Protein 4XX6 (pdb70)

Sequence (639 aa):
PFETLRAAAAPRYFGAALGVPHLLNFTHDPLFDVTAVLQFNGATPENEMKWAYIEPERNQFNFTGGDIVAAFSAANDYVLRGHNLVWYQELAPWVETLTGEDLWNATVNHITTVMTHYKESFNIYAWDVVNEAFNDNGTYRENVWYTQLGPDYIPNAYAVARSVNTPSKLYINDYNTEGINNKSDALLAVVQSMKAHNLVDGVGFQCHFFVGELPPDLEQNFARFVAAGVEIAVTELDIRMNLPPSQADIEQQARDYATVVNACCKAQGAACVGITTWGITDLYSWIIPSTYPGEGYALLFDDNYVPHPAFNATIQALLAPTSPFETLRAAAAPRYFGAALGVPHLLNFTHDPLFDVTAVLQFNGATPENEMKWAYIEPERNQFNFTGGDIVAAFSSAANDYVLRGHNLVWYQELAPWVETLTGEDLWNATVNHITTVMTHYKESFNIYAWDVVNEAFNDNGTYRENVWYTQLGPDYIPNAYAVARSVNTPSKLYINDYNTEGINNKSDALLAVVQSMKAHNLVDGVGFQCHFFVGELPPDLEQNFARFVAAGVEIAVTELDIRMNLPPSQADIEQQARDYATVVNACCKAQGAACVGITTWGITDLYSWIPSTYPGEGYALLFDDNYVPHPAFNATIQALLA

Solvent-accessible surface area: 24320 Å² total; per-residue (Å²): 146,127,147,28,0,71,21,5,3,68,138,36,11,1,0,0,2,2,5,14,91,36,6,46,45,49,64,146,20,57,83,4,14,55,14,0,39,106,27,1,31,0,1,1,0,34,47,42,0,12,6,34,96,0,1,58,107,95,97,108,47,71,35,16,6,0,2,12,0,0,7,40,2,41,12,9,109,15,45,4,3,0,4,3,2,2,28,74,82,60,16,1,106,46,0,98,113,25,83,26,157,65,0,58,90,2,1,46,45,0,0,51,40,0,0,45,25,1,95,136,46,22,134,12,70,0,2,0,0,1,4,14,1,2,46,86,99,23,74,70,35,128,15,25,0,58,86,62,53,21,54,94,3,1,38,65,0,0,44,20,1,65,77,14,110,27,120,9,78,2,0,1,0,1,62,73,0,6,4,81,59,89,2,0,65,20,0,18,60,22,0,90,52,3,77,81,122,108,29,1,27,0,0,0,0,4,0,40,11,45,8,47,117,30,30,132,63,6,54,96,0,0,37,62,0,38,90,22,43,4,27,1,0,0,2,12,0,0,0,37,0,84,76,123,45,54,116,69,44,25,80,54,0,14,132,7,0,20,63,0,1,80,3,0,48,64,21,32,105,25,1,28,0,2,1,1,21,12,2,1,13,88,64,12,78,0,59,101,68,77,117,47,31,2,44,0,0,1,7,28,74,111,25,86,60,2,64,0,20,86,18,0,18,117,10,12,75,108,187,114,51,115,96,84,35,0,72,34,6,4,68,138,39,11,1,0,0,2,2,4,14,92,35,5,46,43,50,72,155,18,58,81,5,16,57,12,0,39,102,24,2,31,1,1,2,0,36,42,35,0,13,7,33,91,0,0,58,99,104,99,106,48,66,35,15,9,0,2,11,0,0,7,40,2,44,10,11,104,19,46,4,2,0,4,3,1,2,25,74,81,61,18,0,104,44,0,99,108,22,86,26,116,61,0,40,82,3,1,43,49,0,0,39,40,0,1,53,28,0,95,138,47,20,129,10,66,0,2,0,0,0,3,16,1,2,49,90,97,13,79,65,32,147,14,26,0,72,94,67,53,19,62,87,3,0,35,67,1,0,45,21,1,82,84,15,119,28,110,9,66,3,0,0,0,1,56,73,0,8,4,62,60,100,3,0,62,24,0,18,58,20,0,91,60,3,67,80,124,112,27,1,35,0,0,0,0,3,0,38,12,48,8,48,120,28,30,141,40,4,74,114,0,0,36,59,0,37,86,21,47,5,24,0,0,0,2,12,0,0,0,34,0,89,79,124,44,54,155,72,40,35,89,48,0,12,138,6,0,20,59,0,1,80,4,0,55,63,19,33,102,25,1,29,0,2,1,1,24,13,2,1,13,88,70,13,71,0,57,102,73,77,115,48,31,1,44,1,0,2,6,33,77,115,26,83,61,3,57,0,18,103,24,0,12,117,10,14,81,108

Secondary structure (DSSP, 8-state):
--SSHHHHHTTSEEEEEE-HHHHTTTTT-HHHHHHHHHH-SEEEESSTTSHHHH-SBTTB---HHHHHHHHHHHHTTPEEEEEEEE-SSS--GGGGG--HHHHHHHHHHHHHHHHHHHHHHS--SEEEEEE--B-TTSSBP--HHHHHH-TTHHHHHHHHHHHT--SPEEEEEESS-SSSSHHHHHHHHHHHHHHHTT---EEEE--EEETT---TTHHHHHHHHHHTT-EEEEEEEEEEEESSPPHHHHHHHHHHHHHHHHHHHTTGGGEEEEEES-SBGGG-SHHHHSTTEE--SSB-TTSPBPHHHHHHHHHHH-/---TT-SHHHHHTTSEEEEEE-HHHHTTTTT-HHHHHHHHHH-SEEEESSTTSHHHH-SBTTB---HHHHHHHHHHHHTT-EEEEEEEE-SSS--TTGGG--HHHHHHHHH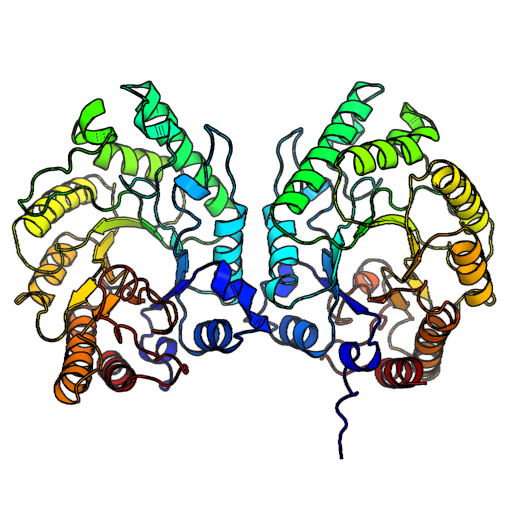HHHHHHHHHHHHHS-EEEEEEEE--B-TTSSBP--HHHHHH-TTHHHHHHHHHHHT--SPEEEEEESS-SSSSHHHHHHHHHHHHHHHTT---EEEE--EEETT---TTHHHHHHHHHHTT-EEEEEEEEEEEESSPPHHHHHHHHHHHHHHHHHHHTTGGGEEEEEES-SBGGG-SHHHHSTTEE--SSB-TTSPBPHHHHHHHHHHH-

InterPro domains:
  IPR001000 Glycoside hydrolase family 10 domain [PF00331] (40-343)
  IPR001000 Glycoside hydrolase family 10 domain [PR00134] (109-121)
  IPR001000 Glycoside hydrolase family 10 domain [PR00134] (153-164)
  IPR001000 Glycoside hydrolase family 10 domain [PR00134] (197-208)
  IPR001000 Glycoside hydrolase family 10 domain [PR00134] (225-237)
  IPR001000 Glycoside hydrolase family 10 domain [PS51760] (28-344)
  IPR001000 Glycoside hydrolase family 10 domain [SM00633] (78-345)
  IPR017853 Glycoside hydrolase superfamily [SSF51445] (35-345)
  IPR031158 Glycosyl hydrolases family 10, active site [PS00591] (258-268)
  IPR044846 Glycoside hydrolase family 10 [PTHR31490] (66-312)

CATH classification: 3.20.20.80

B-factor: mean 26.13, std 15.7, range [7.04, 106.48]

Organism: Gloeophyllum trabeum (strain ATCC 11539 / FP-39264 / Madison 617) (NCBI:txid670483)

Nearest PDB structures (foldseek):
  4xx6-assembly1_A  TM=1.003E+00  e=4.594E-71  Gloeophyllum trabeum ATCC 11539
  1fh9-assembly1_A  TM=9.619E-01  e=4.338E-41  Cellulomonas fimi
  2his-assembly1_A  TM=9.620E-01  e=1.891E-40  Cellulomonas fimi
  6jdz-assembly2_B  TM=9.481E-01  e=9.023E-39  Aspergillus fumigatus Z5
  1nq6-assembly1_A  TM=9.482E-01  e=3.453E-34  Streptomyces halstedii

Structure (mmCIF, N/CA/C/O backbone):
data_4XX6
#
_entry.id   4XX6
#
_cell.length_a   52.414
_cell.length_b   99.345
_cell.length_c   147.267
_cell.angle_alpha   90.00
_cell.angle_beta   90.00
_cell.angle_gamma   90.00
#
_symmetry.space_group_name_H-M   'P 21 21 21'
#
loop_
_entity.id
_entity.type
_entity.pdbx_description
1 polymer Beta-xylanase
2 branched alpha-D-mannopyranose-(1-2)-alpha-D-mannopyranose-(1-3)-[alpha-D-mannopyranose-(1-3)-[alpha-D-mannopyranose-(1-6)]alpha-D-mannopyranose-(1-6)]beta-D-mannopyranose-(1-4)-2-acetamido-2-deoxy-beta-D-glucopyranose-(1-4)-2-acetamido-2-deoxy-beta-D-glucopyranose
3 branched alpha-D-mannopyranose-(1-2)-alpha-D-mannopyranose-(1-3)-[alpha-D-mannopyranose-(1-2)-alpha-D-mannopyranose-(1-6)]alpha-D-mannopyranose-(1-6)-[alpha-D-mannopyranose-(1-3)]beta-D-mannopyranose-(1-4)-2-acetamido-2-deoxy-beta-D-glucopyranose-(1-4)-2-acetamido-2-deoxy-beta-D-glucopyranose
4 branched alpha-D-mannopyranose-(1-3)-beta-D-mannopyranose-(1-4)-2-acetamido-2-deoxy-beta-D-glucopyranose-(1-4)-2-acetamido-2-deoxy-beta-D-glucopyranose
5 branched alpha-D-mannopyranose-(1-4)-alpha-D-mannopyranose-(1-2)-alpha-D-mannopyranose-(1-6)-beta-D-mannopyranose-(1-4)-2-acetamido-2-deoxy-beta-D-glucopyranose-(1-4)-2-acetamido-2-deoxy-beta-D-glucopyranose
6 branched alpha-D-mannopyranose-(1-2)-alpha-D-mannopyranose-(1-3)-[alpha-D-mannopyranose-(1-2)-alpha-D-mannopyranose-(1-6)]alpha-D-mannopyranose-(1-6)-beta-D-mannopyranose-(1-4)-2-acetamido-2-deoxy-beta-D-glucopyranose-(1-4)-2-acetamido-2-deoxy-beta-D-glucopyranose
7 branched 2-acetamido-2-deoxy-beta-D-glucopyranose-(1-4)-2-acetamido-2-deoxy-beta-D-glucopyranose
8 non-polymer 'UNKNOWN ATOM OR ION'
9 non-polymer 2-acetamido-2-deoxy-beta-D-glucopyranose
10 non-polymer 'MAGNESIUM ION'
11 non-polymer DI(HYDROXYETHYL)ETHER
12 non-polymer 'HEXAETHYLENE GLYCOL'
13 non-polymer GLYCEROL
14 non-polymer 'CHLORIDE ION'
15 water water
#
loop_
_atom_site.group_PDB
_atom_site.id
_atom_site.type_symbol
_atom_site.label_atom_id
_atom_site.label_alt_id
_atom_site.label_comp_id
_atom_site.label_asym_id
_atom_site.label_entity_id
_atom_site.label_seq_id
_atom_site.pdbx_PDB_ins_code
_atom_site.Cartn_x
_atom_site.Cartn_y
_atom_site.Cartn_z
_atom_site.occupancy
_atom_site.B_iso_or_equiv
_atom_site.auth_seq_id
_atom_site.auth_comp_id
_atom_site.auth_asym_id
_atom_site.auth_atom_id
_atom_site.pdbx_PDB_model_num
ATOM 1 N N . PRO A 1 4 ? -47.544 2.676 -35.612 1.00 97.82 30 PRO A N 1
ATOM 2 C CA . PRO A 1 4 ? -48.384 2.804 -34.419 1.00 99.87 30 PRO A CA 1
ATOM 3 C C . PRO A 1 4 ? -48.886 1.482 -33.847 1.00 99.49 30 PRO A C 1
ATOM 4 O O . PRO A 1 4 ? -49.672 0.814 -34.524 1.00 94.79 30 PRO A O 1
ATOM 8 N N . PHE A 1 5 ? -48.464 1.090 -32.640 1.00 100.77 31 PHE A N 1
ATOM 9 C CA . PHE A 1 5 ? -47.437 1.754 -31.820 1.00 95.34 31 PHE A CA 1
ATOM 10 C C . PHE A 1 5 ? -46.245 0.811 -31.599 1.00 82.79 31 PHE A C 1
ATOM 11 O O . PHE A 1 5 ? -45.480 0.971 -30.648 1.00 76.87 31 PHE A O 1
ATOM 19 N N . GLU A 1 6 ? -46.108 -0.176 -32.481 1.00 71.95 32 GLU A N 1
ATOM 20 C CA . GLU A 1 6 ? -45.249 -1.344 -32.259 1.00 49.46 32 GLU A CA 1
ATOM 21 C C . GLU A 1 6 ? -43.735 -1.083 -32.381 1.00 37.06 32 GLU A C 1
ATOM 22 O O . GLU A 1 6 ? -42.925 -1.873 -31.902 1.00 37.34 32 GLU A O 1
ATOM 28 N N . THR A 1 7 ? -43.352 0.019 -33.016 1.00 28.46 33 THR A N 1
ATOM 29 C CA . THR A 1 7 ? -41.939 0.329 -33.205 1.00 22.06 33 THR A CA 1
ATOM 30 C C . THR A 1 7 ? -41.507 1.520 -32.349 1.00 23.78 33 THR A C 1
ATOM 31 O O . THR A 1 7 ? -42.339 2.313 -31.881 1.00 18.27 33 THR A O 1
ATOM 35 N N . LEU A 1 8 ? -40.201 1.652 -32.155 1.00 19.37 34 LEU A N 1
ATOM 36 C CA . LEU A 1 8 ? -39.656 2.782 -31.415 1.00 15.99 34 LEU A CA 1
ATOM 37 C C . LEU A 1 8 ? -39.997 4.081 -32.123 1.00 19.38 34 LEU A C 1
ATOM 38 O O . LEU A 1 8 ? -40.426 5.041 -31.493 1.00 18.47 34 LEU A O 1
ATOM 43 N N . ARG A 1 9 ? -39.807 4.107 -33.441 1.00 15.65 35 ARG A N 1
ATOM 44 C CA . ARG A 1 9 ? -40.064 5.328 -34.182 1.00 19.06 35 ARG A CA 1
ATOM 45 C C . ARG A 1 9 ? -41.546 5.718 -34.084 1.00 20.67 35 ARG A C 1
ATOM 46 O O . ARG A 1 9 ? -41.862 6.895 -33.946 1.00 17.26 35 ARG A O 1
ATOM 54 N N . ALA A 1 10 ? -42.453 4.743 -34.113 1.00 19.77 36 ALA A N 1
ATOM 55 C CA . ALA A 1 10 ? -43.880 5.073 -34.036 1.00 23.41 36 ALA A CA 1
ATOM 56 C C . ALA A 1 10 ? -44.237 5.576 -32.641 1.00 26.73 36 ALA A C 1
ATOM 57 O O . ALA A 1 10 ? -44.949 6.573 -32.485 1.00 22.01 36 ALA A O 1
ATOM 59 N N . ALA A 1 11 ? -43.730 4.884 -31.628 1.00 22.01 37 ALA A N 1
ATOM 60 C CA . ALA A 1 11 ? -44.030 5.220 -30.242 1.00 24.80 37 ALA A CA 1
ATOM 61 C C . ALA A 1 11 ? -43.480 6.590 -29.850 1.00 24.43 37 ALA A C 1
ATOM 62 O O . ALA A 1 11 ? -44.069 7.284 -29.019 1.00 23.13 37 ALA A O 1
ATOM 64 N N . ALA A 1 12 ? -42.355 6.978 -30.449 1.00 18.94 38 ALA A N 1
ATOM 65 C CA . ALA A 1 12 ? -41.687 8.223 -30.083 1.00 18.00 38 ALA A CA 1
ATOM 66 C C . ALA A 1 12 ? -42.377 9.484 -30.623 1.00 24.49 38 ALA A C 1
ATOM 67 O O . ALA A 1 12 ? -42.217 10.562 -30.048 1.00 19.41 38 ALA A O 1
ATOM 69 N N . ALA A 1 13 ? -43.125 9.354 -31.720 1.00 22.87 39 ALA A N 1
ATOM 70 C CA . ALA A 1 13 ? -43.711 10.520 -32.402 1.00 32.39 39 ALA A CA 1
ATOM 71 C C . ALA A 1 13 ? -44.408 11.463 -31.415 1.00 29.03 39 ALA A C 1
ATOM 72 O O . ALA A 1 13 ? -45.083 11.012 -30.487 1.00 27.38 39 ALA A O 1
ATOM 74 N N . PRO A 1 14 ? -44.216 12.781 -31.589 1.00 22.33 40 PRO A N 1
ATOM 75 C CA . PRO A 1 14 ? -43.486 13.456 -32.667 1.00 21.05 40 PRO A CA 1
ATOM 76 C C . PRO A 1 14 ? -41.964 13.583 -32.458 1.00 22.69 40 PRO A C 1
ATOM 77 O O . PRO A 1 14 ? -41.309 14.174 -33.308 1.00 23.27 40 PRO A O 1
ATOM 81 N N . ARG A 1 15 ? -41.419 13.076 -31.357 1.00 21.67 41 ARG A N 1
ATOM 82 C CA . ARG A 1 15 ? -39.964 13.030 -31.195 1.00 18.77 41 ARG A CA 1
ATOM 83 C C . ARG A 1 15 ? -39.384 11.987 -32.132 1.00 19.85 41 ARG A C 1
ATOM 84 O O . ARG A 1 15 ? -40.091 11.075 -32.541 1.00 16.31 41 ARG A O 1
ATOM 92 N N . TYR A 1 16 ? -38.099 12.093 -32.456 1.00 14.90 42 TYR A N 1
ATOM 93 C CA . TYR A 1 16 ? -37.475 11.044 -33.254 1.00 14.03 42 TYR A CA 1
ATOM 94 C C . TYR A 1 16 ? -36.837 10.019 -32.316 1.00 15.35 42 TYR A C 1
ATOM 95 O O . TYR A 1 16 ? -36.573 10.298 -31.147 1.00 13.68 42 TYR A O 1
ATOM 104 N N . PHE A 1 17 ? -36.607 8.823 -32.833 1.00 14.80 43 PHE A N 1
ATOM 105 C CA . PHE A 1 17 ? -35.824 7.842 -32.106 1.00 13.08 43 PHE A CA 1
ATOM 106 C C . PHE A 1 17 ? -34.756 7.335 -33.056 1.00 12.07 43 PHE A C 1
ATOM 107 O O . PHE A 1 17 ? -35.064 6.688 -34.053 1.00 13.30 43 PHE A O 1
ATOM 115 N N . GLY A 1 18 ? -33.500 7.663 -32.761 1.00 11.92 44 GLY A N 1
ATOM 116 C CA . GLY A 1 18 ? -32.437 7.462 -33.728 1.00 10.55 44 GLY A CA 1
ATOM 117 C C . GLY A 1 18 ? -31.376 6.463 -33.306 1.00 11.29 44 GLY A C 1
ATOM 118 O O . GLY A 1 18 ? -31.412 5.924 -32.192 1.00 10.47 44 GLY A O 1
ATOM 119 N N . ALA A 1 19 ? -30.421 6.230 -34.205 1.00 9.74 45 ALA A N 1
ATOM 120 C CA . ALA A 1 19 ? -29.308 5.329 -33.929 1.00 10.89 45 ALA A CA 1
ATOM 121 C C . ALA A 1 19 ? -28.027 5.822 -34.570 1.00 9.10 45 ALA A C 1
ATOM 122 O O . ALA A 1 19 ? -28.052 6.380 -35.659 1.00 9.22 45 ALA A O 1
ATOM 124 N N . ALA A 1 20 ? -26.905 5.570 -33.914 1.00 9.03 46 ALA A N 1
ATOM 125 C CA . ALA A 1 20 ? -25.612 5.738 -34.558 1.00 10.32 46 ALA A CA 1
ATOM 126 C C . ALA A 1 20 ? -25.491 4.681 -35.642 1.00 11.44 46 ALA A C 1
ATOM 127 O O . ALA A 1 20 ? -25.635 3.495 -35.361 1.00 12.47 46 ALA A O 1
ATOM 129 N N . LEU A 1 21 ? -25.215 5.104 -36.865 1.00 9.73 47 LEU A N 1
ATOM 130 C CA . LEU A 1 21 ? -25.074 4.174 -37.982 1.00 8.88 47 LEU A CA 1
ATOM 131 C C . LEU A 1 21 ? -23.663 4.262 -38.526 1.00 12.17 47 LEU A C 1
ATOM 132 O O . LEU A 1 21 ? -23.177 5.347 -38.872 1.00 15.22 47 LEU A O 1
ATOM 137 N N . GLY A 1 22 ? -22.993 3.122 -38.577 1.00 9.95 48 GLY A N 1
ATOM 138 C CA . GLY A 1 22 ? -21.651 3.071 -39.130 1.00 11.97 48 GLY A CA 1
ATOM 139 C C . GLY A 1 22 ? -21.682 2.606 -40.565 1.00 11.70 48 GLY A C 1
ATOM 140 O O . GLY A 1 22 ? -22.406 1.651 -40.914 1.00 11.50 48 GLY A O 1
ATOM 141 N N . VAL A 1 23 ? -20.888 3.269 -41.403 1.00 9.87 49 VAL A N 1
ATOM 142 C CA . VAL A 1 23 ? -20.768 2.872 -42.809 1.00 13.28 49 VAL A CA 1
ATOM 143 C C . VAL A 1 23 ? -20.465 1.381 -43.019 1.00 10.80 49 VAL A C 1
ATOM 144 O O . VAL A 1 23 ? -21.119 0.742 -43.849 1.00 11.02 49 VAL A O 1
ATOM 148 N N . PRO A 1 24 ? -19.510 0.803 -42.261 1.00 12.85 50 PRO A N 1
ATOM 149 C CA . PRO A 1 24 ? -19.248 -0.616 -42.526 1.00 11.82 50 PRO A CA 1
ATOM 150 C C . PRO A 1 24 ? -20.466 -1.520 -42.263 1.00 11.75 50 PRO A C 1
ATOM 151 O O . PRO A 1 24 ? -20.590 -2.524 -42.947 1.00 12.91 50 PRO A O 1
ATOM 155 N N . HIS A 1 25 ? -21.338 -1.177 -41.314 1.00 13.02 51 HIS A N 1
ATOM 156 C CA . HIS A 1 25 ? -22.531 -1.999 -41.046 1.00 11.57 51 HIS A CA 1
ATOM 157 C C . HIS A 1 25 ? -23.614 -1.788 -42.102 1.00 11.15 51 HIS A C 1
ATOM 158 O O . HIS A 1 25 ? -24.260 -2.742 -42.526 1.00 12.87 51 HIS A O 1
ATOM 165 N N . LEU A 1 26 ? -23.818 -0.539 -42.509 1.00 10.68 52 LEU A N 1
ATOM 166 C CA . LEU A 1 26 ? -24.764 -0.219 -43.570 1.00 10.67 52 LEU A CA 1
ATOM 167 C C . LEU A 1 26 ? -24.423 -0.964 -44.856 1.00 11.27 52 LEU A C 1
ATOM 168 O O . LEU A 1 26 ? -25.308 -1.485 -45.538 1.00 11.57 52 LEU A O 1
ATOM 173 N N . LEU A 1 27 ? -23.137 -1.023 -45.182 1.00 11.55 53 LEU A N 1
ATOM 174 C CA . LEU A 1 27 ? -22.707 -1.695 -46.405 1.00 12.26 53 LEU A CA 1
ATOM 175 C C . LEU A 1 27 ? -22.583 -3.204 -46.259 1.00 12.94 53 LEU A C 1
ATOM 176 O O . LEU A 1 27 ? -22.173 -3.891 -47.203 1.00 13.65 53 LEU A O 1
ATOM 181 N N . ASN A 1 28 ? -22.938 -3.720 -45.087 1.00 12.77 54 ASN A N 1
ATOM 182 C CA . ASN A 1 28 ? -22.880 -5.158 -44.815 1.00 13.80 54 ASN A CA 1
ATOM 183 C C . ASN A 1 28 ? -24.244 -5.806 -45.014 1.00 19.79 54 ASN A C 1
ATOM 184 O O . ASN A 1 28 ? -24.514 -6.864 -44.441 1.00 14.54 54 ASN A O 1
ATOM 189 N N . PHE A 1 29 ? -25.106 -5.150 -45.793 1.00 13.37 55 PHE A N 1
ATOM 190 C CA . PHE A 1 29 ? -26.496 -5.585 -45.973 1.00 13.57 55 PHE A CA 1
ATOM 191 C C . PHE A 1 29 ? -26.605 -7.022 -46.487 1.00 25.97 55 PHE A C 1
ATOM 192 O O . PHE A 1 29 ? -27.538 -7.743 -46.151 1.00 16.20 55 PHE A O 1
ATOM 200 N N . THR A 1 30 ? -25.648 -7.441 -47.301 1.00 15.11 56 THR A N 1
ATOM 201 C CA . THR A 1 30 ? -25.656 -8.799 -47.815 1.00 16.18 56 THR A CA 1
ATOM 202 C C . THR A 1 30 ? -25.467 -9.818 -46.692 1.00 18.41 56 THR A C 1
ATOM 203 O O . THR A 1 30 ? -26.227 -10.787 -46.585 1.00 21.19 56 THR A O 1
ATOM 207 N N . HIS A 1 31 ? -24.465 -9.605 -45.850 1.00 16.42 57 HIS A N 1
ATOM 208 C CA . HIS A 1 31 ? -24.119 -10.608 -44.841 1.00 21.84 57 HIS A CA 1
ATOM 209 C C . HIS A 1 31 ? -24.876 -10.447 -43.532 1.00 19.20 57 HIS A C 1
ATOM 210 O O . HIS A 1 31 ? -24.969 -11.383 -42.740 1.00 19.64 57 HIS A O 1
ATOM 217 N N . ASP A 1 32 ? -25.442 -9.270 -43.330 1.00 15.57 58 ASP A N 1
ATOM 218 C CA . ASP A 1 32 ? -26.165 -8.971 -42.101 1.00 15.15 58 ASP A CA 1
ATOM 219 C C . ASP A 1 32 ? -27.302 -8.025 -42.418 1.00 17.44 58 ASP A C 1
ATOM 220 O O . ASP A 1 32 ? -27.263 -6.861 -42.033 1.00 16.25 58 ASP A O 1
ATOM 225 N N . PRO A 1 33 ? -28.316 -8.521 -43.133 1.00 15.60 59 PRO A N 1
ATOM 226 C CA . PRO A 1 33 ? -29.404 -7.648 -43.567 1.00 17.14 59 PRO A CA 1
ATOM 227 C C . PRO A 1 33 ? -30.203 -7.071 -42.404 1.00 16.75 59 PRO A C 1
ATOM 228 O O . PRO A 1 33 ? -30.788 -6.008 -42.567 1.00 13.98 59 PRO A O 1
ATOM 232 N N . LEU A 1 34 ? -30.225 -7.751 -41.260 1.00 18.44 60 LEU A N 1
ATOM 233 C CA . LEU A 1 34 ? -31.042 -7.296 -40.139 1.00 19.47 60 LEU A CA 1
ATOM 234 C C . LEU A 1 34 ? -30.560 -5.950 -39.590 1.00 17.56 60 LEU A C 1
ATOM 235 O O . LEU A 1 34 ? -31.320 -5.262 -38.927 1.00 14.20 60 LEU A O 1
ATOM 240 N N . PHE A 1 35 ? -29.315 -5.564 -39.859 1.00 14.83 61 PHE A N 1
ATOM 241 C CA . PHE A 1 35 ? -28.866 -4.260 -39.381 1.00 18.52 61 PHE A CA 1
ATOM 242 C C . PHE A 1 35 ? -29.634 -3.152 -40.112 1.00 18.89 61 PHE A C 1
ATOM 243 O O . PHE A 1 35 ? -30.272 -2.312 -39.475 1.00 17.15 61 PHE A O 1
ATOM 251 N N . ASP A 1 36 ? -29.594 -3.163 -41.443 1.00 12.92 62 ASP A N 1
ATOM 252 C CA . ASP A 1 36 ? -30.294 -2.142 -42.208 1.00 11.56 62 ASP A CA 1
ATOM 253 C C . ASP A 1 36 ? -31.810 -2.286 -42.072 1.00 21.14 62 ASP A C 1
ATOM 254 O O . ASP A 1 36 ? -32.542 -1.295 -42.064 1.00 11.86 62 ASP A O 1
ATOM 259 N N . VAL A 1 37 ? -32.282 -3.522 -41.984 1.00 14.00 63 VAL A N 1
ATOM 260 C CA . VAL A 1 37 ? -33.722 -3.745 -41.856 1.00 16.51 63 VAL A CA 1
ATOM 261 C C . VAL A 1 37 ? -34.235 -3.188 -40.525 1.00 21.65 63 VAL A C 1
ATOM 262 O O . VAL A 1 37 ? -35.273 -2.510 -40.473 1.00 16.16 63 VAL A O 1
ATOM 266 N N . THR A 1 38 ? -33.501 -3.464 -39.450 1.00 14.05 64 THR A N 1
ATOM 267 C CA . THR A 1 38 ? -33.917 -2.995 -38.138 1.00 12.96 64 THR A CA 1
ATOM 268 C C . THR A 1 38 ? -33.859 -1.465 -38.125 1.00 20.61 64 THR A C 1
ATOM 269 O O . THR A 1 38 ? -34.728 -0.818 -37.560 1.00 14.20 64 THR A O 1
ATOM 273 N N . ALA A 1 39 ? -32.856 -0.895 -38.786 1.00 14.25 65 ALA A N 1
ATOM 274 C CA . ALA A 1 39 ? -32.743 0.556 -38.872 1.00 15.37 65 ALA A CA 1
ATOM 275 C C . ALA A 1 39 ? -33.996 1.170 -39.508 1.00 22.81 65 ALA A C 1
ATOM 276 O O . ALA A 1 39 ? -34.553 2.125 -38.982 1.00 21.59 65 ALA A O 1
ATOM 278 N N . VAL A 1 40 ? -34.446 0.613 -40.631 1.00 13.29 66 VAL A N 1
ATOM 279 C CA . VAL A 1 40 ? -35.599 1.167 -41.335 1.00 17.69 66 VAL A CA 1
ATOM 280 C C . VAL A 1 40 ? -36.909 0.967 -40.557 1.00 19.84 66 VAL A C 1
ATOM 281 O O . VAL A 1 40 ? -37.712 1.894 -40.408 1.00 20.31 66 VAL A O 1
ATOM 285 N N . LEU A 1 41 ? -37.108 -0.225 -40.021 1.00 18.78 67 LEU A N 1
ATOM 286 C CA . LEU A 1 41 ? -38.361 -0.529 -39.345 1.00 18.10 67 LEU A CA 1
ATOM 287 C C . LEU A 1 41 ? -38.513 0.194 -37.996 1.00 23.22 67 LEU A C 1
ATOM 288 O O . LEU A 1 41 ? -39.611 0.629 -37.646 1.00 15.73 67 LEU A O 1
ATOM 293 N N . GLN A 1 42 ? -37.420 0.333 -37.246 1.00 13.73 68 GLN A N 1
ATOM 294 C CA . GLN A 1 42 ? -37.517 0.758 -35.848 1.00 19.26 68 GLN A CA 1
ATOM 295 C C . GLN A 1 42 ? -37.114 2.214 -35.573 1.00 20.85 68 GLN A C 1
ATOM 296 O O . GLN A 1 42 ? -37.574 2.803 -34.602 1.00 17.66 68 GLN A O 1
ATOM 302 N N . PHE A 1 43 ? -36.234 2.773 -36.397 1.00 13.22 69 PHE A N 1
ATOM 303 C CA . PHE A 1 43 ? -35.631 4.082 -36.114 1.00 12.06 69 PHE A CA 1
ATOM 304 C C . PHE A 1 43 ? -36.005 5.136 -37.172 1.00 12.12 69 PHE A C 1
ATOM 305 O O . PHE A 1 43 ? -36.278 4.784 -38.325 1.00 14.00 69 PHE A O 1
ATOM 313 N N . ASN A 1 44 ? -36.054 6.416 -36.798 1.00 15.96 70 ASN A N 1
ATOM 314 C CA . ASN A 1 44 ? -36.230 7.472 -37.808 1.00 12.26 70 ASN A CA 1
ATOM 315 C C . ASN A 1 44 ? -35.312 8.660 -37.593 1.00 15.07 70 ASN A C 1
ATOM 316 O O . ASN A 1 44 ? -35.598 9.781 -38.022 1.00 15.34 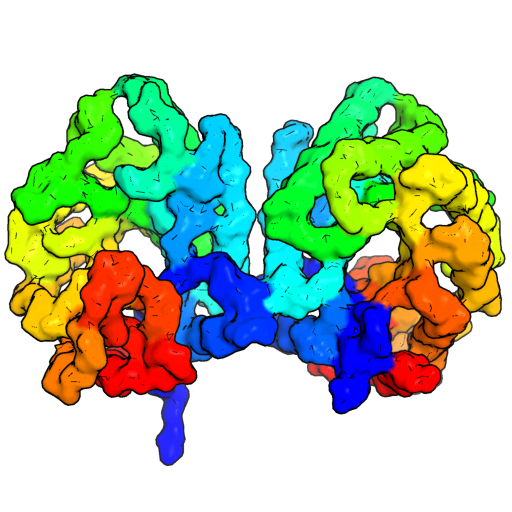70 ASN A O 1
ATOM 321 N N . GLY A 1 45 ? -34.192 8.393 -36.933 1.00 11.83 71 GLY A N 1
ATOM 322 C CA . GLY A 1 45 ? -33.101 9.335 -36.818 1.00 10.70 71 GLY A CA 1
ATOM 323 C C . GLY A 1 45 ? -31.778 8.602 -36.968 1.00 10.04 71 GLY A C 1
ATOM 324 O O . GLY A 1 45 ? -31.670 7.392 -36.736 1.00 11.36 71 GLY A O 1
ATOM 325 N N . ALA A 1 46 ? -30.754 9.329 -37.371 1.00 9.71 72 ALA A N 1
ATOM 326 C CA . ALA A 1 46 ? -29.452 8.712 -37.534 1.00 12.10 72 ALA A CA 1
ATOM 327 C C . ALA A 1 46 ? -28.362 9.708 -37.211 1.00 10.02 72 ALA A C 1
ATOM 328 O O . ALA A 1 46 ? -28.529 10.926 -37.400 1.00 10.11 72 ALA A O 1
ATOM 330 N N . THR A 1 47 ? -27.262 9.170 -36.692 1.00 8.92 73 THR A N 1
ATOM 331 C CA . THR A 1 47 ? -26.024 9.901 -36.478 1.00 8.66 73 THR A CA 1
ATOM 332 C C . THR A 1 47 ? -24.904 9.058 -37.089 1.00 8.53 73 THR A C 1
ATOM 333 O O . THR A 1 47 ? -24.869 7.857 -36.852 1.00 9.10 73 THR A O 1
ATOM 337 N N . PRO A 1 48 ? -24.011 9.662 -37.895 1.00 12.49 74 PRO A N 1
ATOM 338 C CA . PRO A 1 48 ? -22.891 8.848 -38.389 1.00 10.79 74 PRO A CA 1
ATOM 339 C C . PRO A 1 48 ? -21.988 8.482 -37.237 1.00 12.57 74 PRO A C 1
ATOM 340 O O . PRO A 1 48 ? -21.616 9.355 -36.459 1.00 12.74 74 PRO A O 1
ATOM 344 N N . GLU A 1 49 ? -21.666 7.204 -37.105 1.00 11.93 75 GLU A N 1
ATOM 345 C CA . GLU A 1 49 ? -20.899 6.748 -35.954 1.00 15.26 75 GLU A CA 1
ATOM 346 C C . GLU A 1 49 ? -19.493 7.366 -35.925 1.00 13.51 75 GLU A C 1
ATOM 347 O O . GLU A 1 49 ? -19.008 7.794 -34.869 1.00 11.77 75 GLU A O 1
ATOM 353 N N . ASN A 1 50 ? -18.847 7.430 -37.087 1.00 9.32 76 ASN A N 1
ATOM 354 C CA . ASN A 1 50 ? -17.449 7.867 -37.161 1.00 14.13 76 ASN A CA 1
ATOM 355 C C . ASN A 1 50 ? -17.116 8.780 -38.317 1.00 20.72 76 ASN A C 1
ATOM 356 O O . ASN A 1 50 ? -16.234 9.622 -38.206 1.00 14.13 76 ASN A O 1
ATOM 361 N N . GLU A 1 51 ? -17.780 8.604 -39.450 1.00 11.71 77 GLU A N 1
ATOM 362 C CA . GLU A 1 51 ? -17.124 9.065 -40.672 1.00 15.77 77 GLU A CA 1
ATOM 363 C C . GLU A 1 51 ? -17.279 10.545 -40.996 1.00 11.81 77 GLU A C 1
ATOM 364 O O . GLU A 1 51 ? -16.693 11.017 -41.970 1.00 12.42 77 GLU A O 1
ATOM 370 N N . MET A 1 52 ? -17.989 11.305 -40.169 1.00 12.48 78 MET A N 1
ATOM 371 C CA . MET A 1 52 ? -17.910 12.762 -40.302 1.00 11.58 78 MET A CA 1
ATOM 372 C C . MET A 1 52 ? -16.871 13.373 -39.364 1.00 15.03 78 MET A C 1
ATOM 373 O O . MET A 1 52 ? -16.669 14.581 -39.376 1.00 17.56 78 MET A O 1
ATOM 378 N N . LYS A 1 53 ? -16.235 12.557 -38.528 1.00 10.52 79 LYS A N 1
ATOM 379 C CA . LYS A 1 53 ? -15.221 13.088 -37.613 1.00 11.40 79 LYS A CA 1
ATOM 380 C C . LYS A 1 53 ? -13.973 13.504 -38.382 1.00 14.84 79 LYS A C 1
ATOM 381 O O . LYS A 1 53 ? -13.702 13.008 -39.488 1.00 13.00 79 LYS A O 1
ATOM 387 N N . TRP A 1 54 ? -13.213 14.415 -37.784 1.00 12.15 80 TRP A N 1
ATOM 388 C CA . TRP A 1 54 ? -12.153 15.134 -38.486 1.00 13.02 80 TRP A CA 1
ATOM 389 C C . TRP A 1 54 ? -11.115 14.222 -39.122 1.00 13.60 80 TRP A C 1
ATOM 390 O O . TRP A 1 54 ? -10.685 14.459 -40.246 1.00 14.19 80 TRP A O 1
ATOM 401 N N . ALA A 1 55 ? -10.700 13.183 -38.410 1.00 15.33 81 ALA A N 1
ATOM 402 C CA . ALA A 1 55 ? -9.688 12.262 -38.941 1.00 14.32 81 ALA A CA 1
ATOM 403 C C . ALA A 1 55 ? -10.130 11.595 -40.256 1.00 20.35 81 ALA A C 1
ATOM 404 O O . ALA A 1 55 ? -9.299 11.220 -41.080 1.00 19.59 81 ALA A O 1
ATOM 406 N N . TYR A 1 56 ? -11.437 11.444 -40.446 1.00 14.30 82 TYR A N 1
ATOM 407 C CA . TYR A 1 56 ? -11.960 10.775 -41.640 1.00 15.24 82 TYR A CA 1
ATOM 408 C C . TYR A 1 56 ? -12.285 11.770 -42.738 1.00 17.34 82 TYR A C 1
ATOM 409 O O . TYR A 1 56 ? -12.044 11.510 -43.919 1.00 19.89 82 TYR A O 1
ATOM 418 N N . ILE A 1 57 ? -12.835 12.910 -42.341 1.00 13.13 83 ILE A N 1
ATOM 419 C CA . ILE A 1 57 ? -13.421 13.821 -43.308 1.00 13.28 83 ILE A CA 1
ATOM 420 C C . ILE A 1 57 ? -12.404 14.850 -43.822 1.00 14.30 83 ILE A C 1
ATOM 421 O O . ILE A 1 57 ? -12.552 15.347 -44.936 1.00 16.75 83 ILE A O 1
ATOM 426 N N . GLU A 1 58 ? -11.355 15.146 -43.053 1.00 14.76 84 GLU A N 1
ATOM 427 C CA . GLU A 1 58 ? -10.269 15.980 -43.591 1.00 16.22 84 GLU A CA 1
ATOM 428 C C . GLU A 1 58 ? -8.901 15.377 -43.245 1.00 18.39 84 GLU A C 1
ATOM 429 O O . GLU A 1 58 ? -8.181 15.920 -42.404 1.00 17.07 84 GLU A O 1
ATOM 435 N N . PRO A 1 59 ? -8.548 14.245 -43.887 1.00 20.50 85 PRO A N 1
ATOM 436 C CA . PRO A 1 59 ? -7.377 13.439 -43.486 1.00 22.19 85 PRO A CA 1
ATOM 437 C C . PRO A 1 59 ? -6.036 14.122 -43.766 1.00 24.30 85 PRO A C 1
ATOM 438 O O . PRO A 1 59 ? -5.052 13.862 -43.066 1.00 24.52 85 PRO A O 1
ATOM 442 N N . GLU A 1 60 ? -5.993 14.986 -44.771 1.00 19.75 86 GLU A N 1
ATOM 443 C CA . GLU A 1 60 ? -4.873 15.918 -44.896 1.00 21.88 86 GLU A CA 1
ATOM 444 C C . GLU A 1 60 ? -5.417 17.329 -45.047 1.00 26.81 86 GLU A C 1
ATOM 445 O O . GLU A 1 60 ? -6.580 17.508 -45.419 1.00 20.43 86 GLU A O 1
ATOM 451 N N . ARG A 1 61 ? -4.584 18.333 -44.778 1.00 23.81 87 ARG A N 1
ATOM 452 C CA . ARG A 1 61 ? -5.079 19.708 -44.722 1.00 30.96 87 ARG A CA 1
ATOM 453 C C . ARG A 1 61 ? -5.707 20.168 -46.048 1.00 28.00 87 ARG A C 1
ATOM 454 O O . ARG A 1 61 ? -5.108 20.024 -47.108 1.00 23.51 87 ARG A O 1
ATOM 462 N N . ASN A 1 62 ? -6.935 20.683 -45.950 1.00 29.97 88 ASN A N 1
ATOM 463 C CA . ASN A 1 62 ? -7.745 21.158 -47.080 1.00 21.70 88 ASN A CA 1
ATOM 464 C C . ASN A 1 62 ? -8.071 20.071 -48.123 1.00 30.23 88 ASN A C 1
ATOM 465 O O . ASN A 1 62 ? -8.498 20.368 -49.244 1.00 24.93 88 ASN A O 1
ATOM 470 N N . GLN A 1 63 ? -7.885 18.814 -47.739 1.00 20.83 89 GLN A N 1
ATOM 471 C CA . GLN A 1 63 ? -8.257 17.686 -48.580 1.00 20.56 89 GLN A CA 1
ATOM 472 C C . GLN A 1 63 ? -9.418 16.978 -47.900 1.00 22.27 89 GLN A C 1
ATOM 473 O O . GLN A 1 63 ? -9.229 16.306 -46.894 1.00 27.64 89 GLN A O 1
ATOM 479 N N . PHE A 1 64 ? -10.623 17.148 -48.426 1.00 18.44 90 PHE A N 1
ATOM 480 C CA . PHE A 1 64 ? -11.786 16.616 -47.737 1.00 17.07 90 PHE A CA 1
ATOM 481 C C . PHE A 1 64 ? -12.227 15.306 -48.379 1.00 20.86 90 PHE A C 1
ATOM 482 O O . PHE A 1 64 ? -12.092 15.125 -49.578 1.00 24.05 90 PHE A O 1
ATOM 490 N N . ASN A 1 65 ? -12.713 14.386 -47.552 1.00 15.69 91 ASN A N 1
ATOM 491 C CA . ASN A 1 65 ? -13.224 13.117 -48.015 1.00 16.86 91 ASN A CA 1
ATOM 492 C C . ASN A 1 65 ? -14.644 12.914 -47.468 1.00 14.20 91 ASN A C 1
ATOM 493 O O . ASN A 1 65 ? -14.834 12.490 -46.327 1.00 13.47 91 ASN A O 1
ATOM 498 N N . PHE A 1 66 ? -15.639 13.228 -48.286 1.00 14.19 92 PHE A N 1
ATOM 499 C CA . PHE A 1 66 ? -17.033 13.193 -47.834 1.00 13.35 92 PHE A CA 1
ATOM 500 C C . PHE A 1 66 ? -17.711 11.842 -48.043 1.00 13.62 92 PHE A C 1
ATOM 501 O O . PHE A 1 66 ? -18.882 11.672 -47.700 1.00 13.19 92 PHE A O 1
ATOM 509 N N . THR A 1 67 ? -16.974 10.876 -48.583 1.00 13.30 93 THR A N 1
ATOM 510 C CA . THR A 1 67 ? -17.581 9.610 -48.998 1.00 13.12 93 THR A CA 1
ATOM 511 C C . THR A 1 67 ? -18.354 8.930 -47.877 1.00 12.91 93 THR A C 1
ATOM 512 O O . THR A 1 67 ? -19.526 8.542 -48.051 1.00 13.18 93 THR A O 1
ATOM 516 N N . GLY A 1 68 ? -17.707 8.809 -46.720 1.00 13.34 94 GLY A N 1
ATOM 517 C CA . GLY A 1 68 ? -18.297 8.125 -45.592 1.00 12.19 94 GLY A CA 1
ATOM 518 C C . GLY A 1 68 ? -19.501 8.885 -45.074 1.00 14.12 94 GLY A C 1
ATOM 519 O O . GLY A 1 68 ? -20.560 8.296 -44.849 1.00 11.26 94 GLY A O 1
ATOM 520 N N . GLY A 1 69 ? -19.358 10.199 -44.888 1.00 10.76 95 GLY A N 1
ATOM 521 C CA . GLY A 1 69 ? -20.481 10.979 -44.390 1.00 10.54 95 GLY A CA 1
ATOM 522 C C . GLY A 1 69 ? -21.655 10.974 -45.361 1.00 11.62 95 GLY A C 1
ATOM 523 O O . GLY A 1 69 ? -22.831 10.923 -44.953 1.00 13.25 95 GLY A O 1
ATOM 524 N N . ASP A 1 70 ? -21.338 11.017 -46.651 1.00 15.13 96 ASP A N 1
ATOM 525 C CA . ASP A 1 70 ? -22.368 11.006 -47.685 1.00 13.56 96 ASP A CA 1
ATOM 526 C C . ASP A 1 70 ? -23.175 9.705 -47.686 1.00 15.61 96 ASP A C 1
ATOM 527 O O . ASP A 1 70 ? -24.374 9.723 -47.951 1.00 13.91 96 ASP A O 1
ATOM 532 N N . ILE A 1 71 ? -22.519 8.582 -47.401 1.00 10.95 97 ILE A N 1
ATOM 533 C CA . ILE A 1 71 ? -23.229 7.317 -47.321 1.00 12.88 97 ILE A CA 1
ATOM 534 C C . ILE A 1 71 ? -24.271 7.318 -46.194 1.00 21.49 97 ILE A C 1
ATOM 535 O O . ILE A 1 71 ? -25.422 6.926 -46.406 1.00 10.29 97 ILE A O 1
ATOM 540 N N . VAL A 1 72 ? -23.894 7.780 -45.007 1.00 9.87 98 VAL A N 1
ATOM 541 C CA . VAL A 1 72 ? -24.851 7.792 -43.899 1.00 9.50 98 VAL A CA 1
ATOM 542 C C . VAL A 1 72 ? -25.971 8.793 -44.177 1.00 9.68 98 VAL A C 1
ATOM 543 O O . VAL A 1 72 ? -27.164 8.521 -43.909 1.00 9.92 98 VAL A O 1
ATOM 547 N N . ALA A 1 73 ? -25.592 9.948 -44.718 1.00 9.96 99 ALA A N 1
ATOM 548 C CA . ALA A 1 73 ? -26.565 10.988 -45.019 1.00 12.88 99 ALA A CA 1
ATOM 549 C C . ALA A 1 73 ? -27.563 10.519 -46.086 1.00 13.08 99 ALA A C 1
ATOM 550 O O . ALA A 1 73 ? -28.733 10.880 -46.046 1.00 12.32 99 ALA A O 1
ATOM 552 N N . ALA A 1 74 ? -27.096 9.734 -47.052 1.00 10.90 100 ALA A N 1
ATOM 553 C CA . ALA A 1 74 ? -27.975 9.271 -48.124 1.00 16.44 100 ALA A CA 1
ATOM 554 C C . ALA A 1 74 ? -28.959 8.228 -47.621 1.00 16.29 100 ALA A C 1
ATOM 555 O O . ALA A 1 74 ? -30.125 8.224 -48.019 1.00 13.78 100 ALA A O 1
ATOM 557 N N . PHE A 1 75 ? -28.482 7.328 -46.770 1.00 10.72 101 PHE A N 1
ATOM 558 C CA . PHE A 1 75 ? -29.361 6.348 -46.137 1.00 11.07 101 PHE A CA 1
ATOM 559 C C . PHE A 1 75 ? -30.452 7.072 -45.354 1.00 11.40 101 PHE A C 1
ATOM 560 O O . PHE A 1 75 ? -31.641 6.754 -45.439 1.00 11.06 101 PHE A O 1
ATOM 568 N N . SER A 1 76 ? -30.026 8.070 -44.601 1.00 10.42 102 SER A N 1
ATOM 569 C CA . SER A 1 76 ? -30.942 8.892 -43.833 1.00 11.25 102 SER A CA 1
ATOM 570 C C . SER A 1 76 ? -31.937 9.603 -44.759 1.00 11.79 102 SER A C 1
ATOM 571 O O . SER A 1 76 ? -33.153 9.596 -44.509 1.00 14.45 102 SER A O 1
ATOM 574 N N . ALA A 1 77 ? -31.435 10.184 -45.848 1.00 13.15 103 ALA A N 1
ATOM 575 C CA . ALA A 1 77 ? -32.306 10.899 -46.790 1.00 13.99 103 ALA A CA 1
ATOM 576 C C . ALA A 1 77 ? -33.334 9.979 -47.441 1.00 14.51 103 ALA A C 1
ATOM 577 O O . ALA A 1 77 ? -34.517 10.345 -47.581 1.00 13.60 103 ALA A O 1
ATOM 579 N N . ALA A 1 78 ? -32.898 8.785 -47.832 1.00 12.61 104 ALA A N 1
ATOM 580 C CA . ALA A 1 78 ? -33.799 7.826 -48.460 1.00 13.63 104 ALA A CA 1
ATOM 581 C C . ALA A 1 78 ? -34.972 7.491 -47.537 1.00 15.37 104 ALA A C 1
ATOM 582 O O . ALA A 1 78 ? -36.095 7.323 -47.992 1.00 14.03 104 ALA A O 1
ATOM 584 N N . ASN A 1 79 ? -34.696 7.380 -46.242 1.00 16.68 105 ASN A N 1
ATOM 585 C CA . ASN A 1 79 ? -35.727 6.993 -45.284 1.00 19.55 105 ASN A CA 1
ATOM 586 C C . ASN A 1 79 ? -36.393 8.181 -44.580 1.00 14.46 105 ASN A C 1
ATOM 587 O O . ASN A 1 79 ? -37.131 7.988 -43.621 1.00 17.11 105 ASN A O 1
ATOM 592 N N . ASP A 1 80 ? -36.143 9.390 -45.086 1.00 13.45 106 ASP A N 1
ATOM 593 C CA . ASP A 1 80 ? -36.499 10.668 -44.438 1.00 24.78 106 ASP A CA 1
ATOM 594 C C . ASP A 1 80 ? -36.334 10.634 -42.918 1.00 23.12 106 ASP A C 1
ATOM 595 O O . ASP A 1 80 ? -37.259 10.933 -42.153 1.00 18.74 106 ASP A O 1
ATOM 600 N N . TYR A 1 81 ? -35.135 10.262 -42.504 1.00 12.42 107 TYR A N 1
ATOM 601 C CA . TYR A 1 81 ? -34.704 10.369 -41.118 1.00 12.94 107 TYR A CA 1
ATOM 602 C C . TYR A 1 81 ? -34.428 11.800 -40.691 1.00 17.76 107 TYR A C 1
ATOM 603 O O . TYR A 1 81 ? -34.169 12.671 -41.526 1.00 18.55 107 TYR A O 1
ATOM 612 N N . VAL A 1 82 ? -34.430 12.018 -39.381 1.00 13.42 108 VAL A N 1
ATOM 613 C CA . VAL A 1 82 ? -33.797 13.190 -38.804 1.00 11.96 108 VAL A CA 1
ATOM 614 C C . VAL A 1 82 ? -32.293 12.928 -38.701 1.00 11.12 108 VAL A C 1
ATOM 615 O O . VAL A 1 82 ? -31.863 12.008 -38.007 1.00 14.51 108 VAL A O 1
ATOM 619 N N . LEU A 1 83 ? -31.497 13.727 -39.398 1.00 11.08 109 LEU A N 1
ATOM 620 C CA . LEU A 1 83 ? -30.052 13.511 -39.442 1.00 20.33 109 LEU A CA 1
ATOM 621 C C . LEU A 1 83 ? -29.282 14.484 -38.545 1.00 12.41 109 LEU A C 1
ATOM 622 O O . LEU A 1 83 ? -29.480 15.697 -38.611 1.00 11.11 109 LEU A O 1
ATOM 627 N N . ARG A 1 84 ? -28.414 13.948 -37.695 1.00 10.19 110 ARG A N 1
ATOM 628 C CA . ARG A 1 84 ? -27.559 14.792 -36.861 1.00 9.95 110 ARG A CA 1
ATOM 629 C C . ARG A 1 84 ? -26.127 14.697 -37.362 1.00 15.19 110 ARG A C 1
ATOM 630 O O . ARG A 1 84 ? -25.585 13.606 -37.486 1.00 13.87 110 ARG A O 1
ATOM 638 N N . GLY A 1 85 ? -25.519 15.837 -37.653 1.00 11.66 111 GLY A N 1
ATOM 639 C CA . GLY A 1 85 ? -24.118 15.862 -38.026 1.00 14.63 111 GLY A CA 1
ATOM 640 C C . GLY A 1 85 ? -23.245 15.763 -36.794 1.00 20.28 111 GLY A C 1
ATOM 641 O O . GLY A 1 85 ? -23.484 16.445 -35.794 1.00 19.25 111 GLY A O 1
ATOM 642 N N . HIS A 1 86 ? -22.207 14.939 -36.864 1.00 14.61 112 HIS A N 1
ATOM 643 C CA . HIS A 1 86 ? -21.416 14.635 -35.671 1.00 16.95 112 HIS A CA 1
ATOM 644 C C . HIS A 1 86 ? -19.994 14.184 -36.045 1.00 14.99 112 HIS A C 1
ATOM 645 O O . HIS A 1 86 ? -19.841 13.184 -36.747 1.00 18.81 112 HIS A O 1
ATOM 652 N N . ASN A 1 87 ? -18.949 14.907 -35.626 1.00 14.24 113 ASN A N 1
ATOM 653 C CA . ASN A 1 87 ? -18.995 16.194 -34.939 1.00 14.31 113 ASN A CA 1
ATOM 654 C C . ASN A 1 87 ? -17.866 17.048 -35.522 1.00 22.03 113 ASN A C 1
ATOM 655 O O . ASN A 1 87 ? -17.050 16.533 -36.276 1.00 18.87 113 ASN A O 1
ATOM 660 N N . LEU A 1 88 ? -17.792 18.332 -35.193 1.00 11.26 114 LEU A N 1
ATOM 661 C CA . LEU A 1 88 ? -16.833 19.182 -35.918 1.00 17.88 114 LEU A CA 1
ATOM 662 C C . LEU A 1 88 ? -15.550 19.513 -35.160 1.00 21.67 114 LEU A C 1
ATOM 663 O O . LEU A 1 88 ? -14.475 19.583 -35.758 1.00 27.70 114 LEU A O 1
ATOM 668 N N . VAL A 1 89 ? -15.659 19.759 -33.859 1.00 12.46 115 VAL A N 1
ATOM 669 C CA . VAL A 1 89 ? -14.488 20.093 -33.049 1.00 13.04 115 VAL A CA 1
ATOM 670 C C . VAL A 1 89 ? -14.437 19.187 -31.820 1.00 20.70 115 VAL A C 1
ATOM 671 O O . VAL A 1 89 ? -15.309 19.254 -30.955 1.00 14.58 115 VAL A O 1
ATOM 675 N N . TRP A 1 90 ? -13.412 18.345 -31.747 1.00 14.97 116 TRP A N 1
ATOM 676 C CA . TRP A 1 90 ? -13.329 17.317 -30.713 1.00 12.68 116 TRP A CA 1
ATOM 677 C C . TRP A 1 90 ? -11.873 16.917 -30.569 1.00 16.30 116 TRP A C 1
ATOM 678 O O . TRP A 1 90 ? -11.176 16.796 -31.572 1.00 14.49 116 TRP A O 1
ATOM 689 N N . TYR A 1 91 ? -11.401 16.719 -29.343 1.00 13.73 117 TYR A N 1
ATOM 690 C CA . TYR A 1 91 ? -9.981 16.402 -29.159 1.00 16.67 117 TYR A CA 1
ATOM 691 C C . TYR A 1 91 ? -9.614 14.992 -29.633 1.00 20.04 117 TYR A C 1
ATOM 692 O O . TYR A 1 91 ? -8.444 14.708 -29.844 1.00 19.44 117 TYR A O 1
ATOM 701 N N . GLN A 1 92 ? -10.602 14.116 -29.820 1.00 13.71 118 GLN A N 1
ATOM 702 C CA . GLN A 1 92 ? -10.333 12.745 -30.282 1.00 20.55 118 GLN A CA 1
ATOM 703 C C . GLN A 1 92 ? -10.675 12.535 -31.759 1.00 21.72 118 GLN A C 1
ATOM 704 O O . GLN A 1 92 ? -11.415 13.326 -32.339 1.00 21.90 118 GLN A O 1
ATOM 710 N N . GLU A 1 93 ? -10.170 11.441 -32.338 1.00 22.91 119 GLU A N 1
ATOM 711 C CA . GLU A 1 93 ? -10.359 11.137 -33.765 1.00 22.11 119 GLU A CA 1
ATOM 712 C C . GLU A 1 93 ? -10.122 12.400 -34.589 1.00 19.72 119 GLU A C 1
ATOM 713 O O . GLU A 1 93 ? -10.914 12.785 -35.452 1.00 19.92 119 GLU A O 1
ATOM 719 N N . LEU A 1 94 ? -9.018 13.048 -34.269 1.00 22.28 120 LEU A N 1
ATOM 720 C CA . LEU A 1 94 ? -8.585 14.263 -34.922 1.00 23.53 120 LEU A CA 1
ATOM 721 C C . LEU A 1 94 ? -7.430 13.907 -35.854 1.00 24.25 120 LEU A C 1
ATOM 722 O O . LEU A 1 94 ? -6.557 13.130 -35.476 1.00 31.73 120 LEU A O 1
ATOM 727 N N . ALA A 1 95 ? -7.424 14.440 -37.073 1.00 22.51 121 ALA A N 1
ATOM 728 C CA . ALA A 1 95 ? -6.327 14.148 -37.994 1.00 20.71 121 ALA A CA 1
ATOM 729 C C . ALA A 1 95 ? -5.008 14.660 -37.412 1.00 23.29 121 ALA A C 1
ATOM 730 O O . ALA A 1 95 ? -4.925 15.812 -36.985 1.00 20.87 121 ALA A O 1
ATOM 732 N N . PRO A 1 96 ? -3.969 13.804 -37.403 1.00 22.99 122 PRO A N 1
ATOM 733 C CA . PRO A 1 96 ? -2.644 14.119 -36.845 1.00 26.02 122 PRO A CA 1
ATOM 734 C C . PRO A 1 96 ? -2.091 15.502 -37.218 1.00 31.64 122 PRO A C 1
ATOM 735 O O . PRO A 1 96 ? -1.477 16.143 -36.362 1.00 28.44 122 PRO A O 1
ATOM 739 N N . TRP A 1 97 ? -2.308 15.960 -38.452 1.00 29.55 123 TRP A N 1
ATOM 740 C CA . TRP A 1 97 ? -1.747 17.242 -38.889 1.00 24.70 123 TRP A CA 1
ATOM 741 C C . TRP A 1 97 ? -2.297 18.452 -38.123 1.00 25.62 123 TRP A C 1
ATOM 742 O O . TRP A 1 97 ? -1.643 19.491 -38.063 1.00 28.20 123 TRP A O 1
ATOM 753 N N . VAL A 1 98 ? -3.487 18.331 -37.541 1.00 20.72 124 VAL A N 1
ATOM 754 C CA . VAL A 1 98 ? -4.062 19.438 -36.784 1.00 24.19 124 VAL A CA 1
ATOM 755 C C . VAL A 1 98 ? -3.292 19.718 -35.490 1.00 27.94 124 VAL A C 1
ATOM 756 O O . VAL A 1 98 ? -3.096 20.872 -35.105 1.00 25.74 124 VAL A O 1
ATOM 760 N N . GLU A 1 99 ? -2.839 18.653 -34.839 1.00 25.31 125 GLU A N 1
ATOM 761 C CA . GLU A 1 99 ? -2.382 18.734 -33.454 1.00 32.92 125 GLU A CA 1
ATOM 762 C C . GLU A 1 99 ? -1.093 19.515 -33.261 1.00 40.92 125 GLU A C 1
ATOM 763 O O . GLU A 1 99 ? -0.758 19.897 -32.138 1.00 42.80 125 GLU A O 1
ATOM 769 N N . THR A 1 100 ? -0.383 19.776 -34.352 1.00 40.65 126 THR A N 1
ATOM 770 C CA . THR A 1 100 ? 0.863 20.522 -34.261 1.00 40.38 126 THR A CA 1
ATOM 771 C C . THR A 1 100 ? 0.711 21.972 -34.719 1.00 37.73 126 THR A C 1
ATOM 772 O O . THR A 1 100 ? 1.671 22.730 -34.688 1.00 35.75 126 THR A O 1
ATOM 776 N N . LEU A 1 101 ? -0.493 22.362 -35.133 1.00 33.64 127 LEU A N 1
ATOM 777 C CA . LEU A 1 101 ? -0.725 23.739 -35.568 1.00 31.90 127 LEU A CA 1
ATOM 778 C C . LEU A 1 101 ? -0.825 24.657 -34.356 1.00 28.53 127 LEU A C 1
ATOM 779 O O . LEU A 1 101 ? -1.346 24.266 -33.317 1.00 27.37 127 LEU A O 1
ATOM 784 N N . THR A 1 102 ? -0.320 25.877 -34.487 1.00 26.97 128 THR A N 1
ATOM 785 C CA . THR A 1 102 ? -0.330 26.821 -33.375 1.00 27.39 128 THR A CA 1
ATOM 786 C C . THR A 1 102 ? -1.019 28.131 -33.752 1.00 35.82 128 THR A C 1
ATOM 787 O O . THR A 1 102 ? -1.044 28.509 -34.927 1.00 35.74 128 THR A O 1
ATOM 791 N N . GLY A 1 103 ? -1.571 28.818 -32.753 1.00 31.14 129 GLY A N 1
ATOM 792 C CA . GLY A 1 103 ? -2.111 30.158 -32.935 1.00 35.02 129 GLY A CA 1
ATOM 793 C C . GLY A 1 103 ? -3.108 30.345 -34.070 1.00 36.23 129 GLY A C 1
ATOM 794 O O . GLY A 1 103 ? -4.002 29.518 -34.271 1.00 28.08 129 GLY A O 1
ATOM 795 N N . GLU A 1 104 ? -2.948 31.437 -34.816 1.00 32.12 130 GLU A N 1
ATOM 796 C CA . GLU A 1 104 ? -3.878 31.800 -35.889 1.00 30.22 130 GLU A CA 1
ATOM 797 C C . GLU A 1 104 ? -3.956 30.737 -36.976 1.00 30.14 130 GLU A C 1
ATOM 798 O O . GLU A 1 104 ? -4.983 30.601 -37.644 1.00 32.67 130 GLU A O 1
ATOM 804 N N . ASP A 1 105 ? -2.863 30.002 -37.156 1.00 28.56 131 ASP A N 1
ATOM 805 C CA . ASP A 1 105 ? -2.787 2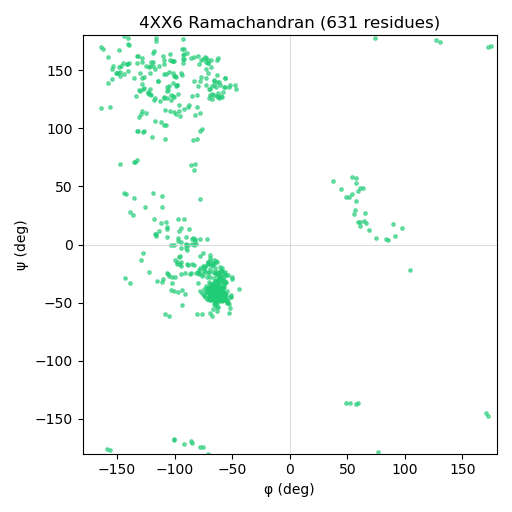8.960 -38.172 1.00 30.42 131 ASP A CA 1
ATOM 806 C C . ASP A 1 105 ? -3.770 27.829 -37.824 1.00 29.89 131 ASP A C 1
ATOM 807 O O . ASP A 1 105 ? -4.509 27.341 -38.685 1.00 24.69 131 ASP A O 1
ATOM 812 N N . LEU A 1 106 ? -3.770 27.438 -36.553 1.00 24.86 132 LEU A N 1
ATOM 813 C CA . LEU A 1 106 ? -4.713 26.459 -36.039 1.00 23.21 132 LEU A CA 1
ATOM 814 C C . LEU A 1 106 ? -6.146 26.950 -36.200 1.00 27.12 132 LEU A C 1
ATOM 815 O O . LEU A 1 106 ? -7.028 26.200 -36.619 1.00 22.78 132 LEU A O 1
ATOM 820 N N . TRP A 1 107 ? -6.381 28.210 -35.856 1.00 24.31 133 TRP A N 1
ATOM 821 C CA . TRP A 1 107 ? -7.723 28.756 -35.970 1.00 22.57 133 TRP A CA 1
ATOM 822 C C . TRP A 1 107 ? -8.171 28.794 -37.435 1.00 26.08 133 TRP A C 1
ATOM 823 O O . TRP A 1 107 ? -9.313 28.446 -37.737 1.00 23.41 133 TRP A O 1
ATOM 834 N N . ASN A 1 108 ? -7.278 29.193 -38.339 1.00 23.77 134 ASN A N 1
ATOM 835 C CA . ASN A 1 108 ? -7.613 29.200 -39.767 1.00 23.99 134 ASN A CA 1
ATOM 836 C C . ASN A 1 108 ? -8.004 27.815 -40.280 1.00 29.89 134 ASN A C 1
ATOM 837 O O . ASN A 1 108 ? -8.963 27.674 -41.038 1.00 22.89 134 ASN A O 1
ATOM 842 N N . ALA A 1 109 ? -7.254 26.795 -39.880 1.00 22.38 135 ALA A N 1
ATOM 843 C CA . ALA A 1 109 ? -7.573 25.430 -40.286 1.00 21.30 135 ALA A CA 1
ATOM 844 C C . ALA A 1 109 ? -8.939 25.021 -39.756 1.00 19.86 135 ALA A C 1
ATOM 845 O O . ALA A 1 109 ? -9.676 24.286 -40.417 1.00 20.52 135 ALA A O 1
ATOM 847 N N . THR A 1 110 ? -9.269 25.505 -38.559 1.00 19.61 136 THR A N 1
ATOM 848 C CA . THR A 1 110 ? -10.503 25.125 -37.882 1.00 18.40 136 THR A CA 1
ATOM 849 C C . THR A 1 110 ? -11.697 25.810 -38.541 1.00 18.37 136 THR A C 1
ATOM 850 O O . THR A 1 110 ? -12.730 25.182 -38.770 1.00 17.46 136 THR A O 1
ATOM 854 N N . VAL A 1 111 ? -11.548 27.094 -38.854 1.00 19.50 137 VAL A N 1
ATOM 855 C CA . VAL A 1 111 ? -12.571 27.820 -39.592 1.00 19.79 137 VAL A CA 1
ATOM 856 C C . VAL A 1 111 ? -12.853 27.132 -40.932 1.00 25.37 137 VAL A C 1
ATOM 857 O O . VAL A 1 111 ? -14.010 26.929 -41.309 1.00 19.53 137 VAL A O 1
ATOM 861 N N . ASN A 1 112 ? -11.789 26.755 -41.632 1.00 20.04 138 ASN A N 1
ATOM 862 C CA . ASN A 1 112 ? -11.922 26.110 -42.927 1.00 19.99 138 ASN A CA 1
ATOM 863 C C . ASN A 1 112 ? -12.597 24.732 -42.809 1.00 21.58 138 ASN A C 1
ATOM 864 O O . ASN A 1 112 ? -13.390 24.349 -43.665 1.00 20.25 138 ASN A O 1
ATOM 869 N N . HIS A 1 113 ? -12.289 24.006 -41.739 1.00 17.81 139 HIS A N 1
ATOM 870 C CA . HIS A 1 113 ? -12.909 22.706 -41.486 1.00 16.57 139 HIS A CA 1
ATOM 871 C C . HIS A 1 113 ? -14.415 22.847 -41.288 1.00 22.10 139 HIS A C 1
ATOM 872 O O . HIS A 1 113 ? -15.202 22.179 -41.956 1.00 16.85 139 HIS A O 1
ATOM 879 N N . ILE A 1 114 ? -14.798 23.718 -40.361 1.00 16.00 140 ILE A N 1
ATOM 880 C CA . ILE A 1 114 ? -16.190 23.939 -40.024 1.00 15.56 140 ILE A CA 1
ATOM 881 C C . ILE A 1 114 ? -16.968 24.418 -41.245 1.00 16.04 140 ILE A C 1
ATOM 882 O O . ILE A 1 114 ? -18.025 23.879 -41.574 1.00 15.63 140 ILE A O 1
ATOM 887 N N . THR A 1 115 ? -16.417 25.406 -41.942 1.00 17.18 141 THR A N 1
ATOM 888 C CA . THR A 1 115 ? -17.099 26.021 -43.065 1.00 17.91 141 THR A CA 1
ATOM 889 C C . THR A 1 115 ? -17.260 25.058 -44.236 1.00 17.79 141 THR A C 1
ATOM 890 O O . THR A 1 115 ? -18.338 24.964 -44.808 1.00 17.54 141 THR A O 1
ATOM 894 N N . THR A 1 116 ? -16.193 24.359 -44.596 1.00 17.57 142 THR A N 1
ATOM 895 C CA . THR A 1 116 ? -16.244 23.474 -45.757 1.00 17.93 142 THR A CA 1
ATOM 896 C C . THR A 1 116 ? -17.192 22.301 -45.521 1.00 16.26 142 THR A C 1
ATOM 897 O O . THR A 1 116 ? -18.000 21.967 -46.382 1.00 16.24 142 THR A O 1
ATOM 901 N N . VAL A 1 117 ? -17.099 21.689 -44.348 1.00 15.36 143 VAL A N 1
ATOM 902 C CA . VAL A 1 117 ? -17.947 20.548 -44.027 1.00 14.31 143 VAL A CA 1
ATOM 903 C C . VAL A 1 117 ? -19.425 20.948 -43.982 1.00 22.68 143 VAL A C 1
ATOM 904 O O . VAL A 1 117 ? -20.271 20.306 -44.607 1.00 13.93 143 VAL A O 1
ATOM 908 N N . MET A 1 118 ? -19.738 22.024 -43.270 1.00 15.41 144 MET A N 1
ATOM 909 C CA . MET A 1 118 ? -21.124 22.454 -43.163 1.00 18.42 144 MET A CA 1
ATOM 910 C C . MET A 1 118 ? -21.689 22.912 -44.513 1.00 15.43 144 MET A C 1
ATOM 911 O O . MET A 1 118 ? -22.834 22.589 -44.834 1.00 16.88 144 MET A O 1
ATOM 916 N N . THR A 1 119 ? -20.895 23.627 -45.306 1.00 16.36 145 THR A N 1
ATOM 917 C CA . THR A 1 119 ? -21.359 24.057 -46.617 1.00 17.30 145 THR A CA 1
ATOM 918 C C . THR A 1 119 ? -21.683 22.842 -47.489 1.00 20.80 145 THR A C 1
ATOM 919 O O . THR A 1 119 ? -22.712 22.815 -48.169 1.00 19.66 145 THR A O 1
ATOM 923 N N . HIS A 1 120 ? -20.818 21.833 -47.454 1.00 19.21 146 HIS A N 1
ATOM 924 C CA . HIS A 1 120 ? -21.044 20.614 -48.241 1.00 17.67 146 HIS A CA 1
ATOM 925 C C . HIS A 1 120 ? -22.420 20.017 -47.942 1.00 15.13 146 HIS A C 1
ATOM 926 O O . HIS A 1 120 ? -23.191 19.734 -48.858 1.00 15.43 146 HIS A O 1
ATOM 933 N N . TYR A 1 121 ? -22.726 19.853 -46.654 1.00 14.36 147 TYR A N 1
ATOM 934 C CA . TYR A 1 121 ? -23.968 19.175 -46.254 1.00 18.60 147 TYR A CA 1
ATOM 935 C C . TYR A 1 121 ? -25.177 20.097 -46.361 1.00 17.99 147 TYR A C 1
ATOM 936 O O . TYR A 1 121 ? -26.307 19.633 -46.515 1.00 25.78 147 TYR A O 1
ATOM 945 N N . LYS A 1 122 ? -24.934 21.399 -46.337 1.00 17.34 148 LYS A N 1
ATOM 946 C CA . LYS A 1 122 ? -26.005 22.363 -46.580 1.00 21.54 148 LYS A CA 1
ATOM 947 C C . LYS A 1 122 ? -26.504 22.231 -48.017 1.00 26.05 148 LYS A C 1
ATOM 948 O O . LYS A 1 122 ? -27.695 22.334 -48.273 1.00 23.51 148 LYS A O 1
ATOM 954 N N . GLU A 1 123 ? -25.584 21.980 -48.943 1.00 17.12 149 GLU A N 1
ATOM 955 C CA . GLU A 1 123 ? -25.916 21.911 -50.358 1.00 17.97 149 GLU A CA 1
ATOM 956 C C . GLU A 1 123 ? -26.417 20.542 -50.795 1.00 26.31 149 GLU A C 1
ATOM 957 O O . GLU A 1 123 ? -26.996 20.409 -51.861 1.00 30.18 149 GLU A O 1
ATOM 963 N N . SER A 1 124 ? -26.182 19.520 -49.983 1.00 18.29 150 SER A N 1
ATOM 964 C CA . SER A 1 124 ? -26.399 18.147 -50.437 1.00 19.82 150 SER A CA 1
ATOM 965 C C . SER A 1 124 ? -27.503 17.414 -49.696 1.00 14.95 150 SER A C 1
ATOM 966 O O . SER A 1 124 ? -28.175 16.550 -50.266 1.00 15.56 150 SER A O 1
ATOM 969 N N . PHE A 1 125 ? -27.682 17.743 -48.425 1.00 16.53 151 PHE A N 1
ATOM 970 C CA . PHE A 1 125 ? -28.573 16.962 -47.571 1.00 17.26 151 PHE A CA 1
ATOM 971 C C . PHE A 1 125 ? -29.309 17.859 -46.596 1.00 18.65 151 PHE A C 1
ATOM 972 O O . PHE A 1 125 ? -29.117 19.070 -46.603 1.00 17.59 151 PHE A O 1
ATOM 980 N N . ASN A 1 126 ? -30.164 17.264 -45.766 1.00 17.41 152 ASN A N 1
ATOM 981 C CA . ASN A 1 126 ? -30.836 18.013 -44.709 1.00 17.26 152 ASN A CA 1
ATOM 982 C C . ASN A 1 126 ? -30.265 17.594 -43.368 1.00 14.26 152 ASN A C 1
ATOM 983 O O . ASN A 1 126 ? -30.584 16.518 -42.865 1.00 19.65 152 ASN A O 1
ATOM 988 N N . ILE A 1 127 ? -29.406 18.431 -42.797 1.00 13.07 153 ILE A N 1
ATOM 989 C CA . ILE A 1 127 ? -28.856 18.130 -41.489 1.00 12.38 153 ILE A CA 1
ATOM 990 C C . ILE A 1 127 ? -29.716 18.875 -40.467 1.00 12.85 153 ILE A C 1
ATOM 991 O O . ILE A 1 127 ? -29.751 20.103 -40.458 1.00 13.59 153 ILE A O 1
ATOM 996 N N . TYR A 1 128 ? -30.427 18.130 -39.623 1.00 12.56 154 TYR A N 1
ATOM 997 C CA . TYR A 1 128 ? -31.287 18.758 -38.626 1.00 13.13 154 TYR A CA 1
ATOM 998 C C . TYR A 1 128 ? -30.481 19.513 -37.580 1.00 16.61 154 TYR A C 1
ATOM 999 O O . TYR A 1 128 ? -30.827 20.639 -37.197 1.00 14.18 154 TYR A O 1
ATOM 1008 N N . ALA A 1 129 ? -29.410 18.886 -37.109 1.00 12.28 155 ALA A N 1
ATOM 1009 C CA . ALA A 1 129 ? -28.575 19.477 -36.064 1.00 12.72 155 ALA A CA 1
ATOM 1010 C C . ALA A 1 129 ? -27.112 19.077 -36.230 1.00 17.02 155 ALA A C 1
ATOM 1011 O O . ALA A 1 129 ? -26.815 17.950 -36.637 1.00 17.67 155 ALA A O 1
ATOM 1013 N N . TRP A 1 130 ? -26.217 20.005 -35.900 1.00 11.90 156 TRP A N 1
ATOM 1014 C CA . TRP A 1 130 ? -24.773 19.763 -35.854 1.00 18.22 156 TRP A CA 1
ATOM 1015 C C . TRP A 1 130 ? -24.256 19.762 -34.415 1.00 16.89 156 TRP A C 1
ATOM 1016 O O . TRP A 1 130 ? -24.489 20.713 -33.677 1.00 13.01 156 TRP A O 1
ATOM 1027 N N . ASP A 1 131 ? -23.556 18.704 -34.018 1.00 16.87 157 ASP A N 1
ATOM 1028 C CA . ASP A 1 131 ? -22.714 18.778 -32.823 1.00 17.63 157 ASP A CA 1
ATOM 1029 C C . ASP A 1 131 ? -21.450 19.515 -33.225 1.00 16.12 157 ASP A C 1
ATOM 1030 O O . ASP A 1 131 ? -20.551 18.913 -33.817 1.00 17.81 157 ASP A O 1
ATOM 1035 N N . VAL A 1 132 ? -21.375 20.813 -32.952 1.00 11.89 158 VAL A N 1
ATOM 1036 C CA . VAL A 1 132 ? -20.215 21.579 -33.396 1.00 12.37 158 VAL A CA 1
ATOM 1037 C C . VAL A 1 132 ? -19.008 21.287 -32.513 1.00 19.65 158 VAL A C 1
ATOM 1038 O O . VAL A 1 132 ? -17.974 20.820 -32.996 1.00 26.73 158 VAL A O 1
ATOM 1042 N N . VAL A 1 133 ? -19.157 21.563 -31.218 1.00 13.44 159 VAL A N 1
ATOM 1043 C CA . VAL A 1 133 ? -18.128 21.263 -30.228 1.00 12.70 159 VAL A CA 1
ATOM 1044 C C . VAL A 1 133 ? -18.564 20.072 -29.387 1.00 18.06 159 VAL A C 1
ATOM 1045 O O . VAL A 1 133 ? -19.695 20.029 -28.910 1.00 16.06 159 VAL A O 1
ATOM 1049 N N . ASN A 1 134 ? -17.666 19.107 -29.217 1.00 13.60 160 ASN A N 1
ATOM 1050 C CA . ASN A 1 134 ? -17.932 17.910 -28.418 1.00 11.64 160 ASN A CA 1
ATOM 1051 C C . ASN A 1 134 ? -16.911 17.801 -27.281 1.00 14.76 160 ASN A C 1
ATOM 1052 O O . ASN A 1 134 ? -15.712 18.021 -27.498 1.00 14.69 160 ASN A O 1
ATOM 1057 N N . GLU A 1 135 ? -17.392 17.509 -26.071 1.00 14.04 161 GLU A N 1
ATOM 1058 C CA . GLU A 1 135 ? -16.542 17.215 -24.908 1.00 13.13 161 GLU A CA 1
ATOM 1059 C C . GLU A 1 135 ? -15.497 18.299 -24.607 1.00 17.63 161 GLU A C 1
ATOM 1060 O O . GLU A 1 135 ? -14.295 18.030 -24.536 1.00 17.76 161 GLU A O 1
ATOM 1066 N N . ALA A 1 136 ? -15.967 19.521 -24.388 1.00 14.61 162 ALA A N 1
ATOM 1067 C CA . ALA A 1 136 ? -15.071 20.652 -24.161 1.00 20.61 162 ALA A CA 1
ATOM 1068 C C . ALA A 1 136 ? -14.724 20.872 -22.684 1.00 17.97 162 ALA A C 1
ATOM 1069 O O . ALA A 1 136 ? -13.940 21.755 -22.362 1.00 20.80 162 ALA A O 1
ATOM 1071 N N . PHE A 1 137 ? -15.301 20.079 -21.787 1.00 15.29 163 PHE A N 1
ATOM 1072 C CA . PHE A 1 137 ? -15.075 20.273 -20.358 1.00 16.11 163 PHE A CA 1
ATOM 1073 C C . PHE A 1 137 ? -14.464 19.051 -19.679 1.00 18.80 163 PHE A C 1
ATOM 1074 O O . PHE A 1 137 ? -14.576 17.930 -20.183 1.00 15.65 163 PHE A O 1
ATOM 1082 N N . ASN A 1 138 ? -13.805 19.296 -18.547 1.00 22.90 164 ASN A N 1
ATOM 1083 C CA . ASN A 1 138 ? -13.331 18.253 -17.644 1.00 18.72 164 ASN A CA 1
ATOM 1084 C C . ASN A 1 138 ? -14.394 17.969 -16.595 1.00 23.55 164 ASN A C 1
ATOM 1085 O O . ASN A 1 138 ? -15.259 18.808 -16.345 1.00 18.02 164 ASN A O 1
ATOM 1090 N N . ASP A 1 139 ? -14.315 16.800 -15.967 1.00 23.64 165 ASP A N 1
ATOM 1091 C CA . ASP A 1 139 ? -15.260 16.421 -14.916 1.00 30.07 165 ASP A CA 1
ATOM 1092 C C . ASP A 1 139 ? -15.351 17.422 -13.735 1.00 27.02 165 ASP A C 1
ATOM 1093 O O . ASP A 1 139 ? -16.423 17.571 -13.137 1.00 28.15 165 ASP A O 1
ATOM 1098 N N . ASN A 1 140 ? -14.262 18.112 -13.385 1.00 20.23 166 ASN A N 1
ATOM 1099 C CA . ASN A 1 140 ? -14.327 19.070 -12.279 1.00 21.31 166 ASN A CA 1
ATOM 1100 C C . ASN A 1 140 ? -14.847 20.443 -12.687 1.00 24.89 166 ASN A C 1
ATOM 1101 O O . ASN A 1 140 ? -14.830 21.378 -11.876 1.00 25.51 166 ASN A O 1
ATOM 1106 N N . GLY A 1 141 ? -15.284 20.575 -13.935 1.00 26.80 167 GLY A N 1
ATOM 1107 C CA . GLY A 1 141 ? -15.894 21.812 -14.386 1.00 33.55 167 GLY A CA 1
ATOM 1108 C C . GLY A 1 141 ? -14.952 22.834 -15.005 1.00 32.49 167 GLY A C 1
ATOM 1109 O O . GLY A 1 141 ? -15.361 23.959 -15.288 1.00 32.19 167 GLY A O 1
ATOM 1110 N N . THR A 1 142 ? -13.694 22.459 -15.211 1.00 25.98 168 THR A N 1
ATOM 1111 C CA . THR A 1 142 ? -12.759 23.321 -15.929 1.00 20.69 168 THR A CA 1
ATOM 1112 C C . THR A 1 142 ? -12.825 23.028 -17.426 1.00 19.61 168 THR A C 1
ATOM 1113 O O . THR A 1 142 ? -13.363 21.997 -17.836 1.00 19.69 168 THR A O 1
ATOM 1117 N N . TYR A 1 143 ? -12.277 23.921 -18.244 1.00 19.80 169 TYR A N 1
ATOM 1118 C CA . TYR A 1 143 ? -12.190 23.665 -19.677 1.00 20.08 169 TYR A CA 1
ATOM 1119 C C . TYR A 1 143 ? -11.166 22.573 -19.967 1.00 19.46 169 TYR A C 1
ATOM 1120 O O . TYR A 1 143 ? -10.066 22.596 -19.418 1.00 19.67 169 TYR A O 1
ATOM 1129 N N . ARG A 1 144 ? -11.524 21.617 -20.822 1.00 17.87 170 ARG A N 1
ATOM 1130 C CA . ARG A 1 144 ? -10.564 20.610 -21.268 1.00 17.76 170 ARG A CA 1
ATOM 1131 C C . ARG A 1 144 ? -9.425 21.289 -22.048 1.00 19.93 170 ARG A C 1
ATOM 1132 O O . ARG A 1 144 ? -9.671 22.045 -22.991 1.00 18.13 170 ARG A O 1
ATOM 1140 N N . GLU A 1 145 ? -8.182 21.014 -21.661 1.00 20.94 171 GLU A N 1
ATOM 1141 C CA . GLU A 1 145 ? -7.033 21.611 -22.340 1.00 22.32 171 GLU A CA 1
ATOM 1142 C C . GLU A 1 145 ? -6.620 20.862 -23.614 1.00 28.06 171 GLU A C 1
ATOM 1143 O O . GLU A 1 145 ? -5.512 20.333 -23.710 1.00 28.72 171 GLU A O 1
ATOM 1149 N N . ASN A 1 146 ? -7.514 20.845 -24.597 1.00 18.58 172 ASN A N 1
ATOM 1150 C CA . ASN A 1 146 ? -7.200 20.326 -25.922 1.00 21.49 172 ASN A CA 1
ATOM 1151 C C . ASN A 1 146 ? -6.399 21.357 -26.706 1.00 19.09 172 ASN A C 1
ATOM 1152 O O . ASN A 1 146 ? -6.039 22.395 -26.162 1.00 21.80 172 ASN A O 1
ATOM 1157 N N . VAL A 1 147 ? -6.134 21.095 -27.983 1.00 18.97 173 VAL A N 1
ATOM 1158 C CA . VAL A 1 147 ? -5.245 21.980 -28.742 1.00 22.37 173 VAL A CA 1
ATOM 1159 C C . VAL A 1 147 ? -5.823 23.399 -28.900 1.00 21.84 173 VAL A C 1
ATOM 1160 O O . VAL A 1 147 ? -5.086 24.387 -28.795 1.00 21.25 173 VAL A O 1
ATOM 1164 N N . TRP A 1 148 ? -7.135 23.509 -29.102 1.00 19.12 174 TRP A N 1
ATOM 1165 C CA . TRP A 1 148 ? -7.746 24.823 -29.290 1.00 22.10 174 TRP A CA 1
ATOM 1166 C C . TRP A 1 148 ? -7.697 25.656 -28.008 1.00 20.04 174 TRP A C 1
ATOM 1167 O O . TRP A 1 148 ? -7.376 26.845 -28.050 1.00 21.01 174 TRP A O 1
ATOM 1178 N N . TYR A 1 149 ? -7.989 25.036 -26.870 1.00 19.65 175 TYR A N 1
ATOM 1179 C CA . TYR A 1 149 ? -7.864 25.737 -25.595 1.00 20.40 175 TYR A CA 1
ATOM 1180 C C . TYR A 1 149 ? -6.430 26.205 -25.368 1.00 25.11 175 TYR A C 1
ATOM 1181 O O . TYR A 1 149 ? -6.185 27.357 -24.996 1.00 23.88 175 TYR A O 1
ATOM 1190 N N . THR A 1 150 ? -5.485 25.299 -25.576 1.00 20.81 176 THR A N 1
ATOM 1191 C CA . THR A 1 150 ? -4.072 25.605 -25.375 1.00 20.10 176 THR A CA 1
ATOM 1192 C C . THR A 1 150 ? -3.592 26.751 -26.265 1.00 26.95 176 THR A C 1
ATOM 1193 O O . THR A 1 150 ? -2.817 27.600 -25.839 1.00 25.95 176 THR A O 1
ATOM 1197 N N . GLN A 1 151 ? -4.069 26.791 -27.502 1.00 24.45 177 GLN A N 1
ATOM 1198 C CA . GLN A 1 151 ? -3.578 27.781 -28.454 1.00 21.12 177 GLN A CA 1
ATOM 1199 C C . GLN A 1 151 ? -4.425 29.050 -28.513 1.00 26.69 177 GLN A C 1
ATOM 1200 O O . GLN A 1 151 ? -3.932 30.108 -28.878 1.00 26.10 177 GLN A O 1
ATOM 1206 N N . LEU A 1 152 ? -5.702 28.955 -28.156 1.00 20.63 178 LEU A N 1
ATOM 1207 C CA . LEU A 1 152 ? -6.607 30.074 -28.375 1.00 24.96 178 LEU A CA 1
ATOM 1208 C C . LEU A 1 152 ? -7.371 30.491 -27.120 1.00 23.83 178 LEU A C 1
ATOM 1209 O O . LEU A 1 152 ? -8.081 31.487 -27.135 1.00 27.77 178 LEU A O 1
ATOM 1214 N N . GLY A 1 153 ? -7.250 29.719 -26.044 1.00 24.55 179 GLY A N 1
ATOM 1215 C CA . GLY A 1 153 ? -8.015 29.996 -24.838 1.00 20.39 179 GLY A CA 1
ATOM 1216 C C . GLY A 1 153 ? -9.483 29.612 -25.002 1.00 30.45 179 GLY A C 1
ATOM 1217 O O . GLY A 1 153 ? -9.905 29.171 -26.078 1.00 27.65 179 GLY A O 1
ATOM 1218 N N . PRO A 1 154 ? -10.275 29.789 -23.933 1.00 30.47 180 PRO A N 1
ATOM 1219 C CA . PRO A 1 154 ? -11.669 29.328 -23.845 1.00 28.81 180 PRO A CA 1
ATOM 1220 C C . PRO A 1 154 ? -12.586 29.946 -24.906 1.00 25.21 180 PRO A C 1
ATOM 1221 O O . PRO A 1 154 ? -13.661 29.410 -25.179 1.00 23.44 180 PRO A O 1
ATOM 1225 N N . ASP A 1 155 ? -12.173 31.063 -25.493 1.00 20.44 181 ASP A N 1
ATOM 1226 C CA . ASP A 1 155 ? -13.008 31.730 -26.488 1.00 23.62 181 ASP A CA 1
ATOM 1227 C C . ASP A 1 155 ? -13.250 30.893 -27.743 1.00 18.68 181 ASP A C 1
ATOM 1228 O O . ASP A 1 155 ? -14.127 31.231 -28.543 1.00 19.99 181 ASP A O 1
ATOM 1233 N N . TYR A 1 156 ? -12.480 29.820 -27.928 1.00 18.32 182 TYR A N 1
ATOM 1234 C CA . TYR A 1 156 ? -12.621 29.019 -29.136 1.00 20.83 182 TYR A CA 1
ATOM 1235 C C . TYR A 1 156 ? -14.017 28.431 -29.225 1.00 17.08 182 TYR A C 1
ATOM 1236 O O . TYR A 1 156 ? -14.529 28.219 -30.317 1.00 20.86 182 TYR A O 1
ATOM 1245 N N . ILE A 1 157 ? -14.643 28.199 -28.082 1.00 16.84 183 ILE A N 1
ATOM 1246 C CA . ILE A 1 157 ? -15.943 27.532 -28.078 1.00 16.18 183 ILE A CA 1
ATOM 1247 C C . ILE A 1 157 ? -17.021 28.450 -28.681 1.00 18.98 183 ILE A C 1
ATOM 1248 O O . ILE A 1 157 ? -17.618 28.096 -29.701 1.00 16.06 183 ILE A O 1
ATOM 1253 N N . PRO A 1 158 ? -17.245 29.649 -28.100 1.00 20.15 184 PRO A N 1
ATOM 1254 C CA . PRO A 1 158 ? -18.236 30.496 -28.779 1.00 24.37 184 PRO A CA 1
ATOM 1255 C C . PRO A 1 158 ? -17.811 30.919 -30.200 1.00 26.30 184 PRO A C 1
ATOM 1256 O O . PRO A 1 158 ? -18.678 31.082 -31.062 1.00 21.28 184 PRO A O 1
ATOM 1260 N N . ASN A 1 159 ? -16.512 31.080 -30.448 1.00 17.90 185 ASN A N 1
ATOM 1261 C CA . ASN A 1 159 ? -16.058 31.460 -31.777 1.00 18.28 185 ASN A CA 1
ATOM 1262 C C . ASN A 1 159 ? -16.393 30.377 -32.800 1.00 22.24 185 ASN A C 1
ATOM 1263 O O . ASN A 1 159 ? -16.765 30.688 -33.935 1.00 18.81 185 ASN A O 1
ATOM 1268 N N . ALA A 1 160 ? -16.272 29.115 -32.395 1.00 16.95 186 ALA A N 1
ATOM 1269 C CA . ALA A 1 160 ? -16.628 28.000 -33.281 1.00 20.05 186 ALA A CA 1
ATOM 1270 C C . ALA A 1 160 ? -18.107 28.046 -33.656 1.00 16.12 186 ALA A C 1
ATOM 1271 O O . ALA A 1 160 ? -18.471 27.807 -34.816 1.00 16.06 186 ALA A O 1
ATOM 1273 N N . TYR A 1 161 ? -18.961 28.353 -32.683 1.00 16.06 187 TYR A N 1
ATOM 1274 C CA . TYR A 1 161 ? -20.388 28.508 -32.967 1.00 15.96 187 TYR A CA 1
ATOM 1275 C C . TYR A 1 161 ? -20.637 29.742 -33.829 1.00 18.38 187 TYR A C 1
ATOM 1276 O O . TYR A 1 161 ? -21.487 29.702 -34.719 1.00 17.59 187 TYR A O 1
ATOM 1285 N N . ALA A 1 162 ? -19.878 30.818 -33.607 1.00 17.36 188 ALA A N 1
ATOM 1286 C CA . ALA A 1 162 ? -19.969 31.992 -34.488 1.00 21.30 188 ALA A CA 1
ATOM 1287 C C . ALA A 1 162 ? -19.661 31.600 -35.945 1.00 21.23 188 ALA A C 1
ATOM 1288 O O . ALA A 1 162 ? -20.385 31.966 -36.860 1.00 18.50 188 ALA A O 1
ATOM 1290 N N . VAL A 1 163 ? -18.602 30.825 -36.153 1.00 19.12 189 VAL A N 1
ATOM 1291 C CA . VAL A 1 163 ? -18.261 30.384 -37.503 1.00 17.99 189 VAL A CA 1
ATOM 1292 C C . VAL A 1 163 ? -19.382 29.532 -38.083 1.00 22.59 189 VAL A C 1
ATOM 1293 O O . VAL A 1 163 ? -19.792 29.720 -39.227 1.00 18.23 189 VAL A O 1
ATOM 1297 N N . ALA A 1 164 ? -19.880 28.596 -37.283 1.00 16.68 190 ALA A N 1
ATOM 1298 C CA . ALA A 1 164 ? -20.963 27.728 -37.729 1.00 16.17 190 ALA A CA 1
ATOM 1299 C C . ALA A 1 164 ? -22.198 28.544 -38.130 1.00 16.59 190 ALA A C 1
ATOM 1300 O O . ALA A 1 164 ? -22.803 28.289 -39.176 1.00 19.13 190 ALA A O 1
ATOM 1302 N N . ARG A 1 165 ? -22.559 29.533 -37.316 1.00 16.95 191 ARG A N 1
ATOM 1303 C CA . ARG A 1 165 ? -23.682 30.411 -37.649 1.00 17.47 191 ARG A CA 1
ATOM 1304 C C . ARG A 1 165 ? -23.479 31.111 -38.996 1.00 18.21 191 ARG A C 1
ATOM 1305 O O . ARG A 1 165 ? -24.430 31.279 -39.759 1.00 18.49 191 ARG A O 1
ATOM 1313 N N . SER A 1 166 ? -22.241 31.507 -39.293 1.00 22.92 192 SER A N 1
ATOM 1314 C CA . SER A 1 166 ? -21.985 32.305 -40.500 1.00 23.41 192 SER A CA 1
ATOM 1315 C C . SER A 1 166 ? -22.137 31.495 -41.801 1.00 29.66 192 SER A C 1
ATOM 1316 O O . SER A 1 166 ? -22.238 32.070 -42.888 1.00 24.31 192 SER A O 1
ATOM 1319 N N . VAL A 1 167 ? -22.171 30.167 -41.696 1.00 19.93 193 VAL A N 1
ATOM 1320 C CA . VAL A 1 167 ? -22.430 29.333 -42.871 1.00 18.39 193 VAL A CA 1
ATOM 1321 C C . VAL A 1 167 ? -23.893 29.506 -43.316 1.00 27.35 193 VAL A C 1
ATOM 1322 O O . VAL A 1 167 ? -24.233 29.250 -44.467 1.00 26.28 193 VAL A O 1
ATOM 1326 N N . ASN A 1 168 ? -24.751 29.969 -42.406 1.00 21.47 194 ASN A N 1
ATOM 1327 C CA . ASN A 1 168 ? -26.178 30.163 -42.697 1.00 18.76 194 ASN A CA 1
ATOM 1328 C C . ASN A 1 168 ? -26.884 28.899 -43.162 1.00 23.25 194 ASN A C 1
ATOM 1329 O O . ASN A 1 168 ? -27.525 28.891 -44.205 1.00 26.79 194 ASN A O 1
ATOM 1334 N N . THR A 1 169 ? -26.756 27.828 -42.395 1.00 17.33 195 THR A N 1
ATOM 1335 C CA . THR A 1 169 ? -27.513 26.614 -42.655 1.00 22.53 195 THR A CA 1
ATOM 1336 C C . THR A 1 169 ? -28.802 26.677 -41.848 1.00 21.33 195 THR A C 1
ATOM 1337 O O . THR A 1 169 ? -28.939 27.527 -40.988 1.00 21.30 195 THR A O 1
ATOM 1341 N N . PRO A 1 170 ? -29.757 25.779 -42.117 1.00 20.51 196 PRO A N 1
ATOM 1342 C CA . PRO A 1 170 ? -30.933 25.817 -41.247 1.00 19.24 196 PRO A CA 1
ATOM 1343 C C . PRO A 1 170 ? -30.796 24.820 -40.099 1.00 22.09 196 PRO A C 1
ATOM 1344 O O . PRO A 1 170 ? -31.769 24.523 -39.398 1.00 17.45 196 PRO A O 1
ATOM 1348 N N . SER A 1 171 ? -29.577 24.326 -39.906 1.00 15.05 197 SER A N 1
ATOM 1349 C CA . SER A 1 171 ? -29.273 23.373 -38.844 1.00 14.33 197 SER A CA 1
ATOM 1350 C C . SER A 1 171 ? -29.254 23.997 -37.443 1.00 19.23 197 SER A C 1
ATOM 1351 O O . SER A 1 171 ? -28.710 25.090 -37.236 1.00 14.74 197 SER A O 1
ATOM 1354 N N . LYS A 1 172 ? -29.849 23.296 -36.484 1.00 13.93 198 LYS A N 1
ATOM 1355 C CA . LYS A 1 172 ? -29.659 23.621 -35.070 1.00 13.86 198 LYS A CA 1
ATOM 1356 C C . LYS A 1 172 ? -28.199 23.373 -34.694 1.00 16.88 198 LYS A C 1
ATOM 1357 O O . LYS A 1 172 ? -27.606 22.383 -35.134 1.00 17.35 198 LYS A O 1
ATOM 1363 N N . LEU A 1 173 ? -27.625 24.244 -33.867 1.00 13.81 199 LEU A N 1
ATOM 1364 C CA . LEU A 1 173 ? -26.250 24.050 -33.419 1.00 17.97 199 LEU A CA 1
ATOM 1365 C C . LEU A 1 173 ? -26.266 23.532 -31.993 1.00 13.57 199 LEU A C 1
ATOM 1366 O O . LEU A 1 173 ? -26.866 24.140 -31.100 1.00 13.58 199 LEU A O 1
ATOM 1371 N N . TYR A 1 174 ? -25.622 22.388 -31.795 1.00 12.83 200 TYR A N 1
ATOM 1372 C CA . TYR A 1 174 ? -25.610 21.732 -30.501 1.00 12.58 200 TYR A CA 1
ATOM 1373 C C . TYR A 1 174 ? -24.205 21.733 -29.926 1.00 12.59 200 TYR A C 1
ATOM 1374 O O . TYR A 1 174 ? -23.215 21.769 -30.663 1.00 12.61 200 TYR A O 1
ATOM 1383 N N . ILE A 1 175 ? -24.137 21.687 -28.607 1.00 12.64 201 ILE A N 1
ATOM 1384 C CA . ILE A 1 175 ? -22.912 21.318 -27.918 1.00 12.60 201 ILE A CA 1
ATOM 1385 C C . ILE A 1 175 ? -23.197 19.991 -27.207 1.00 12.21 201 ILE A C 1
ATOM 1386 O O . ILE A 1 175 ? -24.313 19.784 -26.698 1.00 15.60 201 ILE A O 1
ATOM 1391 N N . ASN A 1 176 ? -22.222 19.082 -27.209 1.00 11.97 202 ASN A N 1
ATOM 1392 C CA . ASN A 1 176 ? -22.435 17.690 -26.770 1.00 11.61 202 ASN A CA 1
ATOM 1393 C C . ASN A 1 176 ? -21.406 17.330 -25.697 1.00 19.18 202 ASN A C 1
ATOM 1394 O O . ASN A 1 176 ? -20.256 17.793 -25.749 1.00 11.98 202 ASN A O 1
ATOM 1399 N N . ASP A 1 177 ? -21.806 16.534 -24.707 1.00 11.70 203 ASP A N 1
ATOM 1400 C CA . ASP A 1 177 ? -20.843 16.072 -23.707 1.00 12.32 203 ASP A CA 1
ATOM 1401 C C . ASP A 1 177 ? -21.377 14.867 -22.949 1.00 11.76 203 ASP A C 1
ATOM 1402 O O . ASP A 1 177 ? -22.553 14.536 -23.070 1.00 11.58 203 ASP A O 1
ATOM 1407 N N . TYR A 1 178 ? -20.500 14.214 -22.185 1.00 12.80 204 TYR A N 1
ATOM 1408 C CA . TYR A 1 178 ? -20.882 13.099 -21.297 1.00 14.94 204 TYR A CA 1
ATOM 1409 C C . TYR A 1 178 ? -20.560 13.489 -19.853 1.00 12.95 204 TYR A C 1
ATOM 1410 O O . TYR A 1 178 ? -19.786 14.414 -19.634 1.00 12.83 204 TYR A O 1
ATOM 1419 N N . ASN A 1 179 ? -21.113 12.752 -18.884 1.00 13.55 205 ASN A N 1
ATOM 1420 C CA . ASN A 1 179 ? -20.966 13.048 -17.448 1.00 15.63 205 ASN A CA 1
ATOM 1421 C C . ASN A 1 179 ? -21.533 14.422 -17.082 1.00 13.62 205 ASN A C 1
ATOM 1422 O O . ASN A 1 179 ? -21.205 14.996 -16.046 1.00 14.18 205 ASN A O 1
ATOM 1427 N N . THR A 1 180 ? -22.393 14.930 -17.952 1.00 13.48 206 THR A N 1
ATOM 1428 C CA . THR A 1 180 ? -23.108 16.177 -17.733 1.00 13.58 206 THR A CA 1
ATOM 1429 C C . THR A 1 180 ? -24.605 15.924 -17.589 1.00 19.33 206 THR A C 1
ATOM 1430 O O . THR A 1 180 ? -25.402 16.860 -17.615 1.00 13.74 206 THR A O 1
ATOM 1434 N N . GLU A 1 181 ? -24.992 14.663 -17.450 1.00 13.38 207 GLU A N 1
ATOM 1435 C CA . GLU A 1 181 ? -26.413 14.335 -17.443 1.00 15.26 207 GLU A CA 1
ATOM 1436 C C . GLU A 1 181 ? -27.060 14.618 -16.084 1.00 16.68 207 GLU A C 1
ATOM 1437 O O . GLU A 1 181 ? -28.221 14.987 -16.023 1.00 19.91 207 GLU A O 1
ATOM 1443 N N . GLY A 1 182 ? -26.308 14.452 -15.000 1.00 15.50 208 GLY A N 1
ATOM 1444 C CA . GLY A 1 182 ? -26.793 14.819 -13.688 1.00 15.16 208 GLY A CA 1
ATOM 1445 C C . GLY A 1 182 ? -26.427 16.247 -13.322 1.00 21.35 208 GLY A C 1
ATOM 1446 O O . GLY A 1 182 ? -25.939 17.022 -14.145 1.00 19.65 208 GLY A O 1
ATOM 1447 N N . ILE A 1 183 ? -26.686 16.606 -12.076 1.00 19.28 209 ILE A N 1
ATOM 1448 C CA . ILE A 1 183 ? -26.287 17.910 -11.565 1.00 16.79 209 ILE A CA 1
ATOM 1449 C C . ILE A 1 183 ? -24.953 17.732 -10.868 1.00 26.48 209 ILE A C 1
ATOM 1450 O O . ILE A 1 183 ? -24.868 17.090 -9.825 1.00 18.40 209 ILE A O 1
ATOM 1455 N N . ASN A 1 184 ? -23.909 18.286 -11.462 1.00 16.91 210 ASN A N 1
ATOM 1456 C CA . ASN A 1 184 ? -22.567 18.182 -10.909 1.00 23.60 210 ASN A CA 1
ATOM 1457 C C . ASN A 1 184 ? -21.712 19.339 -11.421 1.00 20.13 210 ASN A C 1
ATOM 1458 O O . ASN A 1 184 ? -22.203 20.200 -12.146 1.00 17.07 210 ASN A O 1
ATOM 1463 N N . ASN A 1 185 ? -20.434 19.353 -11.059 1.00 18.32 211 ASN A N 1
ATOM 1464 C CA . ASN A 1 185 ? -19.524 20.396 -11.529 1.00 17.72 211 ASN A CA 1
ATOM 1465 C C . ASN A 1 185 ? -19.475 20.538 -13.053 1.00 16.98 211 ASN A C 1
ATOM 1466 O O . ASN A 1 185 ? -19.412 21.649 -13.589 1.00 17.05 211 ASN A O 1
ATOM 1471 N N . LYS A 1 186 ? -19.500 19.407 -13.747 1.00 16.35 212 LYS A N 1
ATOM 1472 C CA . LYS A 1 186 ? -19.385 19.430 -15.193 1.00 15.71 212 LYS A CA 1
ATOM 1473 C C . LYS A 1 186 ? -20.639 20.031 -15.837 1.00 21.42 212 LYS A C 1
ATOM 1474 O O . LYS A 1 186 ? -20.523 20.914 -16.681 1.00 15.36 212 LYS A O 1
ATOM 1480 N N . SER A 1 187 ? -21.829 19.581 -15.427 1.00 15.38 213 SER A N 1
ATOM 1481 C CA . SER A 1 187 ? -23.060 20.153 -15.971 1.00 15.23 213 SER A CA 1
ATOM 1482 C C . SER A 1 187 ? -23.251 21.617 -15.550 1.00 15.81 213 SER A C 1
ATOM 1483 O O . SER A 1 187 ? -23.797 22.402 -16.312 1.00 15.84 213 SER A O 1
ATOM 1486 N N . ASP A 1 188 ? -22.796 21.990 -14.352 1.00 16.47 214 ASP A N 1
ATOM 1487 C CA . ASP A 1 188 ? -22.824 23.394 -13.947 1.00 17.09 214 ASP A CA 1
ATOM 1488 C C . ASP A 1 188 ? -22.011 24.250 -14.924 1.00 21.10 214 ASP A C 1
ATOM 1489 O O . ASP A 1 188 ? -22.474 25.292 -15.385 1.00 17.16 214 ASP A O 1
ATOM 1494 N N . ALA A 1 189 ? -20.791 23.807 -15.222 1.00 20.78 215 ALA A N 1
ATOM 1495 C CA . ALA A 1 189 ? -19.907 24.539 -16.128 1.00 18.68 215 ALA A CA 1
ATOM 1496 C C . ALA A 1 189 ? -20.516 24.633 -17.528 1.00 21.84 215 ALA A C 1
ATOM 1497 O O . ALA A 1 189 ? -20.532 25.707 -18.139 1.00 16.48 215 ALA A O 1
ATOM 1499 N N . LEU A 1 190 ? -21.017 23.505 -18.027 1.00 15.64 216 LEU A N 1
ATOM 1500 C CA . LEU A 1 190 ? -21.686 23.480 -19.321 1.00 15.15 216 LEU A CA 1
ATOM 1501 C C . LEU A 1 190 ? -22.872 24.431 -19.349 1.00 15.41 216 LEU A C 1
ATOM 1502 O O . LEU A 1 190 ? -23.050 25.174 -20.314 1.00 15.41 216 LEU A O 1
ATOM 1507 N N . LEU A 1 191 ? -23.680 24.412 -18.290 1.00 15.70 217 LEU A N 1
ATOM 1508 C CA . LEU A 1 191 ? -24.866 25.272 -18.226 1.00 16.03 217 LEU A CA 1
ATOM 1509 C C . LEU A 1 191 ? -24.494 26.758 -18.291 1.00 16.87 217 LEU A C 1
ATOM 1510 O O . LEU A 1 191 ? -25.147 27.546 -18.988 1.00 16.72 217 LEU A O 1
ATOM 1515 N N . ALA A 1 192 ? -23.443 27.143 -17.580 1.00 18.82 218 ALA A N 1
ATOM 1516 C CA . ALA A 1 192 ? -23.055 28.548 -17.574 1.00 24.41 218 ALA A CA 1
ATOM 1517 C C . ALA A 1 192 ? -22.640 28.971 -18.977 1.00 17.44 218 ALA A C 1
ATOM 1518 O O . ALA A 1 192 ? -23.036 30.036 -19.446 1.00 20.35 218 ALA A O 1
ATOM 1520 N N . VAL A 1 193 ? -21.887 28.120 -19.667 1.00 16.91 219 VAL A N 1
ATOM 1521 C CA . VAL A 1 193 ? -21.448 28.459 -21.015 1.00 23.90 219 VAL A CA 1
ATOM 1522 C C . VAL A 1 193 ? -22.633 28.463 -21.990 1.00 23.15 219 VAL A C 1
ATOM 1523 O O . VAL A 1 193 ? -22.784 29.373 -22.799 1.00 17.11 219 VAL A O 1
ATOM 1527 N N . VAL A 1 194 ? -23.488 27.456 -21.896 1.00 17.05 220 VAL A N 1
ATOM 1528 C CA . VAL A 1 194 ? -24.694 27.416 -22.720 1.00 16.02 220 VAL A CA 1
ATOM 1529 C C . VAL A 1 194 ? -25.613 28.646 -22.487 1.00 18.06 220 VAL A C 1
ATOM 1530 O O . VAL A 1 194 ? -26.176 29.199 -23.433 1.00 17.69 220 VAL A O 1
ATOM 1534 N N . GLN A 1 195 ? -25.754 29.090 -21.244 1.00 16.84 221 GLN A N 1
ATOM 1535 C CA . GLN A 1 195 ? -26.616 30.242 -20.968 1.00 17.48 221 GLN A CA 1
ATOM 1536 C C . GLN A 1 195 ? -26.080 31.472 -21.689 1.00 20.13 221 GLN A C 1
ATOM 1537 O O . GLN A 1 195 ? -26.830 32.254 -22.287 1.00 19.29 221 GLN A O 1
ATOM 1543 N N . SER A 1 196 ? -24.768 31.624 -21.641 1.00 18.02 222 SER A N 1
ATOM 1544 C CA . SER A 1 196 ? -24.110 32.719 -22.326 1.00 21.21 222 SER A CA 1
ATOM 1545 C C . SER A 1 196 ? -24.260 32.605 -23.847 1.00 18.19 222 SER A C 1
ATOM 1546 O O . SER A 1 196 ? -24.653 33.567 -24.514 1.00 18.64 222 SER A O 1
ATOM 1549 N N . MET A 1 197 ? -23.956 31.433 -24.395 1.00 18.25 223 MET A N 1
ATOM 1550 C CA . MET A 1 197 ? -23.997 31.267 -25.840 1.00 19.79 223 MET A CA 1
ATOM 1551 C C . MET A 1 197 ? -25.425 31.422 -26.350 1.00 20.93 223 MET A C 1
ATOM 1552 O O . MET A 1 197 ? -25.642 31.978 -27.431 1.00 18.42 223 MET A O 1
ATOM 1557 N N . LYS A 1 198 ? -26.397 30.969 -25.562 1.00 18.96 224 LYS A N 1
ATOM 1558 C CA . LYS A 1 198 ? -27.787 31.074 -25.972 1.00 19.09 224 LYS A CA 1
ATOM 1559 C C . LYS A 1 198 ? -28.204 32.544 -25.995 1.00 20.57 224 LYS A C 1
ATOM 1560 O O . LYS A 1 198 ? -28.891 33.001 -26.911 1.00 21.24 224 LYS A O 1
ATOM 1566 N N . ALA A 1 199 ? -27.761 33.286 -24.993 1.00 21.26 225 ALA A N 1
ATOM 1567 C CA . ALA A 1 199 ? -28.035 34.716 -24.944 1.00 22.82 225 ALA A CA 1
ATOM 1568 C C . ALA A 1 199 ? -27.488 35.374 -26.214 1.00 27.01 225 ALA A C 1
ATOM 1569 O O . ALA A 1 199 ? -28.138 36.225 -26.823 1.00 26.82 225 ALA A O 1
ATOM 1571 N N . HIS A 1 200 ? -26.304 34.942 -26.627 1.00 23.26 226 HIS A N 1
ATOM 1572 C CA . HIS A 1 200 ? -25.632 35.551 -27.769 1.00 24.29 226 HIS A CA 1
ATOM 1573 C C . HIS A 1 200 ? -26.037 34.916 -29.104 1.00 23.92 226 HIS A C 1
ATOM 1574 O O . HIS A 1 200 ? -25.372 35.141 -30.118 1.00 24.69 226 HIS A O 1
ATOM 1581 N N . ASN A 1 201 ? -27.107 34.116 -29.102 1.00 22.94 227 ASN A N 1
ATOM 1582 C CA . ASN A 1 201 ? -27.636 33.539 -30.344 1.00 22.83 227 ASN A CA 1
ATOM 1583 C C . ASN A 1 201 ? -26.666 32.550 -31.022 1.00 30.72 227 ASN A C 1
ATOM 1584 O O . ASN A 1 201 ? -26.702 32.357 -32.244 1.00 26.13 227 ASN A O 1
ATOM 1589 N N . LEU A 1 202 ? -25.805 31.915 -30.231 1.00 21.18 228 LEU A N 1
ATOM 1590 C CA . LEU A 1 202 ? -24.768 31.050 -30.794 1.00 25.29 228 LEU A CA 1
ATOM 1591 C C . LEU A 1 202 ? -25.106 29.543 -30.742 1.00 23.85 228 LEU A C 1
ATOM 1592 O O . LEU A 1 202 ? -24.644 28.767 -31.583 1.00 21.52 228 LEU A O 1
ATOM 1597 N N . VAL A 1 203 ? -25.913 29.121 -29.776 1.00 19.37 229 VAL A N 1
ATOM 1598 C CA . VAL A 1 203 ? -26.230 27.702 -29.657 1.00 17.05 229 VAL A CA 1
ATOM 1599 C C . VAL A 1 203 ? -27.739 27.481 -29.538 1.00 20.73 229 VAL A C 1
ATOM 1600 O O . VAL A 1 203 ? -28.458 28.318 -28.996 1.00 20.58 229 VAL A O 1
ATOM 1604 N N . ASP A 1 204 ? -28.217 26.356 -30.063 1.00 16.22 230 ASP A N 1
ATOM 1605 C CA . ASP A 1 204 ? -29.652 26.043 -30.054 1.00 16.22 230 ASP A CA 1
ATOM 1606 C C . ASP A 1 204 ? -29.997 24.878 -29.132 1.00 25.15 230 ASP A C 1
ATOM 1607 O O . ASP A 1 204 ? -31.098 24.804 -28.577 1.00 15.23 230 ASP A O 1
ATOM 1612 N N . GLY A 1 205 ? -29.063 23.943 -29.009 1.00 15.38 231 GLY A N 1
ATOM 1613 C CA . GLY A 1 205 ? -29.350 22.675 -28.356 1.00 13.35 231 GLY A CA 1
ATOM 1614 C C . GLY A 1 205 ? -28.199 22.178 -27.507 1.00 13.00 231 GLY A C 1
ATOM 1615 O O . GLY A 1 205 ? -27.040 22.561 -27.713 1.00 12.81 231 GLY A O 1
ATOM 1616 N N . VAL A 1 206 ? -28.528 21.352 -26.527 1.00 12.07 232 VAL A N 1
ATOM 1617 C CA . VAL A 1 206 ? -27.520 20.645 -25.749 1.00 11.49 232 VAL A CA 1
ATOM 1618 C C . VAL A 1 206 ? -27.737 19.152 -25.900 1.00 10.84 232 VAL A C 1
ATOM 1619 O O . VAL A 1 206 ? -28.857 18.653 -25.697 1.00 10.87 232 VAL A O 1
ATOM 1623 N N . GLY A 1 207 ? -26.671 18.437 -26.256 1.00 10.50 233 GLY A N 1
ATOM 1624 C CA . GLY A 1 207 ? -26.706 16.989 -26.344 1.00 9.99 233 GLY A CA 1
ATOM 1625 C C . GLY A 1 207 ? -26.157 16.319 -25.087 1.00 19.85 233 GLY A C 1
ATOM 1626 O O . GLY A 1 207 ? -25.067 16.653 -24.618 1.00 13.12 233 GLY A O 1
ATOM 1627 N N . PHE A 1 208 ? -26.911 15.369 -24.538 1.00 9.42 234 PHE A N 1
ATOM 1628 C CA . PHE A 1 208 ? -26.449 14.573 -23.401 1.00 9.28 234 PHE A CA 1
ATOM 1629 C C . PHE A 1 208 ? -26.149 13.163 -23.873 1.00 8.94 234 PHE A C 1
ATOM 1630 O O . PHE A 1 208 ? -27.058 12.478 -24.309 1.00 12.41 234 PHE A O 1
ATOM 1638 N N . GLN A 1 209 ? -24.890 12.728 -23.811 1.00 8.89 235 GLN A N 1
ATOM 1639 C CA . GLN A 1 209 ? -24.532 11.444 -24.407 1.00 10.90 235 GLN A CA 1
ATOM 1640 C C . GLN A 1 209 ? -25.250 10.264 -23.735 1.00 8.65 235 GLN A C 1
ATOM 1641 O O . GLN A 1 209 ? -25.797 9.427 -24.425 1.00 11.61 235 GLN A O 1
ATOM 1647 N N . CYS A 1 210 ? -25.246 10.220 -22.402 1.00 9.26 236 CYS A N 1
ATOM 1648 C CA . CYS A 1 210 ? -25.926 9.160 -21.647 1.00 10.29 236 CYS A CA 1
ATOM 1649 C C . CYS A 1 210 ? -25.342 7.770 -21.891 1.00 13.00 236 CYS A C 1
ATOM 1650 O O . CYS A 1 210 ? -26.082 6.822 -22.143 1.00 10.21 236 CYS A O 1
ATOM 1653 N N . HIS A 1 211 ? -24.015 7.655 -21.806 1.00 9.44 237 HIS A N 1
ATOM 1654 C CA . HIS A 1 211 ? -23.344 6.361 -21.681 1.00 12.50 237 HIS A CA 1
ATOM 1655 C C . HIS A 1 211 ? -23.405 5.896 -20.216 1.00 16.78 237 HIS A C 1
ATOM 1656 O O . HIS A 1 211 ? -22.528 6.227 -19.412 1.00 15.46 237 HIS A O 1
ATOM 1663 N N . PHE A 1 212 ? -24.451 5.154 -19.861 1.00 11.53 238 PHE A N 1
ATOM 1664 C CA . PHE A 1 212 ? -24.724 4.829 -18.463 1.00 10.74 238 PHE A CA 1
ATOM 1665 C C . PHE A 1 212 ? -24.340 3.388 -18.105 1.00 11.96 238 PHE A C 1
ATOM 1666 O O . PHE A 1 212 ? -24.237 2.523 -18.979 1.00 11.15 238 PHE A O 1
ATOM 1674 N N . PHE A 1 213 ? -24.144 3.133 -16.817 1.00 12.59 239 PHE A N 1
ATOM 1675 C CA . PHE A 1 213 ? -23.986 1.770 -16.310 1.00 12.92 239 PHE A CA 1
ATOM 1676 C C . PHE A 1 213 ? -25.277 1.406 -15.580 1.00 15.44 239 PHE A C 1
ATOM 1677 O O . PHE A 1 213 ? -25.813 2.215 -14.809 1.00 16.30 239 PHE A O 1
ATOM 1685 N N . VAL A 1 214 ? -25.778 0.200 -15.819 1.00 17.23 240 VAL A N 1
ATOM 1686 C CA . VAL A 1 214 ? -27.081 -0.214 -15.276 1.00 16.79 240 VAL A CA 1
ATOM 1687 C C . VAL A 1 214 ? -27.200 -0.019 -13.757 1.00 20.98 240 VAL A C 1
ATOM 1688 O O . VAL A 1 214 ? -26.277 -0.316 -12.996 1.00 16.69 240 VAL A O 1
ATOM 1692 N N . GLY A 1 215 ? -28.340 0.518 -13.333 1.00 18.45 241 GLY A N 1
ATOM 1693 C CA . GLY A 1 215 ? -28.604 0.756 -11.928 1.00 24.00 241 GLY A CA 1
ATOM 1694 C C . GLY A 1 215 ? -27.761 1.855 -11.306 1.00 28.94 241 GLY A C 1
ATOM 1695 O O . GLY A 1 215 ? -27.735 1.990 -10.080 1.00 33.51 241 GLY A O 1
ATOM 1696 N N . GLU A 1 216 ? -27.074 2.641 -12.136 1.00 23.96 242 GLU A N 1
ATOM 1697 C CA . GLU A 1 216 ? -26.194 3.695 -11.626 1.00 22.53 242 GLU A CA 1
ATOM 1698 C C . GLU A 1 216 ? -26.347 5.005 -12.371 1.00 18.46 242 GLU A C 1
ATOM 1699 O O . GLU A 1 216 ? -25.375 5.701 -12.655 1.00 15.94 242 GLU A O 1
ATOM 1705 N N . LEU A 1 217 ? -27.582 5.347 -12.692 1.00 15.42 243 LEU A N 1
ATOM 1706 C CA . LEU A 1 217 ? -27.827 6.582 -13.418 1.00 14.95 243 LEU A CA 1
ATOM 1707 C C . LEU A 1 217 ? -27.633 7.772 -12.464 1.00 15.31 243 LEU A C 1
ATOM 1708 O O . LEU A 1 217 ? -27.615 7.587 -11.262 1.00 18.13 243 LEU A O 1
ATOM 1713 N N . PRO A 1 218 ? -27.438 8.983 -13.007 1.00 19.14 244 PRO A N 1
ATOM 1714 C CA . PRO A 1 218 ? -27.324 10.184 -12.178 1.00 18.58 244 PRO A CA 1
ATOM 1715 C C . PRO A 1 218 ? -28.604 10.386 -11.384 1.00 16.63 244 PRO A C 1
ATOM 1716 O O . PRO A 1 218 ? -29.683 10.196 -11.954 1.00 22.70 244 PRO A O 1
ATOM 1720 N N . PRO A 1 219 ? -28.491 10.745 -10.100 1.00 18.13 245 PRO A N 1
ATOM 1721 C CA . PRO A 1 219 ? -29.649 10.908 -9.214 1.00 19.63 245 PRO A CA 1
ATOM 1722 C C . PRO A 1 219 ? -30.628 12.005 -9.628 1.00 32.68 245 PRO A C 1
ATOM 1723 O O . PRO A 1 219 ? -31.824 11.877 -9.363 1.00 34.32 245 PRO A O 1
ATOM 1727 N N . ASP A 1 220 ? -30.144 13.076 -10.241 1.00 23.56 246 ASP A N 1
ATOM 1728 C CA . ASP A 1 220 ? -31.044 14.188 -10.572 1.00 26.64 246 ASP A CA 1
ATOM 1729 C C . ASP A 1 220 ? -31.100 14.419 -12.079 1.00 18.37 246 ASP A C 1
ATOM 1730 O O . ASP A 1 220 ? -31.047 15.562 -12.536 1.00 19.88 246 ASP A O 1
ATOM 1735 N N . LEU A 1 221 ? -31.216 13.330 -12.838 1.00 16.26 247 LEU A N 1
ATOM 1736 C CA . LEU A 1 221 ? -31.261 13.392 -14.298 1.00 14.89 247 LEU A CA 1
ATOM 1737 C C . LEU A 1 221 ? -32.329 14.370 -14.829 1.00 32.24 247 LEU A C 1
ATOM 1738 O O . LEU A 1 221 ? -31.998 15.312 -15.547 1.00 14.54 247 LEU A O 1
ATOM 1743 N N . GLU A 1 222 ? -33.598 14.149 -14.477 1.00 16.13 248 GLU A N 1
ATOM 1744 C CA . GLU A 1 222 ? -34.686 15.003 -14.975 1.00 18.34 248 GLU A CA 1
ATOM 1745 C C . GLU A 1 222 ? -34.535 16.469 -14.558 1.00 18.86 248 GLU A C 1
ATOM 1746 O O . GLU A 1 222 ? -34.795 17.388 -15.346 1.00 17.27 248 GLU A O 1
ATOM 1752 N N . GLN A 1 223 ? -34.139 16.683 -13.313 1.00 18.11 249 GLN A N 1
ATOM 1753 C CA . GLN A 1 223 ? -33.973 18.031 -12.788 1.00 18.93 249 GLN A CA 1
ATOM 1754 C C . GLN A 1 223 ? -32.863 18.776 -13.543 1.00 17.78 249 GLN A C 1
ATOM 1755 O O . GLN A 1 223 ? -32.965 19.972 -13.795 1.00 18.07 249 GLN A O 1
ATOM 1761 N N . ASN A 1 224 ? -31.808 18.066 -13.910 1.00 16.63 250 ASN A N 1
ATOM 1762 C CA . ASN A 1 224 ? -30.760 18.682 -14.716 1.00 15.69 250 ASN A CA 1
ATOM 1763 C C . ASN A 1 224 ? -31.219 19.023 -16.149 1.00 17.28 250 ASN A C 1
ATOM 1764 O O . ASN A 1 224 ? -30.964 20.128 -16.628 1.00 14.89 250 ASN A O 1
ATOM 1769 N N . PHE A 1 225 ? -31.887 18.087 -16.825 1.00 14.34 251 PHE A N 1
ATOM 1770 C CA . PHE A 1 225 ? -32.496 18.390 -18.124 1.00 17.90 251 PHE A CA 1
ATOM 1771 C C . PHE A 1 225 ? -33.352 19.665 -18.009 1.00 17.79 251 PHE A C 1
ATOM 1772 O O . PHE A 1 225 ? -33.296 20.545 -18.861 1.00 16.03 251 PHE A O 1
ATOM 1780 N N . ALA A 1 226 ? -34.126 19.759 -16.935 1.00 17.48 252 ALA A N 1
ATOM 1781 C CA . ALA A 1 226 ? -35.087 20.854 -16.784 1.00 23.70 252 ALA A CA 1
ATOM 1782 C C . ALA A 1 226 ? -34.416 22.222 -16.716 1.00 24.85 252 ALA A C 1
ATOM 1783 O O . ALA A 1 226 ? -34.959 23.202 -17.221 1.00 19.67 252 ALA A O 1
ATOM 1785 N N . ARG A 1 227 ? -33.237 22.309 -16.110 1.00 17.39 253 ARG A N 1
ATOM 1786 C CA . ARG A 1 227 ? -32.616 23.622 -15.991 1.00 25.19 253 ARG A CA 1
ATOM 1787 C C . ARG A 1 227 ? -31.921 24.063 -17.294 1.00 22.86 253 ARG A C 1
ATOM 1788 O O . ARG A 1 227 ? -31.767 25.258 -17.541 1.00 17.47 253 ARG A O 1
ATOM 1796 N N . PHE A 1 228 ? -31.535 23.118 -18.147 1.00 15.68 254 PHE A N 1
ATOM 1797 C CA . PHE A 1 228 ? -31.074 23.483 -19.484 1.00 15.03 254 PHE A CA 1
ATOM 1798 C C . PHE A 1 228 ? -32.243 23.980 -20.337 1.00 15.46 254 PHE A C 1
ATOM 1799 O O . PHE A 1 228 ? -32.122 24.947 -21.077 1.00 16.37 254 PHE A O 1
ATOM 1807 N N . VAL A 1 229 ? -33.385 23.320 -20.214 1.00 16.49 255 VAL A N 1
ATOM 1808 C CA . VAL A 1 229 ? -34.582 23.734 -20.927 1.00 16.39 255 VAL A CA 1
ATOM 1809 C C . VAL A 1 229 ? -35.029 25.119 -20.425 1.00 20.64 255 VAL A C 1
ATOM 1810 O O . VAL A 1 229 ? -35.462 25.964 -21.210 1.00 22.38 255 VAL A O 1
ATOM 1814 N N . ALA A 1 230 ? -34.898 25.364 -19.124 1.00 21.50 256 ALA A N 1
ATOM 1815 C CA . ALA A 1 230 ? -35.215 26.679 -18.563 1.00 19.76 256 ALA A CA 1
ATOM 1816 C C . ALA A 1 230 ? -34.262 27.764 -19.096 1.00 19.67 256 ALA A C 1
ATOM 1817 O O . ALA A 1 230 ? -34.604 28.942 -19.118 1.00 26.65 256 ALA A O 1
ATOM 1819 N N . ALA A 1 231 ? -33.074 27.360 -19.526 1.00 24.46 257 ALA A N 1
ATOM 1820 C CA . ALA A 1 231 ? -32.124 28.285 -20.145 1.00 28.91 257 ALA A CA 1
ATOM 1821 C C . ALA A 1 231 ? -32.497 28.592 -21.596 1.00 26.54 257 ALA A C 1
ATOM 1822 O O . ALA A 1 231 ? -31.901 29.465 -22.225 1.00 24.09 257 ALA A O 1
ATOM 1824 N N . GLY A 1 232 ? -33.461 27.860 -22.139 1.00 23.98 258 GLY A N 1
ATOM 1825 C CA . GLY A 1 232 ? -34.005 28.205 -23.441 1.00 26.08 258 GLY A CA 1
ATOM 1826 C C . GLY A 1 232 ? -33.422 27.429 -24.605 1.00 25.14 258 GLY A C 1
ATOM 1827 O O . GLY A 1 232 ? -33.595 27.816 -25.755 1.00 25.80 258 GLY A O 1
ATOM 1828 N N . VAL A 1 233 ? -32.716 26.340 -24.322 1.00 17.18 259 VAL A N 1
ATOM 1829 C CA . VAL A 1 233 ? -32.248 25.481 -25.408 1.00 16.33 259 VAL A CA 1
ATOM 1830 C C . VAL A 1 233 ? -33.139 24.249 -25.508 1.00 18.99 259 VAL A C 1
ATOM 1831 O O . VAL A 1 233 ? -33.836 23.908 -24.555 1.00 15.64 259 VAL A O 1
ATOM 1835 N N . GLU A 1 234 ? -33.149 23.611 -26.679 1.00 15.51 260 GLU A N 1
ATOM 1836 C CA . GLU A 1 234 ? -33.716 22.286 -26.797 1.00 16.03 260 GLU A CA 1
ATOM 1837 C C . GLU A 1 234 ? -32.641 21.301 -26.368 1.00 17.70 260 GLU A C 1
ATOM 1838 O O . GLU A 1 234 ? -31.455 21.634 -26.308 1.00 13.02 260 GLU A O 1
ATOM 1844 N N . ILE A 1 235 ? -33.059 20.091 -26.044 1.00 13.14 261 ILE A N 1
ATOM 1845 C CA . ILE A 1 235 ? -32.098 19.068 -25.671 1.00 12.08 261 ILE A CA 1
ATOM 1846 C C . ILE A 1 235 ? -32.400 17.780 -26.417 1.00 12.13 261 ILE A C 1
ATOM 1847 O O . ILE A 1 235 ? -33.507 17.578 -26.939 1.00 12.44 261 ILE A O 1
ATOM 1852 N N . ALA A 1 236 ? -31.402 16.905 -26.445 1.00 11.10 262 ALA A N 1
ATOM 1853 C CA . ALA A 1 236 ? -31.547 15.586 -27.008 1.00 10.89 262 ALA A CA 1
ATOM 1854 C C . ALA A 1 236 ? -30.629 14.619 -26.269 1.00 10.19 262 ALA A C 1
ATOM 1855 O O . ALA A 1 236 ? -29.574 15.004 -25.785 1.00 11.37 262 ALA A O 1
ATOM 1857 N N . VAL A 1 237 ? -31.064 13.370 -26.160 1.00 11.63 263 VAL A N 1
ATOM 1858 C CA . VAL A 1 237 ? -30.207 12.303 -25.677 1.00 11.59 263 VAL A CA 1
ATOM 1859 C C . VAL A 1 237 ? -29.497 11.774 -26.907 1.00 11.72 263 VAL A C 1
ATOM 1860 O O . VAL A 1 237 ? -30.150 11.353 -27.864 1.00 10.28 263 VAL A O 1
ATOM 1864 N N . THR A 1 238 ? -28.168 11.839 -26.920 1.00 9.16 264 THR A N 1
ATOM 1865 C CA . THR A 1 238 ? -27.462 11.644 -28.183 1.00 11.28 264 THR A CA 1
ATOM 1866 C C . THR A 1 238 ? -26.717 10.315 -28.386 1.00 11.44 264 THR A C 1
ATOM 1867 O O . THR A 1 238 ? -26.467 9.925 -29.528 1.00 9.57 264 THR A O 1
ATOM 1871 N N . GLU A 1 239 ? -26.321 9.634 -27.320 1.00 10.63 265 GLU A N 1
ATOM 1872 C CA . GLU A 1 239 ? -25.494 8.419 -27.499 1.00 8.91 265 GLU A CA 1
ATOM 1873 C C . GLU A 1 239 ? -25.850 7.354 -26.468 1.00 8.81 265 GLU A C 1
ATOM 1874 O O . GLU A 1 239 ? -24.975 6.727 -25.854 1.00 8.79 265 GLU A O 1
ATOM 1880 N N . LEU A 1 240 ? -27.146 7.161 -26.276 1.00 8.93 266 LEU A N 1
ATOM 1881 C CA . LEU A 1 240 ? -27.619 6.326 -25.181 1.00 11.89 266 LEU A CA 1
ATOM 1882 C C . LEU A 1 240 ? -27.149 4.884 -25.303 1.00 9.22 266 LEU A C 1
ATOM 1883 O O . LEU A 1 240 ? -27.317 4.257 -26.343 1.00 10.21 266 LEU A O 1
ATOM 1888 N N . ASP A 1 241 ? -26.535 4.373 -24.242 1.00 9.25 267 ASP A N 1
ATOM 1889 C CA . ASP A 1 241 ? -26.454 2.923 -24.010 1.00 9.64 267 ASP A CA 1
ATOM 1890 C C . ASP A 1 241 ? -26.311 2.697 -22.513 1.00 9.89 267 ASP A C 1
ATOM 1891 O O . ASP A 1 241 ? -25.863 3.578 -21.761 1.00 9.76 267 ASP A O 1
ATOM 1896 N N . ILE A 1 242 ? -26.763 1.534 -22.060 1.00 10.44 268 ILE A N 1
ATOM 1897 C CA . ILE A 1 242 ? -26.803 1.267 -20.636 1.00 12.29 268 ILE A CA 1
ATOM 1898 C C . ILE A 1 242 ? -26.218 -0.109 -20.381 1.00 13.07 268 ILE A C 1
ATOM 1899 O O . ILE A 1 242 ? -26.893 -1.140 -20.524 1.00 12.05 268 ILE A O 1
ATOM 1904 N N . ARG A 1 243 ? -24.941 -0.110 -20.016 1.00 11.56 269 ARG A N 1
ATOM 1905 C CA . ARG A 1 243 ? -24.163 -1.327 -20.048 1.00 12.09 269 ARG A CA 1
ATOM 1906 C C . ARG A 1 243 ? -24.167 -2.060 -18.713 1.00 17.15 269 ARG A C 1
ATOM 1907 O O . ARG A 1 243 ? -24.503 -1.488 -17.671 1.00 13.44 269 ARG A O 1
ATOM 1915 N N . MET A 1 244 ? -23.788 -3.333 -18.758 1.00 14.49 270 MET A N 1
ATOM 1916 C CA . MET A 1 244 ? -23.753 -4.184 -17.562 1.00 15.60 270 MET A CA 1
ATOM 1917 C C . MET A 1 244 ? -22.632 -5.192 -17.708 1.00 15.51 270 MET A C 1
ATOM 1918 O O . MET A 1 244 ? -22.084 -5.344 -18.800 1.00 15.56 270 MET A O 1
ATOM 1923 N N . ASN A 1 245 ? -22.281 -5.876 -16.619 1.00 16.70 271 ASN A N 1
ATOM 1924 C CA . ASN A 1 245 ? -21.277 -6.934 -16.680 1.00 17.56 271 ASN A CA 1
ATOM 1925 C C . ASN A 1 245 ? -21.826 -8.172 -17.373 1.00 20.31 271 ASN A C 1
ATOM 1926 O O . ASN A 1 245 ? -23.005 -8.505 -17.209 1.00 18.79 271 ASN A O 1
ATOM 1931 N N . LEU A 1 246 ? -20.971 -8.846 -18.143 1.00 19.34 272 LEU A N 1
ATOM 1932 C CA . LEU A 1 246 ? -21.355 -10.069 -18.861 1.00 25.02 272 LEU A CA 1
ATOM 1933 C C . LEU A 1 246 ? -20.846 -11.302 -18.125 1.00 28.88 272 LEU A C 1
ATOM 1934 O O . LEU A 1 246 ? -19.780 -11.254 -17.516 1.00 23.89 272 LEU A O 1
ATOM 1939 N N . PRO A 1 247 ? -21.592 -12.418 -18.190 1.00 35.59 273 PRO A N 1
ATOM 1940 C CA . PRO A 1 247 ? -22.900 -12.573 -18.840 1.00 37.83 273 PRO A CA 1
ATOM 1941 C C . PRO A 1 247 ? -24.012 -11.883 -18.056 1.00 35.61 273 PRO A C 1
ATOM 1942 O O . PRO A 1 247 ? -23.904 -11.751 -16.839 1.00 36.49 273 PRO A O 1
ATOM 1946 N N . PRO A 1 248 ? -25.060 -11.421 -18.751 1.00 36.14 274 PRO A N 1
ATOM 1947 C CA . PRO A 1 248 ? -26.074 -10.603 -18.080 1.00 32.57 274 PRO A CA 1
ATOM 1948 C C . PRO A 1 248 ? -26.912 -11.385 -17.074 1.00 34.32 274 PRO A C 1
ATOM 1949 O O . PRO A 1 248 ? -27.455 -12.439 -17.402 1.00 34.99 274 PRO A O 1
ATOM 1953 N N . SER A 1 249 ? -27.010 -10.866 -15.854 1.00 32.39 275 SER A N 1
ATOM 1954 C CA . SER A 1 249 ? -27.912 -11.435 -14.860 1.00 31.50 275 SER A CA 1
ATOM 1955 C C . SER A 1 249 ? -29.347 -11.020 -15.147 1.00 36.57 275 SER A C 1
ATOM 1956 O O . SER A 1 249 ? -29.595 -10.017 -15.826 1.00 36.41 275 SER A O 1
ATOM 1959 N N . GLN A 1 250 ? -30.291 -11.789 -14.621 1.00 33.62 276 GLN A N 1
ATOM 1960 C CA . GLN A 1 250 ? -31.700 -11.470 -14.775 1.00 34.34 276 GLN A CA 1
ATOM 1961 C C . GLN A 1 250 ? -32.010 -10.125 -14.121 1.00 29.87 276 GLN A C 1
ATOM 1962 O O . GLN A 1 250 ? -32.746 -9.306 -14.677 1.00 35.14 276 GLN A O 1
ATOM 1968 N N . ALA A 1 251 ? -31.424 -9.897 -12.950 1.00 28.14 277 ALA A N 1
ATOM 1969 C CA . ALA A 1 251 ? -31.630 -8.656 -12.218 1.00 27.72 277 ALA A CA 1
ATOM 1970 C C . ALA A 1 251 ? -31.143 -7.445 -13.016 1.00 26.52 277 ALA A C 1
ATOM 1971 O O . ALA A 1 251 ? -31.802 -6.412 -13.038 1.00 27.24 277 ALA A O 1
ATOM 1973 N N . ASP A 1 252 ? -30.003 -7.570 -13.686 1.00 23.83 278 ASP A N 1
ATOM 1974 C CA . ASP A 1 252 ? -29.488 -6.444 -14.467 1.00 21.52 278 ASP A CA 1
ATOM 1975 C C . ASP A 1 252 ? -30.296 -6.210 -15.737 1.00 23.84 278 ASP A C 1
ATOM 1976 O O . ASP A 1 252 ? -30.491 -5.069 -16.149 1.00 19.05 278 ASP A O 1
ATOM 1981 N N . ILE A 1 253 ? -30.774 -7.281 -16.357 1.00 20.55 279 ILE A N 1
ATOM 1982 C CA . ILE A 1 253 ? -31.607 -7.128 -17.538 1.00 24.34 279 ILE A CA 1
ATOM 1983 C C . ILE A 1 253 ? -32.892 -6.379 -17.179 1.00 19.73 279 ILE A C 1
ATOM 1984 O O . ILE A 1 253 ? -33.313 -5.471 -17.905 1.00 20.16 279 ILE A O 1
ATOM 1989 N N . GLU A 1 254 ? -33.503 -6.757 -16.057 1.00 21.64 280 GLU A N 1
ATOM 1990 C CA . GLU A 1 254 ? -34.711 -6.092 -15.584 1.00 24.44 280 GLU A CA 1
ATOM 1991 C C . GLU A 1 254 ? -34.454 -4.624 -15.208 1.00 24.79 280 GLU A C 1
ATOM 1992 O O . GLU A 1 254 ? -35.221 -3.740 -15.586 1.00 20.45 280 GLU A O 1
ATOM 1998 N N . GLN A 1 255 ? -33.377 -4.364 -14.479 1.00 22.37 281 GLN A N 1
ATOM 1999 C CA . GLN A 1 255 ? -33.027 -2.993 -14.110 1.00 20.19 281 GLN A CA 1
ATOM 2000 C C . GLN A 1 255 ? -32.711 -2.141 -15.345 1.00 29.22 281 GLN A C 1
ATOM 2001 O O . GLN A 1 255 ? -33.038 -0.958 -15.384 1.00 17.28 281 GLN A O 1
ATOM 2007 N N . GLN A 1 256 ? -32.091 -2.741 -16.358 1.00 16.98 282 GLN A N 1
ATOM 2008 C CA . GLN A 1 256 ? -31.797 -2.013 -17.589 1.00 20.37 282 GLN A CA 1
ATOM 2009 C C . GLN A 1 256 ? -33.085 -1.484 -18.219 1.00 19.29 282 GLN A C 1
ATOM 2010 O O . GLN A 1 256 ? -33.124 -0.360 -18.731 1.00 13.79 282 GLN A O 1
ATOM 2016 N N . ALA A 1 257 ? -34.120 -2.317 -18.197 1.00 16.02 283 ALA A N 1
ATOM 2017 C CA . ALA A 1 257 ? -35.433 -1.911 -18.666 1.00 18.50 283 ALA A CA 1
ATOM 2018 C C . ALA A 1 257 ? -35.887 -0.665 -17.905 1.00 16.45 283 ALA A C 1
ATOM 2019 O O . ALA A 1 257 ? -36.325 0.306 -18.504 1.00 18.29 283 ALA A O 1
ATOM 2021 N N . ARG A 1 258 ? -35.752 -0.686 -16.582 1.00 17.58 284 ARG A N 1
ATOM 2022 C CA . ARG A 1 258 ? -36.183 0.450 -15.777 1.00 18.10 284 ARG A CA 1
ATOM 2023 C C . ARG A 1 258 ? -35.350 1.691 -16.104 1.00 21.23 284 ARG A C 1
ATOM 2024 O O . ARG A 1 258 ? -35.879 2.803 -16.162 1.00 16.45 284 ARG A O 1
ATOM 2032 N N . ASP A 1 259 ? -34.054 1.496 -16.338 1.00 15.56 285 ASP A N 1
ATOM 2033 C CA . ASP A 1 259 ? -33.157 2.608 -16.660 1.00 15.05 285 ASP A CA 1
ATOM 2034 C C . ASP A 1 259 ? -33.462 3.276 -18.003 1.00 14.37 285 ASP A C 1
ATOM 2035 O O . ASP A 1 259 ? -33.448 4.505 -18.101 1.00 13.83 285 ASP A O 1
ATOM 2040 N N . TYR A 1 260 ? -33.708 2.490 -19.047 1.00 12.62 286 TYR A N 1
ATOM 2041 C CA . TYR A 1 260 ? -34.185 3.081 -20.299 1.00 13.61 286 TYR A CA 1
ATOM 2042 C C . TYR A 1 260 ? -35.469 3.890 -20.086 1.00 12.62 286 TYR A C 1
ATOM 2043 O O . TYR A 1 260 ? -35.594 5.004 -20.591 1.00 14.09 286 TYR A O 1
ATOM 2052 N N . ALA A 1 261 ? -36.409 3.351 -19.327 1.00 13.97 287 ALA A N 1
ATOM 2053 C CA . ALA A 1 261 ? -37.651 4.083 -19.065 1.00 15.04 287 ALA A CA 1
ATOM 2054 C C . ALA A 1 261 ? -37.376 5.390 -18.308 1.00 17.02 287 ALA A C 1
ATOM 2055 O O . ALA A 1 261 ? -38.046 6.404 -18.527 1.00 19.93 287 ALA A O 1
ATOM 2057 N N . THR A 1 262 ? -36.387 5.362 -17.425 1.00 17.68 288 THR A N 1
ATOM 2058 C CA . THR A 1 262 ? -36.042 6.537 -16.637 1.00 22.44 288 THR A CA 1
ATOM 2059 C C . THR A 1 262 ? -35.537 7.670 -17.541 1.00 18.36 288 THR A C 1
ATOM 2060 O O . THR A 1 262 ? -35.904 8.839 -17.375 1.00 14.74 288 THR A O 1
ATOM 2064 N N . VAL A 1 263 ? -34.699 7.307 -18.501 1.00 12.92 289 VAL A N 1
ATOM 2065 C CA . VAL A 1 263 ? -34.181 8.265 -19.465 1.00 12.03 289 VAL A CA 1
ATOM 2066 C C . VAL A 1 263 ? -35.291 8.809 -20.359 1.00 15.36 289 VAL A C 1
ATOM 2067 O O . VAL A 1 263 ? -35.374 10.017 -20.580 1.00 15.34 289 VAL A O 1
ATOM 2071 N N . VAL A 1 264 ? -36.154 7.925 -20.859 1.00 15.65 290 VAL A N 1
ATOM 2072 C CA . VAL A 1 264 ? -37.299 8.357 -21.672 1.00 15.02 290 VAL A CA 1
ATOM 2073 C C . VAL A 1 264 ? -38.190 9.335 -20.900 1.00 14.21 290 VAL A C 1
ATOM 2074 O O . VAL A 1 264 ? -38.616 10.364 -21.441 1.00 19.13 290 VAL A O 1
ATOM 2078 N N . ASN A 1 265 ? -38.470 9.015 -19.639 1.00 15.15 291 ASN A N 1
ATOM 2079 C CA . ASN A 1 265 ? -39.350 9.851 -18.822 1.00 22.60 291 ASN A CA 1
ATOM 2080 C C . ASN A 1 265 ? -38.736 11.232 -18.534 1.00 18.53 291 ASN A C 1
ATOM 2081 O O . ASN A 1 265 ? -39.442 12.232 -18.519 1.00 17.96 291 ASN A O 1
ATOM 2086 N N . ALA A 1 266 ? -37.422 11.280 -18.327 1.00 15.66 292 ALA A N 1
ATOM 2087 C CA . ALA A 1 266 ? -36.705 12.537 -18.126 1.00 22.08 292 ALA A CA 1
ATOM 2088 C C . ALA A 1 266 ? -36.787 13.427 -19.376 1.00 15.34 292 ALA A C 1
ATOM 2089 O O . ALA A 1 266 ? -36.885 14.653 -19.269 1.00 26.28 292 ALA A O 1
ATOM 2091 N N . CYS A 1 267 ? -36.745 12.799 -20.549 1.00 14.32 293 CYS A N 1
ATOM 2092 C CA A CYS A 1 267 ? -36.926 13.517 -21.817 0.62 18.69 293 CYS A CA 1
ATOM 2093 C CA B CYS A 1 267 ? -36.957 13.471 -21.829 0.38 20.21 293 CYS A CA 1
ATOM 2094 C C . CYS A 1 267 ? -38.377 13.987 -21.996 1.00 17.68 293 CYS A C 1
ATOM 2095 O O . CYS A 1 267 ? -38.624 15.174 -22.260 1.00 19.71 293 CYS A O 1
ATOM 2100 N N . LYS A 1 268 ? -39.329 13.075 -21.852 1.00 16.05 294 LYS A N 1
ATOM 2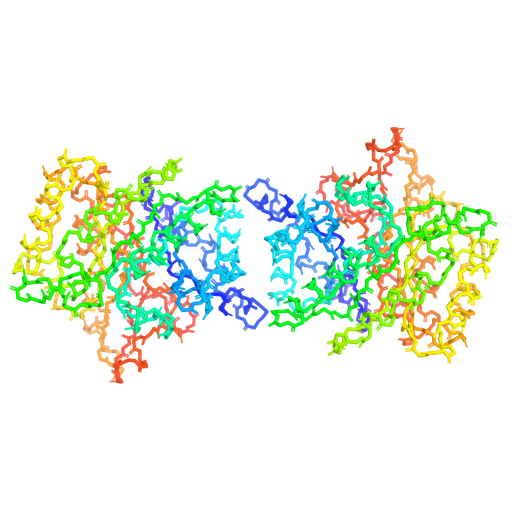101 C CA . LYS A 1 268 ? -40.738 13.436 -21.999 1.00 17.65 294 LYS A CA 1
ATOM 2102 C C . LYS A 1 268 ? -41.164 14.532 -21.044 1.00 24.71 294 LYS A C 1
ATOM 2103 O O . LYS A 1 268 ? -42.031 15.338 -21.386 1.00 26.81 294 LYS A O 1
ATOM 2109 N N . ALA A 1 269 ? -40.565 14.571 -19.854 1.00 19.06 295 ALA A N 1
ATOM 2110 C CA . ALA A 1 269 ? -40.904 15.592 -18.863 1.00 26.58 295 ALA A CA 1
ATOM 2111 C C . ALA A 1 269 ? -40.639 17.005 -19.390 1.00 23.49 295 ALA A C 1
ATOM 2112 O O . ALA A 1 269 ? -41.242 17.945 -18.917 1.00 25.65 295 ALA A O 1
ATOM 2114 N N . GLN A 1 270 ? -39.758 17.144 -20.377 1.00 19.65 296 GLN A N 1
ATOM 2115 C CA . GLN A 1 270 ? -39.421 18.465 -20.932 1.00 21.59 296 GLN A CA 1
ATOM 2116 C C . GLN A 1 270 ? -40.341 18.904 -22.076 1.00 25.06 296 GLN A C 1
ATOM 2117 O O . GLN A 1 270 ? -40.171 19.997 -22.630 1.00 28.98 296 GLN A O 1
ATOM 2123 N N . GLY A 1 271 ? -41.308 18.063 -22.431 1.00 22.57 297 GLY A N 1
ATOM 2124 C CA . GLY A 1 271 ? -42.252 18.405 -23.485 1.00 22.30 297 GLY A CA 1
ATOM 2125 C C . GLY A 1 271 ? -41.570 18.676 -24.819 1.00 23.76 297 GLY A C 1
ATOM 2126 O O . GLY A 1 271 ? -40.649 17.952 -25.221 1.00 20.79 297 GLY A O 1
ATOM 2127 N N . ALA A 1 272 ? -41.993 19.735 -25.502 1.00 23.00 298 ALA A N 1
ATOM 2128 C CA . ALA A 1 272 ? -41.496 19.998 -26.855 1.00 28.98 298 ALA A CA 1
ATOM 2129 C C . ALA A 1 272 ? -40.004 20.328 -26.887 1.00 31.53 298 ALA A C 1
ATOM 2130 O O . ALA A 1 272 ? -39.372 20.261 -27.945 1.00 26.24 298 ALA A O 1
ATOM 2132 N N . ALA A 1 273 ? -39.436 20.669 -25.737 1.00 21.28 299 ALA A N 1
ATOM 2133 C CA . ALA A 1 273 ? -38.028 21.060 -25.694 1.00 20.52 299 ALA A CA 1
ATOM 2134 C C . ALA A 1 273 ? -37.072 19.868 -25.824 1.00 18.52 299 ALA A C 1
ATOM 2135 O O . ALA A 1 273 ? -35.905 20.045 -26.171 1.00 21.07 299 ALA A O 1
ATOM 2137 N N . CYS A 1 274 ? -37.544 18.658 -25.550 1.00 17.66 300 CYS A N 1
ATOM 2138 C CA . CYS A 1 274 ? -36.703 17.477 -25.787 1.00 15.98 300 CYS A CA 1
ATOM 2139 C C . CYS A 1 274 ? -37.120 16.830 -27.097 1.00 16.22 300 CYS A C 1
ATOM 2140 O O . CYS A 1 274 ? -38.236 16.317 -27.208 1.00 19.69 300 CYS A O 1
ATOM 2143 N N . VAL A 1 275 ? -36.240 16.854 -28.094 1.00 15.37 301 VAL A N 1
ATOM 2144 C CA . VAL A 1 275 ? -36.673 16.546 -29.455 1.00 15.78 301 VAL A CA 1
ATOM 2145 C C . VAL A 1 275 ? -36.493 15.106 -29.880 1.00 14.70 301 VAL A C 1
ATOM 2146 O O . VAL A 1 275 ? -37.060 14.685 -30.894 1.00 15.24 301 VAL A O 1
ATOM 2150 N N . GLY A 1 276 ? -35.702 14.343 -29.132 1.00 13.41 302 GLY A N 1
ATOM 2151 C CA . GLY A 1 276 ? -35.437 12.978 -29.543 1.00 14.76 302 GLY A CA 1
ATOM 2152 C C . GLY A 1 276 ? -34.389 12.240 -28.727 1.00 13.85 302 GLY A C 1
ATOM 2153 O O . GLY A 1 276 ? -33.683 12.822 -27.910 1.00 12.38 302 GLY A O 1
ATOM 2154 N N . ILE A 1 277 ? -34.308 10.938 -28.971 1.00 10.77 303 ILE A N 1
ATOM 2155 C CA . ILE A 1 277 ? -33.383 10.056 -28.292 1.00 9.86 303 ILE A CA 1
ATOM 2156 C C . ILE A 1 277 ? -32.670 9.220 -29.340 1.00 13.31 303 ILE A C 1
ATOM 2157 O O . ILE A 1 277 ? -33.307 8.691 -30.248 1.00 14.24 303 ILE A O 1
ATOM 2162 N N . THR A 1 278 ? -31.346 9.128 -29.222 1.00 10.59 304 THR A N 1
ATOM 2163 C CA . THR A 1 278 ? -30.518 8.321 -30.113 1.00 11.89 304 THR A CA 1
ATOM 2164 C C . THR A 1 278 ? -29.752 7.312 -29.281 1.00 13.18 304 THR A C 1
ATOM 2165 O O . THR A 1 278 ? -29.127 7.706 -28.293 1.00 10.91 304 THR A O 1
ATOM 2169 N N . THR A 1 279 ? -29.803 6.031 -29.658 1.00 8.66 305 THR A N 1
ATOM 2170 C CA . THR A 1 279 ? -28.966 5.026 -28.989 1.00 10.18 305 THR A CA 1
ATOM 2171 C C . THR A 1 279 ? -27.668 4.859 -29.779 1.00 9.37 305 THR A C 1
ATOM 2172 O O . THR A 1 279 ? -27.661 4.978 -30.998 1.00 10.08 305 THR A O 1
ATOM 2176 N N . TRP A 1 280 ? -26.564 4.604 -29.084 1.00 8.63 306 TRP A N 1
ATOM 2177 C CA . TRP A 1 280 ? -25.279 4.541 -29.776 1.00 10.34 306 TRP A CA 1
ATOM 2178 C C . TRP A 1 280 ? -25.062 3.169 -30.411 1.00 17.30 306 TRP A C 1
ATOM 2179 O O . TRP A 1 280 ? -24.201 2.380 -29.988 1.00 9.13 306 TRP A O 1
ATOM 2190 N N . GLY A 1 281 ? -25.861 2.905 -31.442 1.00 11.43 307 GLY A N 1
ATOM 2191 C CA . GLY A 1 281 ? -25.833 1.644 -32.160 1.00 14.24 307 GLY A CA 1
ATOM 2192 C C . GLY A 1 281 ? -27.226 1.054 -32.229 1.00 18.31 307 GLY A C 1
ATOM 2193 O O . GLY A 1 281 ? -28.185 1.610 -31.677 1.00 14.77 307 GLY A O 1
ATOM 2194 N N . ILE A 1 282 ? -27.353 -0.066 -32.926 1.00 12.59 308 ILE A N 1
ATOM 2195 C CA . ILE A 1 282 ? -28.632 -0.745 -33.004 1.00 10.66 308 ILE A CA 1
ATOM 2196 C C . ILE A 1 282 ? -28.554 -2.024 -32.183 1.00 11.19 308 ILE A C 1
ATOM 2197 O O . ILE A 1 282 ? -29.280 -2.168 -31.197 1.00 13.13 308 ILE A O 1
ATOM 2202 N N . THR A 1 283 ? -27.634 -2.920 -32.555 1.00 12.46 309 THR A N 1
ATOM 2203 C CA . THR A 1 283 ? -27.462 -4.206 -31.868 1.00 11.97 309 THR A CA 1
ATOM 2204 C C . THR A 1 283 ? -26.196 -4.267 -31.014 1.00 11.74 309 THR A C 1
ATOM 2205 O O . THR A 1 283 ? -25.166 -3.687 -31.386 1.00 14.92 309 THR A O 1
ATOM 2209 N N . ASP A 1 284 ? -26.269 -5.003 -29.896 1.00 11.98 310 ASP A N 1
ATOM 2210 C CA . ASP A 1 284 ? -25.105 -5.310 -29.053 1.00 12.24 310 ASP A CA 1
ATOM 2211 C C . ASP A 1 284 ? -23.911 -5.865 -29.845 1.00 13.10 310 ASP A C 1
ATOM 2212 O O . ASP A 1 284 ? -22.752 -5.698 -29.452 1.00 13.48 310 ASP A O 1
ATOM 2217 N N . LEU A 1 285 ? -24.196 -6.541 -30.943 1.00 13.82 311 LEU A N 1
ATOM 2218 C CA . LEU A 1 285 ? -23.158 -7.236 -31.700 1.00 15.63 311 LEU A CA 1
ATOM 2219 C C . LEU A 1 285 ? -22.026 -6.312 -32.177 1.00 19.17 311 LEU A C 1
ATOM 2220 O O . LEU A 1 285 ? -20.885 -6.753 -32.320 1.00 16.84 311 LEU A O 1
ATOM 2225 N N . TYR A 1 286 ? -22.347 -5.046 -32.430 1.00 13.86 312 TYR A N 1
ATOM 2226 C CA . TYR A 1 286 ? -21.353 -4.089 -32.918 1.00 13.97 312 TYR A CA 1
ATOM 2227 C C . TYR A 1 286 ? -21.101 -2.942 -31.947 1.00 19.12 312 TYR A C 1
ATOM 2228 O O . TYR A 1 286 ? -20.431 -1.986 -32.295 1.00 19.78 312 TYR A O 1
ATOM 2237 N N . SER A 1 287 ? -21.646 -3.030 -30.740 1.00 16.24 313 SER A N 1
ATOM 2238 C CA . SER A 1 287 ? -21.456 -1.972 -29.754 1.00 11.72 313 SER A CA 1
ATOM 2239 C C . SER A 1 287 ? -19.977 -1.702 -29.479 1.00 20.39 313 SER A C 1
ATOM 2240 O O . SER A 1 287 ? -19.182 -2.615 -29.440 1.00 13.56 313 SER A O 1
ATOM 2243 N N . TRP A 1 288 ? -19.616 -0.446 -29.261 1.00 15.35 314 TRP A N 1
ATOM 2244 C CA . TRP A 1 288 ? -18.252 -0.115 -28.875 1.00 15.86 314 TRP A CA 1
ATOM 2245 C C . TRP A 1 288 ? -17.886 -0.630 -27.467 1.00 17.93 314 TRP A C 1
ATOM 2246 O O . TRP A 1 288 ? -16.709 -0.748 -27.135 1.00 19.30 314 TRP A O 1
ATOM 2257 N N . ILE A 1 289 ? -18.878 -0.965 -26.643 1.00 13.27 315 ILE A N 1
ATOM 2258 C CA A ILE A 1 289 ? -18.602 -1.226 -25.227 0.47 14.42 315 ILE A CA 1
ATOM 2259 C CA B ILE A 1 289 ? -18.621 -1.232 -25.221 0.53 14.49 315 ILE A CA 1
ATOM 2260 C C . ILE A 1 289 ? -17.724 -2.453 -24.940 1.00 19.26 315 ILE A C 1
ATOM 2261 O O . ILE A 1 289 ? -16.753 -2.350 -24.175 1.00 24.66 315 ILE A O 1
ATOM 2270 N N . PRO A 1 290 ? -18.032 -3.621 -25.547 1.00 15.24 316 PRO A N 1
ATOM 2271 C CA . PRO A 1 290 ? -17.193 -4.747 -25.108 1.00 26.69 316 PRO A CA 1
ATOM 2272 C C . PRO A 1 290 ? -15.739 -4.672 -25.550 1.00 32.71 316 PRO A C 1
ATOM 2273 O O . PRO A 1 290 ? -14.920 -5.432 -25.035 1.00 34.61 316 PRO A O 1
ATOM 2277 N N . SER A 1 291 ? -15.415 -3.769 -26.464 1.00 25.27 317 SER A N 1
ATOM 2278 C CA . SER A 1 291 ? -14.032 -3.633 -26.894 1.00 33.84 317 SER A CA 1
ATOM 2279 C C . SER A 1 291 ? -13.338 -2.539 -26.087 1.00 38.14 317 SER A C 1
ATOM 2280 O O . SER A 1 291 ? -12.113 -2.476 -26.031 1.00 42.00 317 SER A O 1
ATOM 2283 N N . THR A 1 292 ? -14.133 -1.680 -25.457 1.00 32.68 318 THR A N 1
ATOM 2284 C CA . THR A 1 292 ? -13.598 -0.600 -24.643 1.00 37.80 318 THR A CA 1
ATOM 2285 C C . THR A 1 292 ? -13.582 -0.997 -23.157 1.00 38.20 318 THR A C 1
ATOM 2286 O O . THR A 1 292 ? -12.613 -0.726 -22.445 1.00 42.52 318 THR A O 1
ATOM 2290 N N . TYR A 1 293 ? -14.642 -1.664 -22.708 1.00 23.87 319 TYR A N 1
ATOM 2291 C CA . TYR A 1 293 ? -14.718 -2.190 -21.342 1.00 24.29 319 TYR A CA 1
ATOM 2292 C C . TYR A 1 293 ? -14.871 -3.695 -21.372 1.00 26.01 319 TYR A C 1
ATOM 2293 O O . TYR A 1 293 ? -15.992 -4.197 -21.438 1.00 32.03 319 TYR A O 1
ATOM 2302 N N . PRO A 1 294 ? -13.752 -4.422 -21.321 1.00 34.23 320 PRO A N 1
ATOM 2303 C CA . PRO A 1 294 ? -13.801 -5.886 -21.397 1.00 34.66 320 PRO A CA 1
ATOM 2304 C C . PRO A 1 294 ? -14.708 -6.483 -20.314 1.00 31.20 320 PRO A C 1
ATOM 2305 O O . PRO A 1 294 ? -14.665 -6.054 -19.163 1.00 32.02 320 PRO A O 1
ATOM 2309 N N . GLY A 1 295 ? -15.539 -7.448 -20.692 1.00 26.54 321 GLY A N 1
ATOM 2310 C CA . GLY A 1 295 ? -16.439 -8.078 -19.745 1.00 26.29 321 GLY A CA 1
ATOM 2311 C C . GLY A 1 295 ? -17.739 -7.317 -19.520 1.00 25.96 321 GLY A C 1
ATOM 2312 O O . GLY A 1 295 ? -18.543 -7.710 -18.674 1.00 27.80 321 GLY A O 1
ATOM 2313 N N . GLU A 1 296 ? -17.943 -6.233 -20.270 1.00 19.67 322 GLU A N 1
ATOM 2314 C CA . GLU A 1 296 ? -19.190 -5.466 -20.213 1.00 22.94 322 GLU A CA 1
ATOM 2315 C C . GLU A 1 296 ? -19.866 -5.415 -21.583 1.00 25.19 322 GLU A C 1
ATOM 2316 O O . GLU A 1 296 ? -19.208 -5.533 -22.603 1.00 17.20 322 GLU A O 1
ATOM 2322 N N . GLY A 1 297 ? -21.182 -5.260 -21.605 1.00 15.54 323 GLY A N 1
ATOM 2323 C CA . GLY A 1 297 ? -21.913 -5.225 -22.860 1.00 14.43 323 GLY A CA 1
ATOM 2324 C C . GLY A 1 297 ? -23.410 -5.239 -22.608 1.00 16.71 323 GLY A C 1
ATOM 2325 O O . GLY A 1 297 ? -23.888 -4.702 -21.592 1.00 15.38 323 GLY A O 1
ATOM 2326 N N . TYR A 1 298 ? -24.134 -5.864 -23.531 1.00 13.72 324 TYR A N 1
ATOM 2327 C CA . TYR A 1 298 ? -25.581 -6.001 -23.470 1.00 19.66 324 TYR A CA 1
ATOM 2328 C C . TYR A 1 298 ? -26.232 -4.638 -23.239 1.00 13.69 324 TYR A C 1
ATOM 2329 O O . TYR A 1 298 ? -27.177 -4.518 -22.472 1.00 13.80 324 TYR A O 1
ATOM 2338 N N . ALA A 1 299 ? -25.715 -3.603 -23.901 1.00 11.50 325 ALA A N 1
ATOM 2339 C CA . ALA A 1 299 ? -26.067 -2.231 -23.507 1.00 10.73 325 ALA A CA 1
ATOM 2340 C C . ALA A 1 299 ? -27.151 -1.572 -24.378 1.00 10.97 325 ALA A C 1
ATOM 2341 O O . ALA A 1 299 ? -27.695 -0.533 -24.000 1.00 11.94 325 ALA A O 1
ATOM 2343 N N . LEU A 1 300 ? -27.457 -2.169 -25.531 1.00 13.18 326 LEU A N 1
ATOM 2344 C CA . LEU A 1 300 ? -28.367 -1.553 -26.502 1.00 9.58 326 LEU A CA 1
ATOM 2345 C C . LEU A 1 300 ? -29.773 -2.167 -26.412 1.00 12.66 326 LEU A C 1
ATOM 2346 O O . LEU A 1 300 ? -30.076 -2.885 -25.469 1.00 18.26 326 LEU A O 1
ATOM 2351 N N . LEU A 1 301 ? -30.636 -1.894 -27.380 1.00 12.38 327 LEU A N 1
ATOM 2352 C CA . LEU A 1 301 ? -32.012 -2.368 -27.252 1.00 11.93 327 LEU A CA 1
ATOM 2353 C C . LEU A 1 301 ? -32.271 -3.689 -27.971 1.00 15.64 327 LEU A C 1
ATOM 2354 O O . LEU A 1 301 ? -33.326 -4.302 -27.781 1.00 13.93 327 LEU A O 1
ATOM 2359 N N . PHE A 1 302 ? -31.314 -4.119 -28.789 1.00 13.52 328 PHE A N 1
ATOM 2360 C CA . PHE A 1 302 ? -31.423 -5.375 -29.542 1.00 13.87 328 PHE A CA 1
ATOM 2361 C C . PHE A 1 302 ? -30.186 -6.209 -29.309 1.00 18.48 328 PHE A C 1
ATOM 2362 O O . PHE A 1 302 ? -29.081 -5.671 -29.316 1.00 13.12 328 PHE A O 1
ATOM 2370 N N . ASP A 1 303 ? -30.336 -7.519 -29.120 1.00 15.85 329 ASP A N 1
ATOM 2371 C CA . ASP A 1 303 ? -29.148 -8.304 -28.796 1.00 15.04 329 ASP A CA 1
ATOM 2372 C C . ASP A 1 303 ? -28.387 -8.755 -30.035 1.00 15.54 329 ASP A C 1
ATOM 2373 O O . ASP A 1 303 ? -28.657 -8.298 -31.145 1.00 21.64 329 ASP A O 1
ATOM 2378 N N . ASP A 1 304 ? -27.430 -9.654 -29.825 1.00 17.49 330 ASP A N 1
ATOM 2379 C CA . ASP A 1 304 ? -26.587 -10.170 -30.898 1.00 21.94 330 ASP A CA 1
ATOM 2380 C C . ASP A 1 304 ? -27.376 -10.847 -32.022 1.00 23.24 330 ASP A C 1
ATOM 2381 O O . ASP A 1 304 ? -26.869 -10.999 -33.131 1.00 21.20 330 ASP A O 1
ATOM 2386 N N . ASN A 1 305 ? -28.605 -11.264 -31.741 1.00 19.49 331 ASN A N 1
ATOM 2387 C CA . ASN A 1 305 ? -29.449 -11.876 -32.772 1.00 20.41 331 ASN A CA 1
ATOM 2388 C C . ASN A 1 305 ? -30.572 -10.955 -33.232 1.00 21.00 331 ASN A C 1
ATOM 2389 O O . ASN A 1 305 ? -31.512 -11.402 -33.889 1.00 21.24 331 ASN A O 1
ATOM 2394 N N . TYR A 1 306 ? -30.474 -9.678 -32.863 1.00 18.12 332 TYR A N 1
ATOM 2395 C CA . TYR A 1 306 ? -31.497 -8.673 -33.173 1.00 19.62 332 TYR A CA 1
ATOM 2396 C C . TYR A 1 306 ? -32.840 -8.973 -32.488 1.00 22.31 332 TYR A C 1
ATOM 2397 O O . TYR A 1 306 ? -33.883 -8.459 -32.880 1.00 18.81 332 TYR A O 1
ATOM 2406 N N . VAL A 1 307 ? -32.802 -9.787 -31.441 1.00 23.86 333 VAL A N 1
ATOM 2407 C CA . VAL A 1 307 ? -33.973 -9.979 -30.592 1.00 19.67 333 VAL A CA 1
ATOM 2408 C C . VAL A 1 307 ? -34.008 -8.863 -29.549 1.00 18.14 333 VAL A C 1
ATOM 2409 O O . VAL A 1 307 ? -33.013 -8.619 -28.869 1.00 17.09 333 VAL A O 1
ATOM 2413 N N . PRO A 1 308 ? -35.143 -8.162 -29.432 1.00 18.23 334 PRO A N 1
ATOM 2414 C CA . PRO A 1 308 ? -35.186 -7.019 -28.512 1.00 16.92 334 PRO A CA 1
ATOM 2415 C C . PRO A 1 308 ? -34.934 -7.416 -27.052 1.00 21.49 334 PRO A C 1
ATOM 2416 O O . PRO A 1 308 ? -35.393 -8.475 -26.629 1.00 23.98 334 PRO A O 1
ATOM 2420 N N . HIS A 1 309 ? -34.175 -6.597 -26.320 1.00 15.95 335 HIS A N 1
ATOM 2421 C CA . HIS A 1 309 ? -34.070 -6.698 -24.857 1.00 16.05 335 HIS A CA 1
ATOM 2422 C C . HIS A 1 309 ? -35.433 -6.441 -24.234 1.00 17.01 335 HIS A C 1
ATOM 2423 O O . HIS A 1 309 ? -36.264 -5.789 -24.851 1.00 20.06 335 HIS A O 1
ATOM 2430 N N . PRO A 1 310 ? -35.656 -6.907 -22.993 1.00 26.11 336 PRO A N 1
ATOM 2431 C CA . PRO A 1 310 ? -36.823 -6.437 -22.231 1.00 24.21 336 PRO A CA 1
ATOM 2432 C C . PRO A 1 310 ? -36.888 -4.906 -22.147 1.00 20.27 336 PRO A C 1
ATOM 2433 O O . PRO A 1 310 ? -37.982 -4.349 -22.034 1.00 19.96 336 PRO A O 1
ATOM 2437 N N . ALA A 1 311 ? -35.732 -4.246 -22.237 1.00 16.86 337 ALA A N 1
ATOM 2438 C CA . ALA A 1 311 ? -35.671 -2.789 -22.257 1.00 14.97 337 ALA A CA 1
ATOM 2439 C C . ALA A 1 311 ? -36.399 -2.216 -23.461 1.00 16.57 337 ALA A C 1
ATOM 2440 O O . ALA A 1 311 ? -36.825 -1.065 -23.428 1.00 17.29 337 ALA A O 1
ATOM 2442 N N . PHE A 1 312 ? -36.544 -3.011 -24.522 1.00 14.87 338 PHE A N 1
ATOM 2443 C CA . PHE A 1 312 ? -37.237 -2.529 -25.714 1.00 14.93 338 PHE A CA 1
ATOM 2444 C C . PHE A 1 312 ? -38.694 -2.227 -25.370 1.00 17.26 338 PHE A C 1
ATOM 2445 O O . PHE A 1 312 ? -39.186 -1.122 -25.615 1.00 17.69 338 PHE A O 1
ATOM 2453 N N . ASN A 1 313 ? -39.367 -3.221 -24.800 1.00 17.92 339 ASN A N 1
ATOM 2454 C CA . ASN A 1 313 ? -40.745 -3.075 -24.338 1.00 34.40 339 ASN A CA 1
ATOM 2455 C C . ASN A 1 313 ? -40.911 -1.940 -23.340 1.00 27.85 339 ASN A C 1
ATOM 2456 O O . ASN A 1 313 ? -41.889 -1.194 -23.407 1.00 23.80 339 ASN A O 1
ATOM 2461 N N . ALA A 1 314 ? -39.968 -1.815 -22.410 1.00 18.37 340 ALA A N 1
ATOM 2462 C CA . ALA A 1 314 ? -40.055 -0.761 -21.400 1.00 27.73 340 ALA A CA 1
ATOM 2463 C C . ALA A 1 314 ? -39.936 0.627 -22.033 1.00 24.53 340 ALA A C 1
ATOM 2464 O O . ALA A 1 314 ? -40.578 1.579 -21.583 1.00 23.10 340 ALA A O 1
ATOM 2466 N N . THR A 1 315 ? -39.114 0.727 -23.077 1.00 15.58 341 THR A N 1
ATOM 2467 C CA . THR A 1 315 ? -38.912 1.984 -23.805 1.00 16.10 341 THR A CA 1
ATOM 2468 C C . THR A 1 315 ? -40.176 2.355 -24.582 1.00 20.47 341 THR A C 1
ATOM 2469 O O . THR A 1 315 ? -40.639 3.496 -24.501 1.00 18.05 341 THR A O 1
ATOM 2473 N N . ILE A 1 316 ? -40.742 1.389 -25.312 1.00 16.64 342 ILE A N 1
ATOM 2474 C CA . ILE A 1 316 ? -42.016 1.591 -26.006 1.00 20.40 342 ILE A CA 1
ATOM 2475 C C . ILE A 1 316 ? -43.086 2.094 -25.039 1.00 22.80 342 ILE A C 1
ATOM 2476 O O . ILE A 1 316 ? -43.767 3.080 -25.309 1.00 27.91 342 ILE A O 1
ATOM 2481 N N . GLN A 1 317 ? -43.221 1.412 -23.906 1.00 20.37 343 GLN A N 1
ATOM 2482 C CA . GLN A 1 317 ? -44.254 1.751 -22.939 1.00 23.38 343 GLN A CA 1
ATOM 2483 C C . GLN A 1 317 ? -44.047 3.147 -22.342 1.00 24.78 343 GLN A C 1
ATOM 2484 O O . GLN A 1 317 ? -45.002 3.882 -22.125 1.00 28.55 343 GLN A O 1
ATOM 2490 N N . ALA A 1 318 ? -42.798 3.522 -22.105 1.00 23.14 344 ALA A N 1
ATOM 2491 C CA . ALA A 1 318 ? -42.505 4.824 -21.521 1.00 22.45 344 ALA A CA 1
ATOM 2492 C C . ALA A 1 318 ? -42.757 5.938 -22.533 1.00 26.44 344 ALA A C 1
ATOM 2493 O O . ALA A 1 318 ? -43.235 7.011 -22.174 1.00 28.98 344 ALA A O 1
ATOM 2495 N N . LEU A 1 319 ? -42.434 5.675 -23.797 1.00 21.63 345 LEU A N 1
ATOM 2496 C CA . LEU A 1 319 ? -42.669 6.636 -24.865 1.00 22.70 345 LEU A CA 1
ATOM 2497 C C . LEU A 1 319 ? -44.162 6.899 -25.062 1.00 27.98 345 LEU A C 1
ATOM 2498 O O . LEU A 1 319 ? -44.565 8.031 -25.300 1.00 33.19 345 LEU A O 1
ATOM 2503 N N . LEU A 1 320 ? -44.978 5.855 -24.951 1.00 24.61 346 LEU A N 1
ATOM 2504 C CA . LEU A 1 320 ? -46.416 5.981 -25.174 1.00 31.45 346 LEU A CA 1
ATOM 2505 C C . LEU A 1 320 ? -47.137 6.587 -23.977 1.00 38.12 346 LEU A C 1
ATOM 2506 O O . LEU A 1 320 ? -48.203 7.174 -24.126 1.00 43.92 346 LEU A O 1
ATOM 2511 N N . ALA A 1 321 ? -46.557 6.449 -22.790 1.00 43.59 347 ALA A N 1
ATOM 2512 C CA . ALA A 1 321 ? -47.228 6.890 -21.570 1.00 53.24 347 ALA A CA 1
ATOM 2513 C C . ALA A 1 321 ? -46.741 8.261 -21.123 1.00 62.66 347 ALA A C 1
ATOM 2514 O O . ALA A 1 321 ? -47.104 9.280 -21.710 1.00 68.70 347 ALA A O 1
ATOM 2516 N N . PRO B 1 1 ? -46.038 -24.937 -57.601 1.00 52.78 27 PRO B N 1
ATOM 2517 C CA . PRO B 1 1 ? -44.997 -24.344 -56.755 1.00 47.09 27 PRO B CA 1
ATOM 2518 C C . PRO B 1 1 ? -44.106 -23.376 -57.513 1.00 39.10 27 PRO B C 1
ATOM 2519 O O . PRO B 1 1 ? -43.849 -23.535 -58.705 1.00 43.17 27 PRO B O 1
ATOM 2523 N N . THR B 1 2 ? -43.631 -22.365 -56.809 1.00 38.43 28 THR B N 1
ATOM 2524 C CA . THR B 1 2 ? -42.652 -21.481 -57.381 1.00 34.47 28 THR B CA 1
ATOM 2525 C C . THR B 1 2 ? -41.291 -22.173 -57.418 1.00 30.68 28 THR B C 1
ATOM 2526 O O . THR B 1 2 ? -41.141 -23.354 -57.089 1.00 26.61 28 THR B O 1
ATOM 2530 N N . SER B 1 3 ? -40.306 -21.394 -57.817 1.00 26.51 29 SER B N 1
ATOM 2531 C CA . SER B 1 3 ? -38.942 -21.832 -58.026 1.00 27.33 29 SER B CA 1
ATOM 2532 C C . SER B 1 3 ? -38.047 -20.734 -57.544 1.00 25.94 29 SER B C 1
ATOM 2533 O O . SER B 1 3 ? -38.466 -19.590 -57.517 1.00 26.38 29 SER B O 1
ATOM 2536 N N . PRO B 1 4 ? -36.807 -21.065 -57.160 1.00 25.76 30 PRO B N 1
ATOM 2537 C CA . PRO B 1 4 ? -35.855 -19.987 -56.880 1.00 21.52 30 PRO B CA 1
ATOM 2538 C C . PRO B 1 4 ? -35.373 -19.243 -58.136 1.00 28.93 30 PRO B C 1
ATOM 2539 O O . PRO B 1 4 ? -34.501 -18.385 -58.014 1.00 25.76 30 PRO B O 1
ATOM 2543 N N . PHE B 1 5 ? -35.914 -19.549 -59.313 1.00 23.16 31 PHE B N 1
ATOM 2544 C CA . PHE B 1 5 ? -35.441 -18.874 -60.531 1.00 21.77 31 PHE B CA 1
ATOM 2545 C C . PHE B 1 5 ? -36.478 -17.931 -61.125 1.00 26.48 31 PHE B C 1
ATOM 2546 O O . PHE B 1 5 ? -36.650 -17.880 -62.338 1.00 31.47 31 PHE B O 1
ATOM 2554 N N . GLU B 1 6 ? -37.167 -17.181 -60.275 1.00 27.98 32 GLU B N 1
ATOM 2555 C CA . GLU B 1 6 ? -38.166 -16.253 -60.771 1.00 33.12 32 GLU B CA 1
ATOM 2556 C C . GLU B 1 6 ? -37.680 -14.816 -60.638 1.00 23.63 32 GLU B C 1
ATOM 2557 O O . GLU B 1 6 ? -38.470 -13.872 -60.664 1.00 27.00 32 GLU B O 1
ATOM 2563 N N . THR B 1 7 ? -36.370 -14.654 -60.497 1.00 16.46 33 THR B N 1
ATOM 2564 C CA . THR B 1 7 ? -35.767 -13.327 -60.523 1.00 15.74 33 THR B CA 1
ATOM 2565 C C . THR B 1 7 ? -34.733 -13.296 -61.623 1.00 22.80 33 THR B C 1
ATOM 2566 O O . THR B 1 7 ? -34.166 -14.332 -61.973 1.00 15.24 33 THR B O 1
ATOM 2570 N N . LEU B 1 8 ? -34.489 -12.113 -62.174 1.00 11.99 34 LEU B N 1
ATOM 2571 C CA . LEU B 1 8 ? -33.543 -12.003 -63.268 1.00 15.29 34 LEU B CA 1
ATOM 2572 C C . LEU B 1 8 ? -32.130 -12.356 -62.788 1.00 14.54 34 LEU B C 1
ATOM 2573 O O . LEU B 1 8 ? -31.376 -13.028 -63.500 1.00 16.67 34 LEU B O 1
ATOM 2578 N N . ARG B 1 9 ? -31.779 -11.919 -61.582 1.00 12.87 35 ARG B N 1
ATOM 2579 C CA . ARG B 1 9 ? -30.431 -12.155 -61.064 1.00 15.69 35 ARG B CA 1
ATOM 2580 C C . ARG B 1 9 ? -30.193 -13.645 -60.822 1.00 18.57 35 ARG B C 1
ATOM 2581 O O . ARG B 1 9 ? -29.105 -14.143 -61.097 1.00 17.66 35 ARG B O 1
ATOM 2589 N N . ALA B 1 10 ? -31.196 -14.367 -60.326 1.00 14.93 36 ALA B N 1
ATOM 2590 C CA . ALA B 1 10 ? -31.005 -15.806 -60.093 1.00 20.34 36 ALA B CA 1
ATOM 2591 C C . ALA B 1 10 ? -30.911 -16.578 -61.414 1.00 22.85 36 ALA B C 1
ATOM 2592 O O . ALA B 1 10 ? -30.088 -17.484 -61.554 1.00 17.28 36 ALA B O 1
ATOM 2594 N N . ALA B 1 11 ? -31.743 -16.226 -62.391 1.00 20.64 37 ALA B N 1
ATOM 2595 C CA . ALA B 1 11 ? -31.707 -16.925 -63.671 1.00 19.77 37 ALA B CA 1
ATOM 2596 C C . ALA B 1 11 ? -30.463 -16.588 -64.491 1.00 17.88 37 ALA B C 1
ATOM 2597 O O . ALA B 1 11 ? -30.024 -17.397 -65.288 1.00 15.22 37 ALA B O 1
ATOM 2599 N N . ALA B 1 12 ? -29.903 -15.398 -64.305 1.00 13.47 38 ALA B N 1
ATOM 2600 C CA . ALA B 1 12 ? -28.745 -14.967 -65.096 1.00 15.63 38 ALA B CA 1
ATOM 2601 C C . ALA B 1 12 ? -27.420 -15.618 -64.677 1.00 17.69 38 ALA B C 1
ATOM 2602 O O . ALA B 1 12 ? -26.508 -15.723 -65.492 1.00 15.32 38 ALA B O 1
ATOM 2604 N N . ALA B 1 13 ? -27.313 -16.022 -63.411 1.00 20.85 39 ALA B N 1
ATOM 2605 C CA . ALA B 1 13 ? -26.070 -16.568 -62.855 1.00 21.60 39 ALA B CA 1
ATOM 2606 C C . ALA B 1 13 ? -25.441 -17.605 -63.782 1.00 24.31 39 ALA B C 1
ATOM 2607 O O . ALA B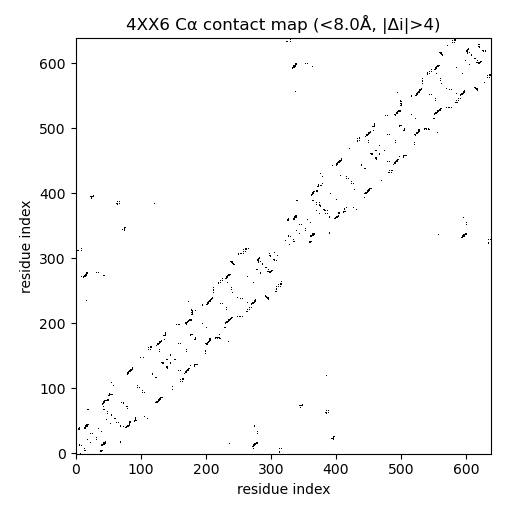 1 13 ? -26.133 -18.494 -64.260 1.00 20.61 39 ALA B O 1
ATOM 2609 N N . PRO B 1 14 ? -24.120 -17.511 -64.019 1.00 27.44 40 PRO B N 1
ATOM 2610 C CA . PRO B 1 14 ? -23.146 -16.645 -63.343 1.00 26.66 40 PRO B CA 1
ATOM 2611 C C . PRO B 1 14 ? -22.946 -15.261 -63.963 1.00 23.19 40 PRO B C 1
ATOM 2612 O O . PRO B 1 14 ? -22.052 -14.535 -63.529 1.00 22.23 40 PRO B O 1
ATOM 2616 N N . ARG B 1 15 ? -23.740 -14.896 -64.961 1.00 19.78 41 ARG B N 1
ATOM 2617 C CA . ARG B 1 15 ? -23.666 -13.533 -65.488 1.00 16.24 41 ARG B CA 1
ATOM 2618 C C . ARG B 1 15 ? -24.440 -12.629 -64.552 1.00 17.80 41 ARG B C 1
ATOM 2619 O O . ARG B 1 15 ? -25.236 -13.107 -63.747 1.00 25.40 41 ARG B O 1
ATOM 2627 N N . TYR B 1 16 ? -24.198 -11.327 -64.631 1.00 17.93 42 TYR B N 1
ATOM 2628 C CA . TYR B 1 16 ? -25.002 -10.408 -63.850 1.00 12.33 42 TYR B CA 1
ATOM 2629 C C . TYR B 1 16 ? -26.186 -9.928 -64.681 1.00 10.51 42 TYR B C 1
ATOM 2630 O O . TYR B 1 16 ? -26.154 -9.941 -65.918 1.00 11.44 42 TYR B O 1
ATOM 2639 N N . PHE B 1 17 ? -27.235 -9.497 -64.003 1.00 14.05 43 PHE B N 1
ATOM 2640 C CA . PHE B 1 17 ? -28.291 -8.766 -64.699 1.00 12.35 43 PHE B CA 1
ATOM 2641 C C . PHE B 1 17 ? -28.459 -7.446 -63.972 1.00 10.45 43 PHE B C 1
ATOM 2642 O O . PHE B 1 17 ? -28.861 -7.434 -62.817 1.00 10.94 43 PHE B O 1
ATOM 2650 N N . GLY B 1 18 ? -28.113 -6.336 -64.622 1.00 11.76 44 GLY B N 1
ATOM 2651 C CA . GLY B 1 18 ? -28.039 -5.073 -63.904 1.00 9.88 44 GLY B CA 1
ATOM 2652 C C . GLY B 1 18 ? -29.028 -4.013 -64.361 1.00 9.65 44 GLY B C 1
ATOM 2653 O O . GLY B 1 18 ? -29.737 -4.203 -65.343 1.00 11.34 44 GLY B O 1
ATOM 2654 N N . ALA B 1 19 ? -29.053 -2.881 -63.654 1.00 9.10 45 ALA B N 1
ATOM 2655 C CA . ALA B 1 19 ? -29.946 -1.792 -64.025 1.00 12.48 45 ALA B CA 1
ATOM 2656 C C . ALA B 1 19 ? -29.251 -0.447 -63.852 1.00 9.75 45 ALA B C 1
ATOM 2657 O O . ALA B 1 19 ? -28.389 -0.294 -62.992 1.00 10.32 45 ALA B O 1
ATOM 2659 N N . ALA B 1 20 ? -29.609 0.526 -64.674 1.00 8.75 46 ALA B N 1
ATOM 2660 C CA . ALA B 1 20 ? -29.196 1.898 -64.414 1.00 11.94 46 ALA B CA 1
ATOM 2661 C C . ALA B 1 20 ? -29.956 2.397 -63.193 1.00 15.49 46 ALA B C 1
ATOM 2662 O O . ALA B 1 20 ? -31.199 2.330 -63.148 1.00 11.85 46 ALA B O 1
ATOM 2664 N N . LEU B 1 21 ? -29.221 2.892 -62.203 1.00 10.18 47 LEU B N 1
ATOM 2665 C CA . LEU B 1 21 ? -29.851 3.428 -60.993 1.00 13.32 47 LEU B CA 1
ATOM 2666 C C . LEU B 1 21 ? -29.546 4.916 -60.864 1.00 14.22 47 LEU B C 1
ATOM 2667 O O . LEU B 1 21 ? -28.382 5.318 -60.928 1.00 17.89 47 LEU B O 1
ATOM 2672 N N . GLY B 1 22 ? -30.586 5.733 -60.720 1.00 12.47 48 GLY B N 1
ATOM 2673 C CA . GLY B 1 22 ? -30.400 7.155 -60.516 1.00 14.41 48 GLY B CA 1
ATOM 2674 C C . GLY B 1 22 ? -30.584 7.508 -59.051 1.00 12.13 48 GLY B C 1
ATOM 2675 O O . GLY B 1 22 ? -31.475 6.985 -58.381 1.00 12.74 48 GLY B O 1
ATOM 2676 N N . VAL B 1 23 ? -29.738 8.394 -58.548 1.00 13.50 49 VAL B N 1
ATOM 2677 C CA . VAL B 1 23 ? -29.846 8.823 -57.157 1.00 15.49 49 VAL B CA 1
ATOM 2678 C C . VAL B 1 23 ? -31.259 9.301 -56.769 1.00 13.93 49 VAL B C 1
ATOM 2679 O O . VAL B 1 23 ? -31.766 8.899 -55.722 1.00 13.96 49 VAL B O 1
ATOM 2683 N N . PRO B 1 24 ? -31.915 10.132 -57.608 1.00 16.27 50 PRO B N 1
ATOM 2684 C CA . PRO B 1 24 ? -33.220 10.604 -57.130 1.00 13.42 50 PRO B CA 1
ATOM 2685 C C . PRO B 1 24 ? -34.212 9.475 -56.857 1.00 14.72 50 PRO B C 1
ATOM 2686 O O . PRO B 1 24 ? -35.055 9.608 -55.966 1.00 16.77 50 PRO B O 1
ATOM 2690 N N . HIS B 1 25 ? -34.097 8.377 -57.594 1.00 12.32 51 HIS B N 1
ATOM 2691 C CA . HIS B 1 25 ? -35.009 7.248 -57.423 1.00 12.12 51 HIS B CA 1
ATOM 2692 C C . HIS B 1 25 ? -34.634 6.412 -56.190 1.00 11.66 51 HIS B C 1
ATOM 2693 O O . HIS B 1 25 ? -35.494 5.949 -55.449 1.00 15.17 51 HIS B O 1
ATOM 2700 N N . LEU B 1 26 ? -33.339 6.218 -55.979 1.00 11.46 52 LEU B N 1
ATOM 2701 C CA . LEU B 1 26 ? -32.859 5.481 -54.812 1.00 11.25 52 LEU B CA 1
ATOM 2702 C C . LEU B 1 26 ? -33.283 6.171 -53.527 1.00 14.92 52 LEU B C 1
ATOM 2703 O O . LEU B 1 26 ? -33.701 5.522 -52.562 1.00 12.22 52 LEU B O 1
ATOM 2708 N N . LEU B 1 27 ? -33.181 7.499 -53.521 1.00 12.04 53 LEU B N 1
ATOM 2709 C CA . LEU B 1 27 ? -33.494 8.289 -52.318 1.00 12.91 53 LEU B CA 1
ATOM 2710 C C . LEU B 1 27 ? -34.995 8.531 -52.142 1.00 17.08 53 LEU B C 1
ATOM 2711 O O . LEU B 1 27 ? -35.427 9.165 -51.178 1.00 14.75 53 LEU B O 1
ATOM 2716 N N . ASN B 1 28 ? -35.787 8.000 -53.066 1.00 13.70 54 ASN B N 1
ATOM 2717 C CA . ASN B 1 28 ? -37.248 8.183 -53.048 1.00 15.13 54 ASN B CA 1
ATOM 2718 C C . ASN B 1 28 ? -37.982 7.072 -52.306 1.00 18.03 54 ASN B C 1
ATOM 2719 O O . ASN B 1 28 ? -39.160 6.831 -52.534 1.00 17.18 54 ASN B O 1
ATOM 2724 N N . PHE B 1 29 ? -37.276 6.380 -51.433 1.00 16.34 55 PHE B N 1
ATOM 2725 C CA . PHE B 1 29 ? -37.786 5.128 -50.871 1.00 16.10 55 PHE B CA 1
ATOM 2726 C C . PHE B 1 29 ? -39.086 5.275 -50.047 1.00 20.54 55 PHE B C 1
ATOM 2727 O O . PHE B 1 29 ? -39.893 4.346 -49.996 1.00 19.15 55 PHE B O 1
ATOM 2735 N N . THR B 1 30 ? -39.310 6.423 -49.415 1.00 19.46 56 THR B N 1
ATOM 2736 C CA . THR B 1 30 ? -40.537 6.574 -48.625 1.00 22.41 56 THR B CA 1
ATOM 2737 C C . THR B 1 30 ? -41.764 6.840 -49.505 1.00 28.80 56 THR B C 1
ATOM 2738 O O . THR B 1 30 ? -42.896 6.604 -49.084 1.00 28.88 56 THR B O 1
ATOM 2742 N N . HIS B 1 31 ? -41.539 7.311 -50.729 1.00 18.82 57 HIS B N 1
ATOM 2743 C CA . HIS B 1 31 ? -42.643 7.578 -51.660 1.00 22.18 57 HIS B CA 1
ATOM 2744 C C . HIS B 1 31 ? -42.802 6.491 -52.720 1.00 21.98 57 HIS B C 1
ATOM 2745 O O . HIS B 1 31 ? -43.912 6.210 -53.165 1.00 20.77 57 HIS B O 1
ATOM 2752 N N . ASP B 1 32 ? -41.688 5.893 -53.126 1.00 17.45 58 ASP B N 1
ATOM 2753 C CA . ASP B 1 32 ? -41.695 4.820 -54.119 1.00 20.15 58 ASP B CA 1
ATOM 2754 C C . ASP B 1 32 ? -40.778 3.676 -53.690 1.00 14.87 58 ASP B C 1
ATOM 2755 O O . ASP B 1 32 ? -39.719 3.480 -54.287 1.00 18.33 58 ASP B O 1
ATOM 2760 N N . PRO B 1 33 ? -41.177 2.910 -52.661 1.00 18.17 59 PRO B N 1
ATOM 2761 C CA . PRO B 1 33 ? -40.268 1.863 -52.181 1.00 17.44 59 PRO B CA 1
ATOM 2762 C C . PRO B 1 33 ? -40.050 0.753 -53.196 1.00 19.52 59 PRO B C 1
ATOM 2763 O O . PRO B 1 33 ? -39.016 0.086 -53.129 1.00 19.30 59 PRO B O 1
ATOM 2767 N N . LEU B 1 34 ? -40.985 0.555 -54.124 1.00 17.03 60 LEU B N 1
ATOM 2768 C CA . LEU B 1 34 ? -40.823 -0.520 -55.108 1.00 16.93 60 LEU B CA 1
ATOM 2769 C C . LEU B 1 34 ? -39.572 -0.391 -55.986 1.00 16.12 60 LEU B C 1
ATOM 2770 O O . LEU B 1 34 ? -39.056 -1.401 -56.492 1.00 13.56 60 LEU B O 1
ATOM 2775 N N . PHE B 1 35 ? -39.081 0.829 -56.183 1.00 14.76 61 PHE B N 1
ATOM 2776 C CA . PHE B 1 35 ? -37.871 1.009 -56.981 1.00 13.29 61 PHE B CA 1
ATOM 2777 C C . PHE B 1 35 ? -36.697 0.300 -56.289 1.00 21.63 61 PHE B C 1
ATOM 2778 O O . PHE B 1 35 ? -36.062 -0.580 -56.876 1.00 13.25 61 PHE B O 1
ATOM 2786 N N . ASP B 1 36 ? -36.416 0.666 -55.039 1.00 13.82 62 ASP B N 1
ATOM 2787 C CA . ASP B 1 36 ? -35.304 0.037 -54.334 1.00 12.17 62 ASP B CA 1
ATOM 2788 C C . ASP B 1 36 ? -35.574 -1.445 -54.068 1.00 13.40 62 ASP B C 1
ATOM 2789 O O . ASP B 1 36 ? -34.660 -2.261 -54.167 1.00 12.51 62 ASP B O 1
ATOM 2794 N N . VAL B 1 37 ? -36.822 -1.794 -53.742 1.00 15.34 63 VAL B N 1
ATOM 2795 C CA . VAL B 1 37 ? -37.170 -3.191 -53.482 1.00 16.90 63 VAL B CA 1
ATOM 2796 C C . VAL B 1 37 ? -36.928 -4.068 -54.721 1.00 17.70 63 VAL B C 1
ATOM 2797 O O . VAL B 1 37 ? -36.314 -5.132 -54.637 1.00 17.00 63 VAL B O 1
ATOM 2801 N N . THR B 1 38 ? -37.416 -3.611 -55.869 1.00 11.22 64 THR B N 1
ATOM 2802 C CA . THR B 1 38 ? -37.235 -4.342 -57.117 1.00 12.73 64 THR B CA 1
ATOM 2803 C C . THR B 1 38 ? -35.755 -4.409 -57.506 1.00 14.90 64 THR B C 1
ATOM 2804 O O . THR B 1 38 ? -35.295 -5.416 -58.045 1.00 13.26 64 THR B O 1
ATOM 2808 N N . ALA B 1 39 ? -35.004 -3.352 -57.211 1.00 14.84 65 ALA B N 1
ATOM 2809 C CA . ALA B 1 39 ? -33.565 -3.370 -57.476 1.00 13.78 65 ALA B CA 1
ATOM 2810 C C . ALA B 1 39 ? -32.907 -4.516 -56.714 1.00 16.40 65 ALA B C 1
ATOM 2811 O O . ALA B 1 39 ? -32.152 -5.300 -57.288 1.00 17.12 65 ALA B O 1
ATOM 2813 N N . VAL B 1 40 ? -33.229 -4.634 -55.425 1.00 12.32 66 VAL B N 1
ATOM 2814 C CA . VAL B 1 40 ? -32.611 -5.649 -54.580 1.00 15.61 66 VAL B CA 1
ATOM 2815 C C . VAL B 1 40 ? -33.056 -7.059 -54.949 1.00 12.23 66 VAL B C 1
ATOM 2816 O O . VAL B 1 40 ? -32.234 -7.976 -55.005 1.00 18.63 66 VAL B O 1
ATOM 2820 N N . LEU B 1 41 ? -34.353 -7.243 -55.192 1.00 11.41 67 LEU B N 1
ATOM 2821 C CA . LEU B 1 41 ? -34.867 -8.574 -55.530 1.00 13.41 67 LEU B CA 1
ATOM 2822 C C . LEU B 1 41 ? -34.477 -9.077 -56.917 1.00 16.35 67 LEU B C 1
ATOM 2823 O O . LEU B 1 41 ? -34.215 -10.269 -57.103 1.00 19.52 67 LEU B O 1
ATOM 2828 N N . GLN B 1 42 ? -34.452 -8.184 -57.901 1.00 13.64 68 GLN B N 1
ATOM 2829 C CA . GLN B 1 42 ? -34.355 -8.637 -59.275 1.00 13.04 68 GLN B CA 1
ATOM 2830 C C . GLN B 1 42 ? -32.965 -8.516 -59.894 1.00 19.39 68 GLN B C 1
ATOM 2831 O O . GLN B 1 42 ? -32.622 -9.286 -60.785 1.00 13.31 68 GLN B O 1
ATOM 2837 N N . PHE B 1 43 ? -32.169 -7.560 -59.428 1.00 11.26 69 PHE B N 1
ATOM 2838 C CA . PHE B 1 43 ? -30.943 -7.205 -60.133 1.00 9.61 69 PHE B CA 1
ATOM 2839 C C . PHE B 1 43 ? -29.713 -7.444 -59.277 1.00 10.49 69 PHE B C 1
ATOM 2840 O O . PHE B 1 43 ? -29.795 -7.403 -58.052 1.00 11.58 69 PHE B O 1
ATOM 2848 N N . ASN B 1 44 ? -28.566 -7.682 -59.912 1.00 11.44 70 ASN B N 1
ATOM 2849 C CA . ASN B 1 44 ? -27.333 -7.777 -59.141 1.00 9.28 70 ASN B CA 1
ATOM 2850 C C . ASN B 1 44 ? -26.159 -7.085 -59.814 1.00 12.12 70 ASN B C 1
ATOM 2851 O O . ASN B 1 44 ? -24.999 -7.462 -59.616 1.00 11.86 70 ASN B O 1
ATOM 2856 N N . GLY B 1 45 ? -26.475 -6.068 -60.604 1.00 10.85 71 GLY B N 1
ATOM 2857 C CA . GLY B 1 45 ? -25.483 -5.179 -61.181 1.00 14.84 71 GLY B CA 1
ATOM 2858 C C . GLY B 1 45 ? -26.077 -3.782 -61.243 1.00 10.37 71 GLY B C 1
ATOM 2859 O O . GLY B 1 45 ? -27.297 -3.630 -61.247 1.00 9.45 71 GLY B O 1
ATOM 2860 N N . ALA B 1 46 ? -25.231 -2.757 -61.266 1.00 8.83 72 ALA B N 1
ATOM 2861 C CA . ALA B 1 46 ? -25.729 -1.397 -61.389 1.00 7.89 72 ALA B CA 1
ATOM 2862 C C . ALA B 1 46 ? -24.756 -0.503 -62.145 1.00 11.66 72 ALA B C 1
ATOM 2863 O O . ALA B 1 46 ? -23.545 -0.723 -62.139 1.00 10.86 72 ALA B O 1
ATOM 2865 N N . THR B 1 47 ? -25.329 0.512 -62.766 1.00 8.02 73 THR B N 1
ATOM 2866 C CA . THR B 1 47 ? -24.624 1.555 -63.477 1.00 8.34 73 THR B CA 1
ATOM 2867 C C . THR B 1 47 ? -25.264 2.858 -63.020 1.00 10.67 73 THR B C 1
ATOM 2868 O O . THR B 1 47 ? -26.487 2.974 -63.063 1.00 12.41 73 THR B O 1
ATOM 2872 N N . PRO B 1 48 ? -24.469 3.830 -62.559 1.00 14.20 74 PRO B N 1
ATOM 2873 C CA . PRO B 1 48 ? -25.111 5.112 -62.213 1.00 12.78 74 PRO B CA 1
ATOM 2874 C C . PRO B 1 48 ? -25.667 5.786 -63.451 1.00 9.56 74 PRO B C 1
ATOM 2875 O O . PRO B 1 48 ? -24.966 5.960 -64.438 1.00 11.68 74 PRO B O 1
ATOM 2879 N N . GLU B 1 49 ? -26.931 6.180 -63.388 1.00 9.76 75 GLU B N 1
ATOM 2880 C CA . GLU B 1 49 ? -27.608 6.691 -64.558 1.00 12.24 75 GLU B CA 1
ATOM 2881 C C . GLU B 1 49 ? -27.017 8.026 -65.046 1.00 21.88 75 GLU B C 1
ATOM 2882 O O . GLU B 1 49 ? -26.909 8.254 -66.245 1.00 17.54 75 GLU B O 1
ATOM 2888 N N . ASN B 1 50 ? -26.604 8.895 -64.127 1.00 11.38 76 ASN B N 1
ATOM 2889 C CA . ASN B 1 50 ? -26.092 10.208 -64.526 1.00 19.57 76 ASN B CA 1
ATOM 2890 C C . ASN B 1 50 ? -24.941 10.731 -63.695 1.00 15.82 76 ASN B C 1
ATOM 2891 O O . ASN B 1 50 ? -24.143 11.517 -64.184 1.00 16.72 76 ASN B O 1
ATOM 2896 N N . GLU B 1 51 ? -24.885 10.328 -62.425 1.00 12.19 77 GLU B N 1
ATOM 2897 C CA . GLU B 1 51 ? -24.123 11.096 -61.434 1.00 19.39 77 GLU B CA 1
ATOM 2898 C C . GLU B 1 51 ? -22.603 10.950 -61.518 1.00 15.49 77 GLU B C 1
ATOM 2899 O O . GLU B 1 51 ? -21.879 11.669 -60.829 1.00 14.59 77 GLU B O 1
ATOM 2905 N N . MET B 1 52 ? -22.110 10.042 -62.355 1.00 18.05 78 MET B N 1
ATOM 2906 C CA . MET B 1 52 ? -20.671 9.967 -62.575 1.00 16.74 78 MET B CA 1
ATOM 2907 C C . MET B 1 52 ? -20.267 10.658 -63.880 1.00 19.55 78 MET B C 1
ATOM 2908 O O . MET B 1 52 ? -19.088 10.718 -64.211 1.00 21.94 78 MET B O 1
ATOM 2913 N N . LYS B 1 53 ? -21.238 11.193 -64.612 1.00 13.40 79 LYS B N 1
ATOM 2914 C CA . LYS B 1 53 ? -20.927 11.959 -65.832 1.00 20.13 79 LYS B CA 1
ATOM 2915 C C . LYS B 1 53 ? -20.272 13.316 -65.509 1.00 20.75 79 LYS B C 1
ATOM 2916 O O . LYS B 1 53 ? -20.438 13.851 -64.413 1.00 16.68 79 LYS B O 1
ATOM 2922 N N . TRP B 1 54 ? -19.528 13.854 -66.478 1.00 18.45 80 TRP B N 1
ATOM 2923 C CA . TRP B 1 54 ? -18.604 14.972 -66.255 1.00 25.16 80 TRP B CA 1
ATOM 2924 C C . TRP B 1 54 ? -19.269 16.210 -65.627 1.00 20.08 80 TRP B C 1
ATOM 2925 O O . TRP B 1 54 ? -18.750 16.788 -64.671 1.00 19.25 80 TRP B O 1
ATOM 2936 N N . ALA B 1 55 ? -20.419 16.598 -66.167 1.00 21.15 81 ALA B N 1
ATOM 2937 C CA . ALA B 1 55 ? -21.163 17.771 -65.707 1.00 23.11 81 ALA B CA 1
ATOM 2938 C C . ALA B 1 55 ? -21.489 17.728 -64.209 1.00 25.59 81 ALA B C 1
ATOM 2939 O O . ALA B 1 55 ? -21.568 18.773 -63.560 1.00 21.27 81 ALA B O 1
ATOM 2941 N N . TYR B 1 56 ? -21.691 16.526 -63.666 1.00 17.69 82 TYR B N 1
ATOM 2942 C CA . TYR B 1 56 ? -22.025 16.379 -62.246 1.00 17.08 82 TYR B CA 1
ATOM 2943 C C . TYR B 1 56 ? -20.787 16.198 -61.376 1.00 18.45 82 TYR B C 1
ATOM 2944 O O . TYR B 1 56 ? -20.676 16.756 -60.283 1.00 18.77 82 TYR B O 1
ATOM 2953 N N . ILE B 1 57 ? -19.856 15.388 -61.856 1.00 17.09 83 ILE B N 1
ATOM 2954 C CA . ILE B 1 57 ? -18.767 14.953 -60.993 1.00 19.20 83 ILE B CA 1
ATOM 2955 C C . ILE B 1 57 ? -17.592 15.940 -60.996 1.00 18.43 83 ILE B C 1
ATOM 2956 O O . ILE B 1 57 ? -16.849 16.003 -60.024 1.00 18.80 83 ILE B O 1
ATOM 2961 N N . GLU B 1 58 ? -17.432 16.720 -62.067 1.00 19.13 84 GLU B N 1
ATOM 2962 C CA . GLU B 1 58 ? -16.466 17.833 -62.065 1.00 20.92 84 GLU B CA 1
ATOM 2963 C C . GLU B 1 58 ? -17.105 19.109 -62.619 1.00 24.94 84 GLU B C 1
ATOM 2964 O O . GLU B 1 58 ? -16.798 19.534 -63.743 1.00 25.34 84 GLU B O 1
ATOM 2970 N N . PRO B 1 59 ? -18.000 19.731 -61.828 1.00 27.82 85 PRO B N 1
ATOM 2971 C CA . PRO B 1 59 ? -18.806 20.861 -62.320 1.00 25.84 85 PRO B CA 1
ATOM 2972 C C . PRO B 1 59 ? -18.003 22.136 -62.551 1.00 27.15 85 PRO B C 1
ATOM 2973 O O . PRO B 1 59 ? -18.429 22.989 -63.325 1.00 33.10 85 PRO B O 1
ATOM 2977 N N . GLU B 1 60 ? -16.873 22.270 -61.868 1.00 29.05 86 GLU B N 1
ATOM 2978 C CA . GLU B 1 60 ? -15.929 23.353 -62.140 1.00 36.68 86 GLU B CA 1
ATOM 2979 C C . GLU B 1 60 ? -14.542 22.746 -62.215 1.00 31.77 86 GLU B C 1
ATOM 2980 O O . GLU B 1 60 ? -14.312 21.680 -61.662 1.00 24.93 86 GLU B O 1
ATOM 2986 N N . ARG B 1 61 ? -13.620 23.400 -62.911 1.00 29.50 87 ARG B N 1
ATOM 2987 C CA . ARG B 1 61 ? -12.331 22.777 -63.186 1.00 27.84 87 ARG B CA 1
ATOM 2988 C C . ARG B 1 61 ? -11.583 22.398 -61.907 1.00 38.11 87 ARG B C 1
ATOM 2989 O O . ARG B 1 61 ? -11.412 23.216 -61.008 1.00 28.10 87 ARG B O 1
ATOM 2997 N N . ASN B 1 62 ? -11.175 21.133 -61.842 1.00 27.36 88 ASN B N 1
ATOM 2998 C CA . ASN B 1 62 ? -10.460 20.567 -60.698 1.00 31.48 88 ASN B CA 1
ATOM 2999 C C . ASN B 1 62 ? -11.241 20.654 -59.384 1.00 26.19 88 ASN B C 1
ATOM 3000 O O . ASN B 1 62 ? -10.668 20.538 -58.302 1.00 28.24 88 ASN B O 1
ATOM 3005 N N . GLN B 1 63 ? -12.550 20.842 -59.478 1.00 25.01 89 GLN B N 1
ATOM 3006 C CA . GLN B 1 63 ? -13.396 20.801 -58.292 1.00 25.67 89 GLN B CA 1
ATOM 3007 C C . GLN B 1 63 ? -14.371 19.651 -58.452 1.00 32.50 89 GLN B C 1
ATOM 3008 O O . GLN B 1 63 ? -15.311 19.721 -59.240 1.00 34.68 89 GLN B O 1
ATOM 3014 N N . PHE B 1 64 ? -14.132 18.582 -57.711 1.00 20.49 90 PHE B N 1
ATOM 3015 C CA . PHE B 1 64 ? -14.869 17.347 -57.935 1.00 27.50 90 PHE B CA 1
ATOM 3016 C C . PHE B 1 64 ? -16.003 17.167 -56.943 1.00 20.93 90 PHE B C 1
ATOM 3017 O O . PHE B 1 64 ? -15.893 17.560 -55.784 1.00 23.21 90 PHE B O 1
ATOM 3025 N N . ASN B 1 65 ? -17.095 16.576 -57.410 1.00 17.47 91 ASN B N 1
ATOM 3026 C CA . ASN B 1 65 ? -18.234 16.308 -56.544 1.00 16.75 91 ASN B CA 1
ATOM 3027 C C . ASN B 1 65 ? -18.644 14.840 -56.632 1.00 15.34 91 ASN B C 1
ATOM 3028 O O . ASN B 1 65 ? -19.386 14.440 -57.529 1.00 14.88 91 ASN B O 1
ATOM 3033 N N . PHE B 1 66 ? -18.163 14.045 -55.681 1.00 14.78 92 PHE B N 1
ATOM 3034 C CA . PHE B 1 66 ? -18.340 12.598 -55.745 1.00 13.63 92 PHE B CA 1
ATOM 3035 C C . PHE B 1 66 ? -19.613 12.124 -55.060 1.00 14.53 92 PHE B C 1
ATOM 3036 O O . PHE B 1 66 ? -19.908 10.931 -55.056 1.00 16.31 92 PHE B O 1
ATOM 3044 N N . THR B 1 67 ? -20.369 13.053 -54.494 1.00 13.61 93 THR B N 1
ATOM 3045 C CA . THR B 1 67 ? -21.541 12.686 -53.688 1.00 13.28 93 THR B CA 1
ATOM 3046 C C . THR B 1 67 ? -22.506 11.746 -54.428 1.00 12.46 93 THR B C 1
ATOM 3047 O O . THR B 1 67 ? -22.862 10.692 -53.910 1.00 12.68 93 THR B O 1
ATOM 3051 N N . GLY B 1 68 ? -22.901 12.106 -55.646 1.00 12.60 94 GLY B N 1
ATOM 3052 C CA . GLY B 1 68 ? -23.870 11.314 -56.385 1.00 12.45 94 GLY B CA 1
ATOM 3053 C C . GLY B 1 68 ? -23.361 9.937 -56.771 1.00 15.94 94 GLY B C 1
ATOM 3054 O O . GLY B 1 68 ? -24.068 8.939 -56.637 1.00 10.51 94 GLY B O 1
ATOM 3055 N N . GLY B 1 69 ? -22.127 9.881 -57.256 1.00 11.15 95 GLY B N 1
ATOM 3056 C CA . GLY B 1 69 ? -21.543 8.623 -57.669 1.00 10.53 95 GLY B CA 1
ATOM 3057 C C . GLY B 1 69 ? -21.319 7.710 -56.476 1.00 13.98 95 GLY B C 1
ATOM 3058 O O . GLY B 1 69 ? -21.500 6.497 -56.569 1.00 15.44 95 GLY B O 1
ATOM 3059 N N . ASP B 1 70 ? -20.932 8.303 -55.353 1.00 10.53 96 ASP B N 1
ATOM 3060 C CA . ASP B 1 70 ? -20.739 7.570 -54.105 1.00 11.66 96 ASP B CA 1
ATOM 3061 C C . ASP B 1 70 ? -22.033 6.918 -53.594 1.00 15.62 96 ASP B C 1
ATOM 3062 O O . ASP B 1 70 ? -21.991 5.821 -53.033 1.00 12.26 96 ASP B O 1
ATOM 3067 N N . ILE B 1 71 ? -23.169 7.586 -53.779 1.00 11.24 97 ILE B N 1
ATOM 3068 C CA . ILE B 1 71 ? -24.447 7.022 -53.338 1.00 9.96 97 ILE B CA 1
ATOM 3069 C C . ILE B 1 71 ? -24.794 5.758 -54.142 1.00 12.66 97 ILE B C 1
ATOM 3070 O O . ILE B 1 71 ? -25.197 4.731 -53.573 1.00 9.11 97 ILE B O 1
ATOM 3075 N N . VAL B 1 72 ? -24.640 5.824 -55.463 1.00 9.16 98 VAL B N 1
ATOM 3076 C CA . VAL B 1 72 ? -24.915 4.652 -56.303 1.00 14.39 98 VAL B CA 1
ATOM 3077 C C . VAL B 1 72 ? -23.931 3.532 -55.974 1.00 13.56 98 VAL B C 1
ATOM 3078 O O . VAL B 1 72 ? -24.327 2.376 -55.825 1.00 9.04 98 VAL B O 1
ATOM 3082 N N . ALA B 1 73 ? -22.654 3.887 -55.844 1.00 8.65 99 ALA B N 1
ATOM 3083 C CA . ALA B 1 73 ? -21.605 2.909 -55.544 1.00 18.54 99 ALA B CA 1
ATOM 3084 C C . ALA B 1 73 ? -21.827 2.246 -54.181 1.00 14.13 99 ALA B C 1
ATOM 3085 O O . ALA B 1 73 ? -21.618 1.040 -54.017 1.00 11.23 99 ALA B O 1
ATOM 3087 N N . ALA B 1 74 ? -22.268 3.023 -53.199 1.00 8.94 100 ALA B N 1
ATOM 3088 C CA . ALA B 1 74 ? -22.551 2.458 -51.874 1.00 13.59 100 ALA B CA 1
ATOM 3089 C C . ALA B 1 74 ? -23.753 1.493 -51.893 1.00 14.83 100 ALA B C 1
ATOM 3090 O O . ALA B 1 74 ? -23.736 0.455 -51.226 1.00 11.26 100 ALA B O 1
ATOM 3092 N N . PHE B 1 75 ? -24.800 1.845 -52.630 1.00 8.90 101 PHE B N 1
ATOM 3093 C CA . PHE B 1 75 ? -25.950 0.950 -52.786 1.00 12.25 101 PHE B CA 1
ATOM 3094 C C . PHE B 1 75 ? -25.498 -0.366 -53.415 1.00 8.63 101 PHE B C 1
ATOM 3095 O O . PHE B 1 75 ? -25.878 -1.459 -52.988 1.00 12.36 101 PHE B O 1
ATOM 3103 N N . SER B 1 76 ? -24.665 -0.241 -54.433 1.00 8.84 102 SER B N 1
ATOM 3104 C CA A SER B 1 76 ? -24.127 -1.401 -55.115 0.48 12.01 102 SER B CA 1
ATOM 3105 C CA B SER B 1 76 ? -24.098 -1.382 -55.126 0.52 12.56 102 SER B CA 1
ATOM 3106 C C . SER B 1 76 ? -23.262 -2.244 -54.172 1.00 12.48 102 SER B C 1
ATOM 3107 O O . SER B 1 76 ? -23.402 -3.474 -54.127 1.00 13.53 102 SER B O 1
ATOM 3112 N N . ALA B 1 77 ? -22.394 -1.595 -53.406 1.00 11.59 103 ALA B N 1
ATOM 3113 C CA . ALA B 1 77 ? -21.518 -2.312 -52.464 1.00 13.45 103 ALA B CA 1
ATOM 3114 C C . ALA B 1 77 ? -22.321 -3.062 -51.407 1.00 16.36 103 ALA B C 1
ATOM 3115 O O . ALA B 1 77 ? -22.003 -4.209 -51.061 1.00 12.78 103 ALA B O 1
ATOM 3117 N N . ALA B 1 78 ? -23.335 -2.393 -50.868 1.00 9.47 104 ALA B N 1
ATOM 3118 C CA . ALA B 1 78 ? -24.153 -2.977 -49.808 1.00 11.02 104 ALA B CA 1
ATOM 3119 C C . ALA B 1 78 ? -24.832 -4.255 -50.297 1.00 15.02 104 ALA B C 1
ATOM 3120 O O . ALA B 1 78 ? -25.041 -5.182 -49.528 1.00 13.00 104 ALA B O 1
ATOM 3122 N N . ASN B 1 79 ? -25.177 -4.280 -51.579 1.00 10.86 105 ASN B N 1
ATOM 3123 C CA . ASN B 1 79 ? -25.884 -5.402 -52.173 1.00 12.82 105 ASN B CA 1
ATOM 3124 C C . ASN B 1 79 ? -24.975 -6.404 -52.897 1.00 12.00 105 ASN B C 1
ATOM 3125 O O . ASN B 1 79 ? -25.470 -7.346 -53.532 1.00 17.01 105 ASN B O 1
ATOM 3130 N N . ASP B 1 80 ? -23.661 -6.196 -52.795 1.00 13.23 106 ASP B N 1
ATOM 3131 C CA . ASP B 1 80 ? -22.660 -7.037 -53.469 1.00 14.89 106 ASP B CA 1
ATOM 3132 C C . ASP B 1 80 ? -22.866 -7.075 -54.991 1.00 16.26 106 ASP B C 1
ATOM 3133 O O . ASP B 1 80 ? -22.651 -8.107 -55.639 1.00 14.09 106 ASP B O 1
ATOM 3138 N N . TYR B 1 81 ? -23.253 -5.935 -55.562 1.00 10.41 107 TYR B N 1
ATOM 3139 C CA . TYR B 1 81 ? -23.483 -5.818 -57.009 1.00 11.27 107 TYR B CA 1
ATOM 3140 C C . TYR B 1 81 ? -22.216 -5.811 -57.834 1.00 19.31 107 TYR B C 1
ATOM 3141 O O . TYR B 1 81 ? -21.167 -5.400 -57.348 1.00 10.99 107 TYR B O 1
ATOM 3150 N N . VAL B 1 82 ? -22.339 -6.184 -59.107 1.00 8.92 108 VAL B N 1
ATOM 3151 C CA . VAL B 1 82 ? -21.328 -5.806 -60.103 1.00 15.69 108 VAL B CA 1
ATOM 3152 C C . VAL B 1 82 ? -21.545 -4.349 -60.520 1.00 16.71 108 VAL B C 1
ATOM 3153 O O . VAL B 1 82 ? -22.565 -4.013 -61.121 1.00 12.66 108 VAL B O 1
ATOM 3157 N N . LEU B 1 83 ? -20.602 -3.477 -60.177 1.00 11.99 109 LEU B N 1
ATOM 3158 C CA . LEU B 1 83 ? -20.752 -2.049 -60.444 1.00 8.47 109 LEU B CA 1
ATOM 3159 C C . LEU B 1 83 ? -19.974 -1.594 -61.676 1.00 10.77 109 LEU B C 1
ATOM 3160 O O . LEU B 1 83 ? -18.766 -1.833 -61.785 1.00 12.79 109 LEU B O 1
ATOM 3165 N N . ARG B 1 84 ? -20.666 -0.932 -62.590 1.00 9.26 110 ARG B N 1
ATOM 3166 C CA . ARG B 1 84 ? -20.033 -0.366 -63.781 1.00 12.13 110 ARG B CA 1
ATOM 3167 C C . ARG B 1 84 ? -19.932 1.165 -63.661 1.00 14.87 110 ARG B C 1
ATOM 3168 O O . ARG B 1 84 ? -20.922 1.839 -63.414 1.00 14.92 110 ARG B O 1
ATOM 3176 N N . GLY B 1 85 ? -18.728 1.703 -63.821 1.00 11.27 111 GLY B N 1
ATOM 3177 C CA . GLY B 1 85 ? -18.537 3.139 -63.822 1.00 10.98 111 GLY B CA 1
ATOM 3178 C C . GLY B 1 85 ? -18.839 3.681 -65.202 1.00 20.02 111 GLY B C 1
ATOM 3179 O O . GLY B 1 85 ? -18.474 3.077 -66.201 1.00 19.60 111 GLY B O 1
ATOM 3180 N N . HIS B 1 86 ? -19.490 4.836 -65.254 1.00 19.19 112 HIS B N 1
ATOM 3181 C CA . HIS B 1 86 ? -20.053 5.328 -66.493 1.00 22.53 112 HIS B CA 1
ATOM 3182 C C . HIS B 1 86 ? -20.374 6.819 -66.343 1.00 19.25 112 HIS B C 1
ATOM 3183 O O . HIS B 1 86 ? -21.141 7.192 -65.461 1.00 20.43 112 HIS B O 1
ATOM 3190 N N . ASN B 1 87 ? -19.743 7.686 -67.131 1.00 17.74 113 ASN B N 1
ATOM 3191 C CA . ASN B 1 87 ? -18.639 7.362 -68.029 1.00 23.71 113 ASN B CA 1
ATOM 3192 C C . ASN B 1 87 ? -17.640 8.515 -67.968 1.00 21.78 113 ASN B C 1
ATOM 3193 O O . ASN B 1 87 ? -17.934 9.544 -67.369 1.00 19.46 113 ASN B O 1
ATOM 3198 N N . LEU B 1 88 ? -16.477 8.377 -68.593 1.00 14.79 114 LEU B N 1
ATOM 3199 C CA . LEU B 1 88 ? -15.427 9.366 -68.360 1.00 18.65 114 LEU B CA 1
ATOM 3200 C C . LEU B 1 88 ? -15.296 10.421 -69.459 1.00 27.19 114 LEU B C 1
ATOM 3201 O O . LEU B 1 88 ? -15.061 11.594 -69.178 1.00 30.61 114 LEU B O 1
ATOM 3206 N N . VAL B 1 89 ? -15.429 9.994 -70.706 1.00 17.46 115 VAL B N 1
ATOM 3207 C CA . VAL B 1 89 ? -15.213 10.870 -71.854 1.00 24.09 115 VAL B CA 1
ATOM 3208 C C . VAL B 1 89 ? -16.393 10.737 -72.821 1.00 25.29 115 VAL B C 1
ATOM 3209 O O . VAL B 1 89 ? -16.546 9.709 -73.479 1.00 28.36 115 VAL B O 1
ATOM 3213 N N . TRP B 1 90 ? -17.212 11.784 -72.899 1.00 19.39 116 TRP B N 1
ATOM 3214 C CA . TRP B 1 90 ? -18.463 11.764 -73.656 1.00 19.44 116 TRP B CA 1
ATOM 3215 C C . TRP B 1 90 ? -18.831 13.185 -74.072 1.00 22.25 116 TRP B C 1
ATOM 3216 O O . TRP B 1 90 ? -18.634 14.118 -73.308 1.00 22.27 116 TRP B O 1
ATOM 3227 N N . TYR B 1 91 ? -19.382 13.356 -75.267 1.00 25.55 117 TYR B N 1
ATOM 3228 C CA . TYR B 1 91 ? -19.699 14.704 -75.740 1.00 25.17 117 TYR B CA 1
ATOM 3229 C C . TYR B 1 91 ? -20.946 15.299 -75.072 1.00 25.10 117 TYR B C 1
ATOM 3230 O O . TYR B 1 91 ? -21.149 16.505 -75.100 1.00 30.89 117 TYR B O 1
ATOM 3239 N N . GLN B 1 92 ? -21.782 14.459 -74.475 1.00 25.33 118 GLN B N 1
ATOM 3240 C CA . GLN B 1 92 ? -22.951 14.958 -73.759 1.00 28.26 118 GLN B CA 1
ATOM 3241 C C . GLN B 1 92 ? -22.754 14.989 -72.245 1.00 25.81 118 GLN B C 1
ATOM 3242 O O . GLN B 1 92 ? -21.908 14.267 -71.696 1.00 22.16 118 GLN B O 1
ATOM 3248 N N . GLU B 1 93 ? -23.560 15.824 -71.589 1.00 27.62 119 GLU B N 1
ATOM 3249 C CA . GLU B 1 93 ? -23.542 15.990 -70.132 1.00 31.67 119 GLU B CA 1
ATOM 3250 C C . GLU B 1 93 ? -22.124 16.314 -69.696 1.00 28.83 119 GLU B C 1
ATOM 3251 O O . GLU B 1 93 ? -21.601 15.789 -68.717 1.00 28.25 119 GLU B O 1
ATOM 3257 N N . LEU B 1 94 ? -21.521 17.201 -70.470 1.00 26.69 120 LEU B N 1
ATOM 3258 C CA . LEU B 1 94 ? -20.173 17.681 -70.236 1.00 34.59 120 LEU B CA 1
ATOM 3259 C C . LEU B 1 94 ? -20.234 19.026 -69.517 1.00 29.83 120 LEU B C 1
ATOM 3260 O O . LEU B 1 94 ? -21.055 19.871 -69.859 1.00 31.07 120 LEU B O 1
ATOM 3265 N N . ALA B 1 95 ? -19.391 19.216 -68.507 1.00 26.50 121 ALA B N 1
ATOM 3266 C CA . ALA B 1 95 ? -19.321 20.504 -67.838 1.00 24.52 121 ALA B CA 1
ATOM 3267 C C . ALA B 1 95 ? -18.981 21.567 -68.873 1.00 35.31 121 ALA B C 1
ATOM 3268 O O . ALA B 1 95 ? -18.058 21.385 -69.665 1.00 28.79 121 ALA B O 1
ATOM 3270 N N . PRO B 1 96 ? -19.739 22.672 -68.874 1.00 38.05 122 PRO B N 1
ATOM 3271 C CA . PRO B 1 96 ? -19.599 23.762 -69.849 1.00 40.89 122 PRO B CA 1
ATOM 3272 C C . PRO B 1 96 ? -18.192 24.357 -69.934 1.00 41.23 122 PRO B C 1
ATOM 3273 O O . PRO B 1 96 ? -17.835 24.889 -70.984 1.00 51.08 122 PRO B O 1
ATOM 3277 N N . TRP B 1 97 ? -17.407 24.273 -68.865 1.00 39.00 123 TRP B N 1
ATOM 3278 C CA . TRP B 1 97 ? -16.066 24.860 -68.881 1.00 32.18 123 TRP B CA 1
ATOM 3279 C C . TRP B 1 97 ? -15.114 24.086 -69.782 1.00 33.14 123 TRP B C 1
ATOM 3280 O O . TRP B 1 97 ? -14.141 24.639 -70.287 1.00 35.98 123 TRP B O 1
ATOM 3291 N N . VAL B 1 98 ? -15.405 22.808 -69.991 1.00 30.18 124 VAL B N 1
ATOM 3292 C CA . VAL B 1 98 ? -14.539 21.953 -70.789 1.00 34.18 124 VAL B CA 1
ATOM 3293 C C . VAL B 1 98 ? -14.515 22.358 -72.262 1.00 37.41 124 VAL B C 1
ATOM 3294 O O . VAL B 1 98 ? -13.461 22.343 -72.900 1.00 38.75 124 VAL B O 1
ATOM 3298 N N . GLU B 1 99 ? -15.673 22.735 -72.796 1.00 40.39 125 GLU B N 1
ATOM 3299 C CA . GLU B 1 99 ? -15.805 22.954 -74.232 1.00 44.81 125 GLU B CA 1
ATOM 3300 C C . GLU B 1 99 ? -15.226 24.287 -74.687 1.00 44.78 125 GLU B C 1
ATOM 3301 O O . GLU B 1 99 ? -15.339 24.646 -75.851 1.00 54.83 125 GLU B O 1
ATOM 3307 N N . THR B 1 100 ? -14.602 25.013 -73.768 1.00 48.84 126 THR B N 1
ATOM 3308 C CA . THR B 1 100 ? -13.924 26.260 -74.110 1.00 57.44 126 THR B CA 1
ATOM 3309 C C . THR B 1 100 ? -12.410 26.061 -74.085 1.00 54.71 126 THR B C 1
ATOM 3310 O O . THR B 1 100 ? -11.644 27.012 -74.229 1.00 54.73 126 THR B O 1
ATOM 3314 N N . LEU B 1 101 ? -11.990 24.814 -73.895 1.00 48.56 127 LEU B N 1
ATOM 3315 C CA . LEU B 1 101 ? -10.576 24.483 -73.755 1.00 44.71 127 LEU B CA 1
ATOM 3316 C C . LEU B 1 101 ? -9.990 23.957 -75.060 1.00 45.82 127 LEU B C 1
ATOM 3317 O O . LEU B 1 101 ? -10.659 23.244 -75.815 1.00 45.17 127 LEU B O 1
ATOM 3322 N N . THR B 1 102 ? -8.735 24.301 -75.325 1.00 41.99 128 THR B N 1
ATOM 3323 C CA . THR B 1 102 ? -8.106 23.916 -76.581 1.00 45.43 128 THR B CA 1
ATOM 3324 C C . THR B 1 102 ? -6.770 23.220 -76.373 1.00 48.58 128 THR B C 1
ATOM 3325 O O . THR B 1 102 ? -6.125 23.392 -75.340 1.00 41.39 128 THR B O 1
ATOM 3329 N N . GLY B 1 103 ? -6.372 22.431 -77.368 1.00 49.02 129 GLY B N 1
ATOM 3330 C CA . GLY B 1 103 ? -5.050 21.831 -77.414 1.00 47.45 129 GLY B CA 1
ATOM 3331 C C . GLY B 1 103 ? -4.612 21.134 -76.143 1.00 48.12 129 GLY B C 1
ATOM 3332 O O . GLY B 1 103 ? -5.389 20.409 -75.512 1.00 48.86 129 GLY B O 1
ATOM 3333 N N . GLU B 1 104 ? -3.364 21.374 -75.760 1.00 52.10 130 GLU B N 1
ATOM 3334 C CA . GLU B 1 104 ? -2.747 20.671 -74.644 1.00 49.63 130 GLU B CA 1
ATOM 3335 C C . GLU B 1 104 ? -3.461 20.935 -73.323 1.00 47.15 130 GLU B C 1
ATOM 3336 O O . GLU B 1 104 ? -3.419 20.112 -72.410 1.00 41.13 130 GLU B O 1
ATOM 3342 N N . ASP B 1 105 ? -4.119 22.084 -73.228 1.00 39.52 131 ASP B N 1
ATOM 3343 C CA . ASP B 1 105 ? -4.867 22.435 -72.028 1.00 40.98 131 ASP B CA 1
ATOM 3344 C C . ASP B 1 105 ? -6.116 21.555 -71.863 1.00 47.06 131 ASP B C 1
ATOM 3345 O O . ASP B 1 105 ? -6.434 21.092 -70.758 1.00 38.37 131 ASP B O 1
ATOM 3350 N N . LEU B 1 106 ? -6.824 21.329 -72.965 1.00 43.71 132 LEU B N 1
ATOM 3351 C CA . LEU B 1 106 ? -7.958 20.416 -72.958 1.00 39.31 132 LEU B CA 1
ATOM 3352 C C . LEU B 1 106 ? -7.502 19.028 -72.536 1.00 36.69 132 LEU B C 1
ATOM 3353 O O . LEU B 1 106 ? -8.121 18.388 -71.685 1.00 33.33 132 LEU B O 1
ATOM 3358 N N . TRP B 1 107 ? -6.401 18.575 -73.124 1.00 40.02 133 TRP B N 1
ATOM 3359 C CA . TRP B 1 107 ? -5.893 17.250 -72.823 1.00 41.09 133 TRP B CA 1
ATOM 3360 C C . TRP B 1 107 ? -5.508 17.110 -71.351 1.00 36.38 133 TRP B C 1
ATOM 3361 O O . TRP B 1 107 ? -5.838 16.106 -70.719 1.00 29.16 133 TRP B O 1
ATOM 3372 N N . ASN B 1 108 ? -4.825 18.114 -70.804 1.00 35.29 134 ASN B N 1
ATOM 3373 C CA . ASN B 1 108 ? -4.471 18.095 -69.381 1.00 37.61 134 ASN B CA 1
ATOM 3374 C C . ASN B 1 108 ? -5.705 18.070 -68.463 1.00 29.70 134 ASN B C 1
ATOM 3375 O O . ASN B 1 108 ? -5.692 17.426 -67.412 1.00 28.40 134 ASN B O 1
ATOM 3380 N N . ALA B 1 109 ? -6.768 18.767 -68.862 1.00 30.92 135 ALA B N 1
ATOM 3381 C CA . ALA B 1 109 ? -8.002 18.760 -68.083 1.00 29.20 135 ALA B CA 1
ATOM 3382 C C . ALA B 1 109 ? -8.663 17.385 -68.152 1.00 29.35 135 ALA B C 1
ATOM 3383 O O . ALA B 1 109 ? -9.291 16.931 -67.189 1.00 28.25 135 ALA B O 1
ATOM 3385 N N . THR B 1 110 ? -8.513 16.726 -69.298 1.00 28.52 136 THR B N 1
ATOM 3386 C CA . THR B 1 110 ? -9.096 15.408 -69.510 1.00 24.96 136 THR B CA 1
ATOM 3387 C C . THR B 1 110 ? -8.318 14.370 -68.721 1.00 27.83 136 THR B C 1
ATOM 3388 O O . THR B 1 110 ? -8.907 13.535 -68.038 1.00 22.60 136 THR B O 1
ATOM 3392 N N . VAL B 1 111 ? -6.990 14.447 -68.789 1.00 26.79 137 VAL B N 1
ATOM 3393 C CA . VAL B 1 111 ? -6.145 13.543 -68.017 1.00 28.28 137 VAL B CA 1
ATOM 3394 C C . VAL B 1 111 ? -6.449 13.655 -66.524 1.00 23.89 137 VAL B C 1
ATOM 3395 O O . VAL B 1 111 ? -6.624 12.644 -65.846 1.00 24.10 137 VAL B O 1
ATOM 3399 N N . ASN B 1 112 ? -6.549 14.884 -66.026 1.00 24.54 138 ASN B N 1
ATOM 3400 C CA . ASN B 1 112 ? -6.883 15.117 -64.629 1.00 29.76 138 ASN B CA 1
ATOM 3401 C C . ASN B 1 112 ? -8.260 14.548 -64.286 1.00 24.98 138 ASN B C 1
ATOM 3402 O O . ASN B 1 112 ? -8.462 13.989 -63.209 1.00 21.02 138 ASN B O 1
ATOM 3407 N N . HIS B 1 113 ? -9.203 14.684 -65.209 1.00 27.98 139 HIS B N 1
ATOM 3408 C CA . HIS B 1 113 ? -10.542 14.151 -64.978 1.00 23.28 139 HIS B CA 1
ATOM 3409 C C . HIS B 1 113 ? -10.492 12.627 -64.846 1.00 23.13 139 HIS B C 1
ATOM 3410 O O . HIS B 1 113 ? -11.017 12.056 -63.884 1.00 18.82 139 HIS B O 1
ATOM 3417 N N . ILE B 1 114 ? -9.842 11.966 -65.797 1.00 22.38 140 ILE B N 1
ATOM 3418 C CA . ILE B 1 114 ? -9.826 10.510 -65.801 1.00 18.63 140 ILE B CA 1
ATOM 3419 C C . ILE B 1 114 ? -9.093 9.968 -64.573 1.00 20.23 140 ILE B C 1
ATOM 3420 O O . ILE B 1 114 ? -9.602 9.082 -63.881 1.00 17.22 140 ILE B O 1
ATOM 3425 N N . THR B 1 115 ? -7.904 10.498 -64.291 1.00 19.78 141 THR B N 1
ATOM 3426 C CA . THR B 1 115 ? -7.116 9.966 -63.178 1.00 19.42 141 THR B CA 1
ATOM 3427 C C . THR B 1 115 ? -7.760 10.255 -61.822 1.00 25.36 141 THR B C 1
ATOM 3428 O O . THR B 1 115 ? -7.793 9.371 -60.971 1.00 17.89 141 THR B O 1
ATOM 3432 N N . THR B 1 116 ? -8.273 11.469 -61.618 1.00 18.86 142 THR B N 1
ATOM 3433 C CA . THR B 1 116 ? -8.876 11.821 -60.328 1.00 18.29 142 THR B CA 1
ATOM 3434 C C . THR B 1 116 ? -10.123 10.979 -60.045 1.00 18.10 142 THR B C 1
ATOM 3435 O O . THR B 1 116 ? -10.324 10.515 -58.917 1.00 17.77 142 THR B O 1
ATOM 3439 N N . VAL B 1 117 ? -10.962 10.776 -61.058 1.00 17.35 143 VAL B N 1
ATOM 3440 C CA . VAL B 1 117 ? -12.196 10.023 -60.842 1.00 15.11 143 VAL B CA 1
ATOM 3441 C C . VAL B 1 117 ? -11.879 8.546 -60.613 1.00 22.06 143 VAL B C 1
ATOM 3442 O O . VAL B 1 117 ? -12.368 7.941 -59.664 1.00 15.45 143 VAL B O 1
ATOM 3446 N N . MET B 1 118 ? -11.025 7.967 -61.449 1.00 14.96 144 MET B N 1
ATOM 3447 C CA . MET B 1 118 ? -10.708 6.555 -61.285 1.00 18.13 144 MET B CA 1
ATOM 3448 C C . MET B 1 118 ? -9.968 6.274 -59.971 1.00 18.27 144 MET B C 1
ATOM 3449 O O . MET B 1 118 ? -10.178 5.231 -59.358 1.00 15.77 144 MET B O 1
ATOM 3454 N N . THR B 1 119 ? -9.120 7.204 -59.541 1.00 15.62 145 THR B N 1
ATOM 3455 C CA . THR B 1 119 ? -8.346 7.036 -58.313 1.00 15.98 145 THR B CA 1
ATOM 3456 C C . THR B 1 119 ? -9.283 7.036 -57.117 1.00 20.06 145 THR B C 1
ATOM 3457 O O . THR B 1 119 ? -9.167 6.200 -56.219 1.00 15.30 145 THR B O 1
ATOM 3461 N N . HIS B 1 120 ? -10.231 7.963 -57.129 1.00 14.85 146 HIS B N 1
ATOM 3462 C CA . HIS B 1 120 ? -11.227 8.036 -56.072 1.00 16.38 146 HIS B CA 1
ATOM 3463 C C . HIS B 1 120 ? -11.944 6.701 -55.892 1.00 13.26 146 HIS B C 1
ATOM 3464 O O . HIS B 1 120 ? -12.081 6.216 -54.760 1.00 13.07 146 HIS B O 1
ATOM 3471 N N . TYR B 1 121 ? -12.391 6.103 -56.991 1.00 15.04 147 TYR B N 1
ATOM 3472 C CA . TYR B 1 121 ? -13.202 4.895 -56.878 1.00 13.47 147 TYR B CA 1
ATOM 3473 C C . TYR B 1 121 ? -12.340 3.669 -56.678 1.00 15.24 147 TYR B C 1
ATOM 3474 O O . TYR B 1 121 ? -12.802 2.681 -56.110 1.00 22.18 147 TYR B O 1
ATOM 3483 N N . LYS B 1 122 ? -11.086 3.739 -57.115 1.00 13.08 148 LYS B N 1
ATOM 3484 C CA . LYS B 1 122 ? -10.114 2.700 -56.806 1.00 15.52 148 LYS B CA 1
ATOM 3485 C C . LYS B 1 122 ? -9.950 2.572 -55.289 1.00 13.76 148 LYS B C 1
ATOM 3486 O O . LYS B 1 122 ? -9.858 1.471 -54.761 1.00 21.96 148 LYS B O 1
ATOM 3492 N N . GLU B 1 123 ? -9.923 3.708 -54.595 1.00 17.40 149 GLU B N 1
ATOM 3493 C CA . GLU B 1 123 ? -9.660 3.704 -53.158 1.00 18.13 149 GLU B CA 1
ATOM 3494 C C . GLU B 1 123 ? -10.890 3.418 -52.308 1.00 20.31 149 GLU B C 1
ATOM 3495 O O . GLU B 1 123 ? -10.766 3.094 -51.130 1.00 21.82 149 GLU B O 1
ATOM 3501 N N . SER B 1 124 ? -12.084 3.553 -52.868 1.00 13.50 150 SER B N 1
ATOM 3502 C CA . SER B 1 124 ? -13.251 3.489 -51.993 1.00 17.58 150 SER B CA 1
ATOM 3503 C C . SER B 1 124 ? -14.283 2.416 -52.319 1.00 16.20 150 SER B C 1
ATOM 3504 O O . SER B 1 124 ? -15.029 2.011 -51.426 1.00 14.57 150 SER B O 1
ATOM 3507 N N . PHE B 1 125 ? -14.331 1.959 -53.571 1.00 13.66 151 PHE B N 1
ATOM 3508 C CA . PHE B 1 125 ? -15.317 0.954 -53.980 1.00 17.31 151 PHE B CA 1
ATOM 3509 C C . PHE B 1 125 ? -14.711 -0.068 -54.934 1.00 19.10 151 PHE B C 1
ATOM 3510 O O . PHE B 1 125 ? -13.547 0.025 -55.288 1.00 17.94 151 PHE B O 1
ATOM 3518 N N . ASN B 1 126 ? -15.501 -1.055 -55.339 1.00 17.94 152 ASN B N 1
ATOM 3519 C CA . ASN B 1 126 ? -15.053 -1.997 -56.362 1.00 21.02 152 ASN B CA 1
ATOM 3520 C C . ASN B 1 126 ? -15.771 -1.763 -57.684 1.00 17.60 152 ASN B C 1
ATOM 3521 O O . ASN B 1 126 ? -16.932 -2.132 -57.854 1.00 16.21 152 ASN B O 1
ATOM 3526 N N . ILE B 1 127 ? -15.072 -1.136 -58.621 1.00 12.83 153 ILE B N 1
ATOM 3527 C CA . ILE B 1 127 ? -15.626 -0.911 -59.952 1.00 13.62 153 ILE B CA 1
ATOM 3528 C C . ILE B 1 127 ? -15.229 -2.071 -60.840 1.00 12.83 153 ILE B C 1
ATOM 3529 O O . ILE B 1 127 ? -14.039 -2.273 -61.073 1.00 13.56 153 ILE B O 1
ATOM 3534 N N . TYR B 1 128 ? -16.199 -2.843 -61.323 1.00 12.53 154 TYR B N 1
ATOM 3535 C CA . TYR B 1 128 ? -15.862 -3.980 -62.180 1.00 13.00 154 TYR B CA 1
ATOM 3536 C C . TYR B 1 128 ? -15.307 -3.500 -63.509 1.00 16.62 154 TYR B C 1
ATOM 3537 O O . TYR B 1 128 ? -14.346 -4.066 -64.039 1.00 13.24 154 TYR B O 1
ATOM 3546 N N . ALA B 1 129 ? -15.935 -2.460 -64.048 1.00 10.98 155 ALA B N 1
ATOM 3547 C CA . ALA B 1 129 ? -15.596 -1.950 -65.364 1.00 11.47 155 ALA B CA 1
ATOM 3548 C C . ALA B 1 129 ? -15.846 -0.454 -65.483 1.00 19.07 155 ALA B C 1
ATOM 3549 O O . ALA B 1 129 ? -16.769 0.085 -64.879 1.00 19.16 155 ALA B O 1
ATOM 3551 N N . TRP B 1 130 ? -15.013 0.203 -66.279 1.00 15.30 156 TRP B N 1
ATOM 3552 C CA . TRP B 1 130 ? -15.179 1.613 -66.595 1.00 19.71 156 TRP B CA 1
ATOM 3553 C C . TRP B 1 130 ? -15.539 1.803 -68.063 1.00 20.70 156 TRP B C 1
ATOM 3554 O O . TRP B 1 130 ? -14.799 1.349 -68.924 1.00 16.92 156 TRP B O 1
ATOM 3565 N N . ASP B 1 131 ? -16.659 2.465 -68.352 1.00 19.34 157 ASP B N 1
ATOM 3566 C CA . ASP B 1 131 ? -16.877 3.004 -69.700 1.00 17.00 157 ASP B CA 1
ATOM 3567 C C . ASP B 1 131 ? -16.005 4.258 -69.793 1.00 20.68 157 ASP B C 1
ATOM 3568 O O . ASP B 1 131 ? -16.379 5.305 -69.278 1.00 20.92 157 ASP B O 1
ATOM 3573 N N . VAL B 1 132 ? -14.832 4.152 -70.413 1.00 17.36 158 VAL B N 1
ATOM 3574 C CA . VAL B 1 132 ? -13.894 5.278 -70.452 1.00 17.55 158 VAL B CA 1
ATOM 3575 C C . VAL B 1 132 ? -14.323 6.259 -71.547 1.00 26.03 158 VAL B C 1
ATOM 3576 O O . VAL B 1 132 ? -14.619 7.419 -71.272 1.00 27.25 158 VAL B O 1
ATOM 3580 N N . VAL B 1 133 ? -14.382 5.781 -72.786 1.00 17.13 159 VAL B N 1
ATOM 3581 C CA . VAL B 1 133 ? -14.874 6.592 -73.895 1.00 17.99 159 VAL B CA 1
ATOM 3582 C C . VAL B 1 133 ? -16.272 6.119 -74.282 1.00 23.29 159 VAL B C 1
ATOM 3583 O O . VAL B 1 133 ? -16.513 4.911 -74.410 1.00 16.97 159 VAL B O 1
ATOM 3587 N N . ASN B 1 134 ? -17.195 7.065 -74.446 1.00 20.94 160 ASN B N 1
ATOM 3588 C CA . ASN B 1 134 ? -18.581 6.739 -74.822 1.00 18.70 160 ASN B CA 1
ATOM 3589 C C . ASN B 1 134 ? -18.999 7.466 -76.104 1.00 22.28 160 ASN B C 1
ATOM 3590 O O . ASN B 1 134 ? -18.781 8.675 -76.232 1.00 22.23 160 ASN B O 1
ATOM 3595 N N . GLU B 1 135 ? -19.574 6.726 -77.055 1.00 18.34 161 GLU B N 1
ATOM 3596 C CA . GLU B 1 135 ? -20.200 7.308 -78.249 1.00 22.09 161 GLU B CA 1
ATOM 3597 C C . GLU B 1 135 ? -19.231 8.161 -79.053 1.00 28.27 161 GLU B C 1
ATOM 3598 O O . GLU B 1 135 ? -19.482 9.343 -79.305 1.00 27.79 161 GLU B O 1
ATOM 3604 N N . ALA B 1 136 ? -18.129 7.543 -79.472 1.00 21.56 162 ALA B N 1
ATOM 3605 C CA . ALA B 1 136 ? -17.060 8.260 -80.163 1.00 28.43 162 ALA B CA 1
ATOM 3606 C C . ALA B 1 136 ? -17.259 8.305 -81.678 1.00 29.51 162 ALA B C 1
ATOM 3607 O O . ALA B 1 136 ? -16.488 8.950 -82.401 1.00 34.15 162 ALA B O 1
ATOM 3609 N N . PHE B 1 137 ? -18.291 7.631 -82.170 1.00 25.56 163 PHE B N 1
ATOM 3610 C CA . PHE B 1 137 ? -18.440 7.493 -83.615 1.00 25.71 163 PHE B CA 1
ATOM 3611 C C . PHE B 1 137 ? -19.750 8.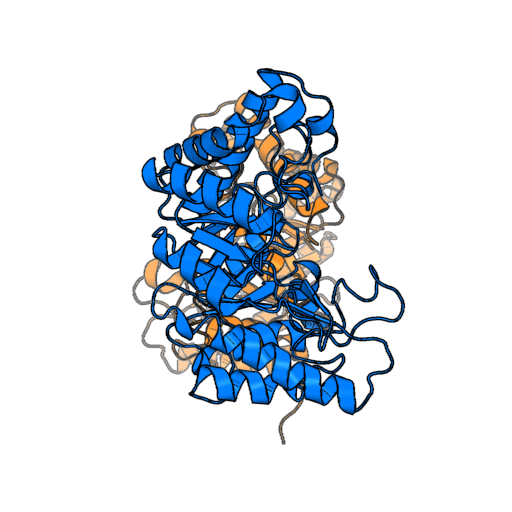049 -84.150 1.00 26.13 163 PHE B C 1
ATOM 3612 O O . PHE B 1 137 ? -20.760 8.025 -83.472 1.00 24.97 163 PHE B O 1
ATOM 3620 N N . ASN B 1 138 ? -19.713 8.563 -85.374 1.00 34.94 164 ASN B N 1
ATOM 3621 C CA . ASN B 1 138 ? -20.930 8.934 -86.087 1.00 38.81 164 ASN B CA 1
ATOM 3622 C C . ASN B 1 138 ? -21.634 7.694 -86.603 1.00 38.49 164 ASN B C 1
ATOM 3623 O O . ASN B 1 138 ? -21.009 6.646 -86.762 1.00 33.09 164 ASN B O 1
ATOM 3628 N N . ASP B 1 139 ? -22.927 7.814 -86.891 1.00 35.25 165 ASP B N 1
ATOM 3629 C CA . ASP B 1 139 ? -23.689 6.664 -87.349 1.00 33.43 165 ASP B CA 1
ATOM 3630 C C . ASP B 1 139 ? -23.197 6.113 -88.688 1.00 29.31 165 ASP B C 1
ATOM 3631 O O . ASP B 1 139 ? -23.546 4.989 -89.048 1.00 46.08 165 ASP B O 1
ATOM 3636 N N . ASN B 1 140 ? -22.382 6.878 -89.418 1.00 38.96 166 ASN B N 1
ATOM 3637 C CA . ASN B 1 140 ? -21.791 6.375 -90.663 1.00 32.58 166 ASN B CA 1
ATOM 3638 C C . ASN B 1 140 ? -20.375 5.825 -90.495 1.00 48.74 166 ASN B C 1
ATOM 3639 O O . ASN B 1 140 ? -19.737 5.430 -91.473 1.00 44.49 166 ASN B O 1
ATOM 3644 N N . GLY B 1 141 ? -19.878 5.806 -89.263 1.00 49.77 167 GLY B N 1
ATOM 3645 C CA . GLY B 1 141 ? -18.578 5.215 -88.999 1.00 50.13 167 GLY B CA 1
ATOM 3646 C C . GLY B 1 141 ? -17.443 6.198 -88.771 1.00 47.28 167 GLY B C 1
ATOM 3647 O O . GLY B 1 141 ? -16.436 5.850 -88.159 1.00 47.81 167 GLY B O 1
ATOM 3648 N N . THR B 1 142 ? -17.590 7.424 -89.259 1.00 35.89 168 THR B N 1
ATOM 3649 C CA . THR B 1 142 ? -16.566 8.439 -89.037 1.00 35.37 168 THR B CA 1
ATOM 3650 C C . THR B 1 142 ? -16.520 8.841 -87.562 1.00 35.46 168 THR B C 1
ATOM 3651 O O . THR B 1 142 ? -17.484 8.633 -86.823 1.00 31.03 168 THR B O 1
ATOM 3655 N N . TYR B 1 143 ? -15.392 9.402 -87.135 1.00 40.13 169 TYR B N 1
ATOM 3656 C CA . TYR B 1 143 ? -15.249 9.903 -85.770 1.00 38.17 169 TYR B CA 1
ATOM 3657 C C . TYR B 1 143 ? -16.215 11.053 -85.509 1.00 34.34 169 TYR B C 1
ATOM 3658 O O . TYR B 1 143 ? -16.350 11.952 -86.338 1.00 34.28 169 TYR B O 1
ATOM 3667 N N . ARG B 1 144 ? -16.880 11.024 -84.360 1.00 29.89 170 ARG B N 1
ATOM 3668 C CA . ARG B 1 144 ? -17.733 12.128 -83.929 1.00 32.18 170 ARG B CA 1
ATOM 3669 C C . ARG B 1 144 ? -16.902 13.393 -83.664 1.00 39.80 170 ARG B C 1
ATOM 3670 O O . ARG B 1 144 ? -15.837 13.316 -83.044 1.00 37.29 170 ARG B O 1
ATOM 3678 N N . GLU B 1 145 ? -17.409 14.546 -84.116 1.00 36.11 171 GLU B N 1
ATOM 3679 C CA . GLU B 1 145 ? -16.680 15.826 -84.063 1.00 38.85 171 GLU B CA 1
ATOM 3680 C C . GLU B 1 145 ? -16.660 16.519 -82.677 1.00 38.19 171 GLU B C 1
ATOM 3681 O O . GLU B 1 145 ? -16.695 17.747 -82.569 1.00 46.96 171 GLU B O 1
ATOM 3687 N N . ASN B 1 146 ? -16.525 15.745 -81.602 1.00 34.35 172 ASN B N 1
ATOM 3688 C CA . ASN B 1 146 ? -16.554 16.354 -80.269 1.00 34.80 172 ASN B CA 1
ATOM 3689 C C . ASN B 1 146 ? -15.297 17.162 -80.022 1.00 37.00 172 ASN B C 1
ATOM 3690 O O . ASN B 1 146 ? -14.425 17.244 -80.886 1.00 41.10 172 ASN B O 1
ATOM 3695 N N . VAL B 1 147 ? -15.206 17.763 -78.845 1.00 32.30 173 VAL B N 1
ATOM 3696 C CA . VAL B 1 147 ? -14.132 18.706 -78.586 1.00 36.11 173 VAL B CA 1
ATOM 3697 C C . VAL B 1 147 ? -12.754 18.033 -78.620 1.00 35.81 173 VAL B C 1
ATOM 3698 O O . VAL B 1 147 ? -11.792 18.623 -79.106 1.00 37.75 173 VAL B O 1
ATOM 3702 N N . TRP B 1 148 ? -12.666 16.784 -78.173 1.00 36.10 174 TRP B N 1
ATOM 3703 C CA . TRP B 1 148 ? -11.386 16.082 -78.169 1.00 34.14 174 TRP B CA 1
ATOM 3704 C C . TRP B 1 148 ? -10.915 15.726 -79.576 1.00 38.21 174 TRP B C 1
ATOM 3705 O O . TRP B 1 148 ? -9.742 15.898 -79.892 1.00 35.18 174 TRP B O 1
ATOM 3716 N N . TYR B 1 149 ? -11.811 15.228 -80.421 1.00 32.29 175 TYR B N 1
ATOM 3717 C CA . TYR B 1 149 ? -11.390 14.837 -81.761 1.00 33.70 175 TYR B CA 1
ATOM 3718 C C . TYR B 1 149 ? -10.934 16.052 -82.553 1.00 44.05 175 TYR B C 1
ATOM 3719 O O . TYR B 1 149 ? -9.947 15.993 -83.277 1.00 41.39 175 TYR B O 1
ATOM 3728 N N . THR B 1 150 ? -11.668 17.148 -82.407 1.00 42.52 176 THR B N 1
ATOM 3729 C CA . THR B 1 150 ? -11.358 18.389 -83.102 1.00 44.03 176 THR B CA 1
ATOM 3730 C C . THR B 1 150 ? -10.001 18.937 -82.682 1.00 49.99 176 THR B C 1
ATOM 3731 O O . THR B 1 150 ? -9.216 19.407 -83.511 1.00 53.53 176 THR B O 1
ATOM 3735 N N . GLN B 1 151 ? -9.719 18.866 -81.389 1.00 39.13 177 GLN B N 1
ATOM 3736 C CA . GLN B 1 151 ? -8.485 19.427 -80.863 1.00 39.08 177 GLN B CA 1
ATOM 3737 C C . GLN B 1 151 ? -7.310 18.469 -80.950 1.00 40.00 177 GLN B C 1
ATOM 3738 O O . GLN B 1 151 ? -6.167 18.900 -80.986 1.00 43.42 177 GLN B O 1
ATOM 3744 N N . LEU B 1 152 ? -7.582 17.168 -80.982 1.00 37.02 178 LEU B N 1
ATOM 3745 C CA . LEU B 1 152 ? -6.511 16.195 -80.777 1.00 31.24 178 LEU B CA 1
ATOM 3746 C C . LEU B 1 152 ? -6.422 15.097 -81.842 1.00 36.91 178 LEU B C 1
ATOM 3747 O O . LEU B 1 152 ? -5.431 14.373 -81.901 1.00 35.44 178 LEU B O 1
ATOM 3752 N N . GLY B 1 153 ? -7.452 14.965 -82.672 1.00 31.01 179 GLY B N 1
ATOM 3753 C CA . GLY B 1 153 ? -7.477 13.908 -83.667 1.00 43.06 179 GLY B CA 1
ATOM 3754 C C . GLY B 1 153 ? -7.818 12.564 -83.050 1.00 43.31 179 GLY B C 1
ATOM 3755 O O . GLY B 1 153 ? -8.031 12.474 -81.849 1.00 38.79 179 GLY B O 1
ATOM 3756 N N . PRO B 1 154 ? -7.839 11.502 -83.869 1.00 45.79 180 PRO B N 1
ATOM 3757 C CA . PRO B 1 154 ? -8.308 10.174 -83.440 1.00 42.21 180 PRO B CA 1
ATOM 3758 C C . PRO B 1 154 ? -7.541 9.559 -82.260 1.00 40.33 180 PRO B C 1
ATOM 3759 O O . PRO B 1 154 ? -8.097 8.707 -81.567 1.00 31.16 180 PRO B O 1
ATOM 3763 N N . ASP B 1 155 ? -6.304 9.980 -82.022 1.00 33.77 181 ASP B N 1
ATOM 3764 C CA . ASP B 1 155 ? -5.505 9.356 -80.974 1.00 31.08 181 ASP B CA 1
ATOM 3765 C C . ASP B 1 155 ? -6.001 9.655 -79.556 1.00 30.25 181 ASP B C 1
ATOM 3766 O O . ASP B 1 155 ? -5.511 9.042 -78.608 1.00 27.46 181 ASP B O 1
ATOM 3771 N N . TYR B 1 156 ? -6.961 10.571 -79.405 1.00 27.95 182 TYR B N 1
ATOM 3772 C CA . TYR B 1 156 ? -7.501 10.887 -78.075 1.00 32.45 182 TYR B CA 1
ATOM 3773 C C . TYR B 1 156 ? -8.149 9.655 -77.458 1.00 30.16 182 TYR B C 1
ATOM 3774 O O . TYR B 1 156 ? -8.149 9.490 -76.233 1.00 25.15 182 TYR B O 1
ATOM 3783 N N . ILE B 1 157 ? -8.687 8.786 -78.307 1.00 28.84 183 ILE B N 1
ATOM 3784 C CA . ILE B 1 157 ? -9.339 7.585 -77.815 1.00 24.69 183 ILE B CA 1
ATOM 3785 C C . ILE B 1 157 ? -8.290 6.656 -77.193 1.00 22.00 183 ILE B C 1
ATOM 3786 O O . ILE B 1 157 ? -8.358 6.404 -75.995 1.00 21.19 183 ILE B O 1
ATOM 3791 N N . PRO B 1 158 ? -7.295 6.177 -77.970 1.00 26.86 184 PRO B N 1
ATOM 3792 C CA . PRO B 1 158 ? -6.352 5.300 -77.261 1.00 22.94 184 PRO B CA 1
ATOM 3793 C C . PRO B 1 158 ? -5.553 6.019 -76.186 1.00 23.24 184 PRO B C 1
ATOM 3794 O O . PRO B 1 158 ? -5.158 5.386 -75.210 1.00 22.70 184 PRO B O 1
ATOM 3798 N N . ASN B 1 159 ? -5.312 7.314 -76.358 1.00 23.84 185 ASN B N 1
ATOM 3799 C CA . ASN B 1 159 ? -4.628 8.070 -75.321 1.00 24.10 185 ASN B CA 1
ATOM 3800 C C . ASN B 1 159 ? -5.412 8.069 -74.002 1.00 23.07 185 ASN B C 1
ATOM 3801 O O . ASN B 1 159 ? -4.825 7.970 -72.923 1.00 22.76 185 ASN B O 1
ATOM 3806 N N . ALA B 1 160 ? -6.738 8.152 -74.095 1.00 24.34 186 ALA B N 1
ATOM 3807 C CA . ALA B 1 160 ? -7.580 8.117 -72.898 1.00 23.86 186 ALA B CA 1
ATOM 3808 C C . ALA B 1 160 ? -7.446 6.775 -72.185 1.00 21.70 186 ALA B C 1
ATOM 3809 O O . ALA B 1 160 ? -7.361 6.717 -70.952 1.00 19.70 186 ALA B O 1
ATOM 3811 N N . TYR B 1 161 ? -7.414 5.697 -72.958 1.00 20.13 187 TYR B N 1
ATOM 3812 C CA . TYR B 1 161 ? -7.261 4.377 -72.365 1.00 23.88 187 TYR B CA 1
ATOM 3813 C C . TYR B 1 161 ? -5.871 4.184 -71.748 1.00 21.13 187 TYR B C 1
ATOM 3814 O O . TYR B 1 161 ? -5.748 3.550 -70.696 1.00 19.90 187 TYR B O 1
ATOM 3823 N N . ALA B 1 162 ? -4.830 4.745 -72.361 1.00 21.46 188 ALA B N 1
ATOM 3824 C CA . ALA B 1 162 ? -3.509 4.654 -71.749 1.00 22.19 188 ALA B CA 1
ATOM 3825 C C . ALA B 1 162 ? -3.472 5.415 -70.412 1.00 24.81 188 ALA B C 1
ATOM 3826 O O . ALA B 1 162 ? -2.812 4.990 -69.462 1.00 24.74 188 ALA B O 1
ATOM 3828 N N . VAL B 1 163 ? -4.176 6.539 -70.338 1.00 24.96 189 VAL B N 1
ATOM 3829 C CA . VAL B 1 163 ? -4.271 7.275 -69.086 1.00 23.59 189 VAL B CA 1
ATOM 3830 C C . VAL B 1 163 ? -5.023 6.420 -68.058 1.00 23.44 189 VAL B C 1
ATOM 3831 O O . VAL B 1 163 ? -4.610 6.317 -66.903 1.00 20.36 189 VAL B O 1
ATOM 3835 N N . ALA B 1 164 ? -6.110 5.784 -68.490 1.00 19.74 190 ALA B N 1
ATOM 3836 C CA . ALA B 1 164 ? -6.891 4.918 -67.596 1.00 23.73 190 ALA B CA 1
ATOM 3837 C C . ALA B 1 164 ? -6.067 3.712 -67.121 1.00 18.69 190 ALA B C 1
ATOM 3838 O O . ALA B 1 164 ? -6.118 3.331 -65.944 1.00 22.47 190 ALA B O 1
ATOM 3840 N N . ARG B 1 165 ? -5.303 3.121 -68.038 1.00 19.35 191 ARG B N 1
ATOM 3841 C CA . ARG B 1 165 ? -4.384 2.034 -67.695 1.00 19.80 191 ARG B CA 1
ATOM 3842 C C . ARG B 1 165 ? -3.363 2.458 -66.639 1.00 27.30 191 ARG B C 1
ATOM 3843 O O . ARG B 1 165 ? -2.995 1.665 -65.768 1.00 25.83 191 ARG B O 1
ATOM 3851 N N . SER B 1 166 ? -2.908 3.706 -66.713 1.00 24.54 192 SER B N 1
ATOM 3852 C CA . SER B 1 166 ? -1.849 4.172 -65.814 1.00 23.89 192 SER B CA 1
ATOM 3853 C C . SER B 1 166 ? -2.327 4.337 -64.380 1.00 27.26 192 SER B C 1
ATOM 3854 O O . SER B 1 166 ? -1.508 4.452 -63.462 1.00 24.41 192 SER B O 1
ATOM 3857 N N . VAL B 1 167 ? -3.644 4.352 -64.181 1.00 20.11 193 VAL B N 1
ATOM 3858 C CA . VAL B 1 167 ? -4.186 4.491 -62.844 1.00 19.61 193 VAL B CA 1
ATOM 3859 C C . VAL B 1 167 ? -3.983 3.176 -62.092 1.00 25.96 193 VAL B C 1
ATOM 3860 O O . VAL B 1 167 ? -4.012 3.142 -60.861 1.00 26.30 193 VAL B O 1
ATOM 3864 N N . ASN B 1 168 ? -3.762 2.098 -62.838 1.00 21.53 194 ASN B N 1
ATOM 3865 C CA . ASN B 1 168 ? -3.474 0.796 -62.241 1.00 20.14 194 ASN B CA 1
ATOM 3866 C C . ASN B 1 168 ? -4.607 0.294 -61.365 1.00 21.67 194 ASN B C 1
ATOM 3867 O O . ASN B 1 168 ? -4.375 -0.130 -60.231 1.00 23.27 194 ASN B O 1
ATOM 3872 N N . THR B 1 169 ? -5.829 0.352 -61.890 1.00 18.43 195 THR B N 1
ATOM 3873 C CA . THR B 1 169 ? -6.995 -0.168 -61.186 1.00 18.75 195 THR B CA 1
ATOM 3874 C C . THR B 1 169 ? -7.236 -1.616 -61.589 1.00 22.31 195 THR B C 1
ATOM 3875 O O . THR B 1 169 ? -6.708 -2.080 -62.594 1.00 21.42 195 THR B O 1
ATOM 3879 N N . PRO B 1 170 ? -8.040 -2.339 -60.810 1.00 23.88 196 PRO B N 1
ATOM 3880 C CA . PRO B 1 170 ? -8.422 -3.685 -61.238 1.00 24.30 196 PRO B CA 1
ATOM 3881 C C . PRO B 1 170 ? -9.596 -3.699 -62.226 1.00 23.01 196 PRO B C 1
ATOM 3882 O O . PRO B 1 170 ? -10.056 -4.777 -62.590 1.00 26.00 196 PRO B O 1
ATOM 3886 N N . SER B 1 171 ? -10.062 -2.529 -62.652 1.00 18.81 197 SER B N 1
ATOM 3887 C CA . SER B 1 171 ? -11.263 -2.434 -63.486 1.00 14.71 197 SER B CA 1
ATOM 3888 C C . SER B 1 171 ? -11.007 -2.798 -64.952 1.00 15.05 197 SER B C 1
ATOM 3889 O O . SER B 1 171 ? -9.974 -2.437 -65.514 1.00 17.83 197 SER B O 1
ATOM 3892 N N . LYS B 1 172 ? -11.949 -3.504 -65.570 1.00 14.74 198 LYS B N 1
ATOM 3893 C CA . LYS B 1 172 ? -11.937 -3.666 -67.025 1.00 16.00 198 LYS B CA 1
ATOM 3894 C C . LYS B 1 172 ? -12.204 -2.321 -67.700 1.00 14.81 198 LYS B C 1
ATOM 3895 O O . LYS B 1 172 ? -13.117 -1.586 -67.314 1.00 19.25 198 LYS B O 1
ATOM 3901 N N . LEU B 1 173 ? -11.445 -2.011 -68.734 1.00 15.45 199 LEU B N 1
ATOM 3902 C CA . LEU B 1 173 ? -11.697 -0.790 -69.477 1.00 18.20 199 LEU B CA 1
ATOM 3903 C C . LEU B 1 173 ? -12.550 -1.108 -70.694 1.00 15.35 199 LEU B C 1
ATOM 3904 O O . LEU B 1 173 ? -12.170 -1.903 -71.554 1.00 17.15 199 LEU B O 1
ATOM 3909 N N . TYR B 1 174 ? -13.717 -0.482 -70.749 1.00 14.73 200 TYR B N 1
ATOM 3910 C CA . TYR B 1 174 ? -14.642 -0.674 -71.856 1.00 14.67 200 TYR B CA 1
ATOM 3911 C C . TYR B 1 174 ? -14.730 0.560 -72.741 1.00 16.29 200 TYR B C 1
ATOM 3912 O O . TYR B 1 174 ? -14.504 1.691 -72.286 1.00 16.00 200 TYR B O 1
ATOM 3921 N N . ILE B 1 175 ? -15.115 0.332 -73.991 1.00 15.32 201 ILE B N 1
ATOM 3922 C CA . ILE B 1 175 ? -15.596 1.381 -74.872 1.00 15.55 201 ILE B CA 1
ATOM 3923 C C . ILE B 1 175 ? -17.066 1.061 -75.138 1.00 15.65 201 ILE B C 1
ATOM 3924 O O . ILE B 1 175 ? -17.446 -0.110 -75.246 1.00 15.14 201 ILE B O 1
ATOM 3929 N N . ASN B 1 176 ? -17.896 2.095 -75.185 1.00 14.75 202 ASN B N 1
ATOM 3930 C CA . ASN B 1 176 ? -19.353 1.921 -75.219 1.00 14.19 202 ASN B CA 1
ATOM 3931 C C . ASN B 1 176 ? -19.948 2.704 -76.380 1.00 19.92 202 ASN B C 1
ATOM 3932 O O . ASN B 1 176 ? -19.460 3.794 -76.697 1.00 17.62 202 ASN B O 1
ATOM 3937 N N . ASP B 1 177 ? -20.979 2.161 -77.032 1.00 14.60 203 ASP B N 1
ATOM 3938 C CA . ASP B 1 177 ? -21.655 2.908 -78.101 1.00 15.09 203 ASP B CA 1
ATOM 3939 C C . ASP B 1 177 ? -23.013 2.300 -78.442 1.00 16.79 203 ASP B C 1
ATOM 3940 O O . ASP B 1 177 ? -23.347 1.201 -77.986 1.00 16.96 203 ASP B O 1
ATOM 3945 N N . TYR B 1 178 ? -23.792 3.025 -79.244 1.00 19.35 204 TYR B N 1
ATOM 3946 C CA . TYR B 1 178 ? -25.091 2.545 -79.721 1.00 15.12 204 TYR B CA 1
ATOM 3947 C C . TYR B 1 178 ? -25.074 2.430 -81.248 1.00 16.15 204 TYR B C 1
ATOM 3948 O O . TYR B 1 178 ? -24.172 2.967 -81.905 1.00 17.74 204 TYR B O 1
ATOM 3957 N N . ASN B 1 179 ? -26.081 1.749 -81.808 1.00 16.27 205 ASN B N 1
ATOM 3958 C CA . ASN B 1 179 ? -26.170 1.471 -83.250 1.00 20.38 205 ASN B CA 1
ATOM 3959 C C . ASN B 1 179 ? -24.938 0.743 -83.804 1.00 23.04 205 ASN B C 1
ATOM 3960 O O . ASN B 1 179 ? -24.619 0.828 -84.997 1.00 19.06 205 ASN B O 1
ATOM 3965 N N . THR B 1 180 ? -24.270 0.015 -82.919 1.00 17.45 206 THR B N 1
ATOM 3966 C CA . THR B 1 180 ? -23.096 -0.771 -83.241 1.00 18.04 206 THR B CA 1
ATOM 3967 C C . THR B 1 180 ? -23.412 -2.242 -82.995 1.00 22.29 206 THR B C 1
ATOM 3968 O O . THR B 1 180 ? -22.534 -3.088 -83.043 1.00 22.09 206 THR B O 1
ATOM 3972 N N . GLU B 1 181 ? -24.681 -2.535 -82.737 1.00 17.40 207 GLU B N 1
ATOM 3973 C CA . GLU B 1 181 ? -25.092 -3.882 -82.357 1.00 23.19 207 GLU B CA 1
ATOM 3974 C C . GLU B 1 181 ? -25.095 -4.866 -83.529 1.00 23.48 207 GLU B C 1
ATOM 3975 O O . GLU B 1 181 ? -24.725 -6.028 -83.357 1.00 24.22 207 GLU B O 1
ATOM 3981 N N . GLY B 1 182 ? -25.517 -4.409 -84.708 1.00 19.13 208 GLY B N 1
ATOM 3982 C CA . GLY B 1 182 ? -25.454 -5.231 -85.902 1.00 20.37 208 GLY B CA 1
ATOM 3983 C C . GLY B 1 182 ? -24.164 -5.001 -86.665 1.00 26.07 208 GLY B C 1
ATOM 3984 O O . GLY B 1 182 ? -23.348 -4.156 -86.278 1.00 22.45 208 GLY B O 1
ATOM 3985 N N . ILE B 1 183 ? -23.967 -5.758 -87.741 1.00 25.26 209 ILE B N 1
ATOM 3986 C CA . ILE B 1 183 ? -22.820 -5.541 -88.618 1.00 24.74 209 ILE B CA 1
ATOM 3987 C C . ILE B 1 183 ? -23.134 -4.407 -89.588 1.00 34.58 209 ILE B C 1
ATOM 3988 O O . ILE B 1 183 ? -23.990 -4.540 -90.457 1.00 31.63 209 ILE B O 1
ATOM 3993 N N . ASN B 1 184 ? -22.447 -3.284 -89.429 1.00 24.03 210 ASN B N 1
ATOM 3994 C CA . ASN B 1 184 ? -22.723 -2.108 -90.251 1.00 24.86 210 ASN B CA 1
ATOM 3995 C C . ASN B 1 184 ? -21.498 -1.198 -90.243 1.00 29.89 210 ASN B C 1
ATOM 3996 O O . ASN B 1 184 ? -20.477 -1.560 -89.666 1.00 24.70 210 ASN B O 1
ATOM 4001 N N . ASN B 1 185 ? -21.590 -0.028 -90.865 1.00 26.16 211 ASN B N 1
ATOM 4002 C CA . ASN B 1 185 ? -20.432 0.864 -90.942 1.00 30.92 211 ASN B CA 1
ATOM 4003 C C . ASN B 1 185 ? -19.972 1.363 -89.577 1.00 29.19 211 ASN B C 1
ATOM 4004 O O . ASN B 1 185 ? -18.782 1.584 -89.359 1.00 26.75 211 ASN B O 1
ATOM 4009 N N . LYS B 1 186 ? -20.907 1.536 -88.655 1.00 23.54 212 LYS B N 1
ATOM 4010 C CA . LYS B 1 186 ? -20.548 2.032 -87.335 1.00 22.70 212 LYS B CA 1
ATOM 4011 C C . LYS B 1 186 ? -19.804 0.959 -86.540 1.00 24.55 212 LYS B C 1
ATOM 4012 O O . LYS B 1 186 ? -18.765 1.236 -85.940 1.00 25.99 212 LYS B O 1
ATOM 4018 N N . SER B 1 187 ? -20.314 -0.269 -86.535 1.00 25.34 213 SER B N 1
ATOM 4019 C CA . SER B 1 187 ? -19.632 -1.334 -85.799 1.00 21.32 213 SER B CA 1
ATOM 4020 C C . SER B 1 187 ? -18.302 -1.735 -86.465 1.00 24.52 213 SER B C 1
ATOM 4021 O O . SER B 1 187 ? -17.354 -2.109 -85.767 1.00 22.28 213 SER B O 1
ATOM 4024 N N . ASP B 1 188 ? -18.229 -1.656 -87.795 1.00 23.72 214 ASP B N 1
ATOM 4025 C CA . ASP B 1 188 ? -16.965 -1.905 -88.497 1.00 25.02 214 ASP B CA 1
ATOM 4026 C C . ASP B 1 188 ? -15.879 -0.954 -87.995 1.00 29.54 214 ASP B C 1
ATOM 4027 O O . ASP B 1 188 ? -14.755 -1.372 -87.704 1.00 29.68 214 ASP B O 1
ATOM 4032 N N . ALA B 1 189 ? -16.222 0.327 -87.893 1.00 27.56 215 ALA B N 1
ATOM 4033 C CA . ALA B 1 189 ? -15.289 1.343 -87.413 1.00 29.64 215 ALA B CA 1
ATOM 4034 C C . ALA B 1 189 ? -14.880 1.099 -85.963 1.00 34.38 215 ALA B C 1
ATOM 4035 O O . ALA B 1 189 ? -13.694 1.182 -85.618 1.00 25.81 215 ALA B O 1
ATOM 4037 N N . LEU B 1 190 ? -15.863 0.808 -85.115 1.00 22.29 216 LEU B N 1
ATOM 4038 C CA . LEU B 1 190 ? -15.597 0.499 -83.713 1.00 21.23 216 LEU B CA 1
ATOM 4039 C C . LEU B 1 190 ? -14.679 -0.712 -83.597 1.00 27.77 216 LEU B C 1
ATOM 4040 O O . LEU B 1 190 ? -13.730 -0.703 -82.812 1.00 21.45 216 LEU B O 1
ATOM 4045 N N . LEU B 1 191 ? -14.973 -1.740 -84.393 1.00 22.16 217 LEU B N 1
ATOM 4046 C CA . LEU B 1 191 ? -14.213 -2.984 -84.386 1.00 31.08 217 LEU B CA 1
ATOM 4047 C C . LEU B 1 191 ? -12.746 -2.740 -84.742 1.00 33.98 217 LEU B C 1
ATOM 4048 O O . LEU B 1 191 ? -11.853 -3.275 -84.090 1.00 24.72 217 LEU B O 1
ATOM 4053 N N . ALA B 1 192 ? -12.508 -1.929 -85.770 1.00 32.45 218 ALA B N 1
ATOM 4054 C CA . ALA B 1 192 ? -11.147 -1.566 -86.170 1.00 31.42 218 ALA B CA 1
ATOM 4055 C C . ALA B 1 192 ? -10.392 -0.864 -85.045 1.00 36.25 218 ALA B C 1
ATOM 4056 O O . ALA B 1 192 ? -9.200 -1.126 -84.824 1.00 28.78 218 ALA B O 1
ATOM 4058 N N . VAL B 1 193 ? -11.077 0.023 -84.324 1.00 29.51 219 VAL B N 1
ATOM 4059 C CA . VAL B 1 193 ? -10.424 0.754 -83.235 1.00 29.92 219 VAL B CA 1
ATOM 4060 C C . VAL B 1 193 ? -10.170 -0.157 -82.038 1.00 27.33 219 VAL B C 1
ATOM 4061 O O . VAL B 1 193 ? -9.110 -0.093 -81.405 1.00 26.56 219 VAL B O 1
ATOM 4065 N N . VAL B 1 194 ? -11.128 -1.022 -81.742 1.00 22.09 220 VAL B N 1
ATOM 4066 C CA . VAL B 1 194 ? -10.957 -1.987 -80.664 1.00 21.49 220 VAL B CA 1
ATOM 4067 C C . VAL B 1 194 ? -9.802 -2.945 -80.979 1.00 24.96 220 VAL B C 1
ATOM 4068 O O . VAL B 1 194 ? -8.997 -3.269 -80.102 1.00 22.47 220 VAL B O 1
ATOM 4072 N N . GLN B 1 195 ? -9.722 -3.379 -82.234 1.00 23.57 221 GLN B N 1
ATOM 4073 C CA . GLN B 1 195 ? -8.627 -4.247 -82.673 1.00 24.76 221 GLN B CA 1
ATOM 4074 C C . GLN B 1 195 ? -7.292 -3.546 -82.507 1.00 25.38 221 GLN B C 1
ATOM 4075 O O . GLN B 1 195 ? -6.325 -4.142 -82.031 1.00 25.81 221 GLN B O 1
ATOM 4081 N N . SER B 1 196 ? -7.254 -2.278 -82.901 1.00 25.54 222 SER B N 1
ATOM 4082 C CA . SER B 1 196 ? -6.065 -1.457 -82.746 1.00 26.18 222 SER B CA 1
ATOM 4083 C C . SER B 1 196 ? -5.704 -1.288 -81.266 1.00 29.43 222 SER B C 1
ATOM 4084 O O . SER B 1 196 ? -4.553 -1.465 -80.867 1.00 25.88 222 SER B O 1
ATOM 4087 N N . MET B 1 197 ? -6.696 -0.969 -80.445 1.00 24.00 223 MET B N 1
ATOM 4088 C CA . MET B 1 197 ? -6.435 -0.782 -79.028 1.00 25.29 223 MET B CA 1
ATOM 4089 C C . MET B 1 197 ? -6.060 -2.091 -78.360 1.00 23.16 223 MET B C 1
ATOM 4090 O O . MET B 1 197 ? -5.193 -2.114 -77.492 1.00 23.26 223 MET B O 1
ATOM 4095 N N . LYS B 1 198 ? -6.688 -3.183 -78.782 1.00 21.92 224 LYS B N 1
ATOM 4096 C CA . LYS B 1 198 ? -6.349 -4.495 -78.240 1.00 22.95 224 LYS B CA 1
ATOM 4097 C C . LYS B 1 198 ? -4.888 -4.849 -78.560 1.00 25.95 224 LYS B C 1
ATOM 4098 O O . LYS B 1 198 ? -4.179 -5.416 -77.726 1.00 21.60 224 LYS B O 1
ATOM 4104 N N . ALA B 1 199 ? -4.443 -4.490 -79.761 1.00 22.16 225 ALA B N 1
ATOM 4105 C CA . ALA B 1 199 ? -3.055 -4.709 -80.178 1.00 23.00 225 ALA B CA 1
ATOM 4106 C C . ALA B 1 199 ? -2.053 -3.987 -79.268 1.00 23.05 225 ALA B C 1
ATOM 4107 O O . ALA B 1 199 ? -0.871 -4.356 -79.202 1.00 23.60 225 ALA B O 1
ATOM 4109 N N . HIS B 1 200 ? -2.530 -2.952 -78.580 1.00 22.58 226 HIS B N 1
ATOM 4110 C CA . HIS B 1 200 ? -1.703 -2.183 -77.650 1.00 22.73 226 HIS B CA 1
ATOM 4111 C C . HIS B 1 200 ? -2.130 -2.385 -76.196 1.00 22.06 226 HIS B C 1
ATOM 4112 O O . HIS B 1 200 ? -1.776 -1.591 -75.322 1.00 22.14 226 HIS B O 1
ATOM 4119 N N . ASN B 1 201 ? -2.876 -3.463 -75.957 1.00 21.55 227 ASN B N 1
ATOM 4120 C CA . ASN B 1 201 ? -3.295 -3.867 -74.617 1.00 21.07 227 ASN B CA 1
ATOM 4121 C C . ASN B 1 201 ? -4.070 -2.775 -73.871 1.00 20.61 227 ASN B C 1
ATOM 4122 O O . ASN B 1 201 ? -4.027 -2.704 -72.638 1.00 22.70 227 ASN B O 1
ATOM 4127 N N . LEU B 1 202 ? -4.782 -1.930 -74.608 1.00 20.43 228 LEU B N 1
ATOM 4128 C CA . LEU B 1 202 ? -5.418 -0.749 -74.006 1.00 20.17 228 LEU B CA 1
ATOM 4129 C C . LEU B 1 202 ? -6.907 -0.900 -73.646 1.00 20.27 228 LEU B C 1
ATOM 4130 O O . LEU B 1 202 ? -7.449 -0.059 -72.920 1.00 21.11 228 LEU B O 1
ATOM 4135 N N . VAL B 1 203 ? -7.569 -1.933 -74.165 1.00 19.01 229 VAL B N 1
ATOM 4136 C CA . VAL B 1 203 ? -9.013 -2.070 -73.952 1.00 18.29 229 VAL B CA 1
ATOM 4137 C C . VAL B 1 203 ? -9.338 -3.515 -73.586 1.00 18.82 229 VAL B C 1
ATOM 4138 O O . VAL B 1 203 ? -8.697 -4.450 -74.076 1.00 19.15 229 VAL B O 1
ATOM 4142 N N . ASP B 1 204 ? -10.308 -3.696 -72.694 1.00 17.55 230 ASP B N 1
ATOM 4143 C CA . ASP B 1 204 ? -10.681 -5.025 -72.230 1.00 17.46 230 ASP B CA 1
ATOM 4144 C C . ASP B 1 204 ? -12.049 -5.456 -72.726 1.00 20.70 230 ASP B C 1
ATOM 4145 O O . ASP B 1 204 ? -12.323 -6.651 -72.884 1.00 17.12 230 ASP B O 1
ATOM 4150 N N . GLY B 1 205 ? -12.913 -4.479 -72.940 1.00 16.53 231 GLY B N 1
ATOM 4151 C CA . GLY B 1 205 ? -14.317 -4.783 -73.153 1.00 16.03 231 GLY B CA 1
ATOM 4152 C C . GLY B 1 205 ? -14.995 -3.832 -74.110 1.00 15.82 231 GLY B C 1
ATOM 4153 O O . GLY B 1 205 ? -14.553 -2.692 -74.274 1.00 16.47 231 GLY B O 1
ATOM 4154 N N . VAL B 1 206 ? -16.053 -4.316 -74.758 1.00 15.61 232 VAL B N 1
ATOM 4155 C CA . VAL B 1 206 ? -16.919 -3.462 -75.567 1.00 15.41 232 VAL B CA 1
ATOM 4156 C C . VAL B 1 206 ? -18.354 -3.533 -75.042 1.00 14.76 232 VAL B C 1
ATOM 4157 O O . VAL B 1 206 ? -18.891 -4.624 -74.823 1.00 14.66 232 VAL B O 1
ATOM 4161 N N . GLY B 1 207 ? -18.952 -2.364 -74.826 1.00 14.40 233 GLY B N 1
ATOM 4162 C CA . GLY B 1 207 ? -20.330 -2.265 -74.382 1.00 13.81 233 GLY B CA 1
ATOM 4163 C C . GLY B 1 207 ? -21.243 -1.925 -75.542 1.00 14.73 233 GLY B C 1
ATOM 4164 O O . GLY B 1 207 ? -20.985 -0.987 -76.293 1.00 17.02 233 GLY B O 1
ATOM 4165 N N . PHE B 1 208 ? -22.294 -2.719 -75.705 1.00 13.55 234 PHE B N 1
ATOM 4166 C CA . PHE B 1 208 ? -23.322 -2.457 -76.707 1.00 13.57 234 PHE B CA 1
ATOM 4167 C C . PHE B 1 208 ? -24.545 -1.903 -75.999 1.00 13.44 234 PHE B C 1
ATOM 4168 O O . PHE B 1 208 ? -25.151 -2.603 -75.184 1.00 12.50 234 PHE B O 1
ATOM 4176 N N . GLN B 1 209 ? -24.901 -0.655 -76.280 1.00 12.84 235 GLN B N 1
ATOM 4177 C CA . GLN B 1 209 ? -25.986 -0.030 -75.520 1.00 12.25 235 GLN B CA 1
ATOM 4178 C C . GLN B 1 209 ? -27.319 -0.761 -75.738 1.00 12.52 235 GLN B C 1
ATOM 4179 O O . GLN B 1 209 ? -28.067 -0.982 -74.792 1.00 13.35 235 GLN B O 1
ATOM 4185 N N . CYS B 1 210 ? -27.596 -1.174 -76.969 1.00 12.35 236 CYS B N 1
ATOM 4186 C CA . CYS B 1 210 ? -28.851 -1.892 -77.266 1.00 12.20 236 CYS B CA 1
ATOM 4187 C C . CYS B 1 210 ? -30.121 -1.093 -76.934 1.00 17.80 236 CYS B C 1
ATOM 4188 O O . CYS B 1 210 ? -31.071 -1.622 -76.329 1.00 11.75 236 CYS B O 1
ATOM 4191 N N . HIS B 1 211 ? -30.155 0.173 -77.340 1.00 11.80 237 HIS B N 1
ATOM 4192 C CA . HIS B 1 211 ? -31.416 0.910 -77.328 1.00 12.61 237 HIS B CA 1
ATOM 4193 C C . HIS B 1 211 ? -32.161 0.589 -78.607 1.00 19.27 237 HIS B C 1
ATOM 4194 O O . HIS B 1 211 ? -31.981 1.269 -79.608 1.00 20.92 237 HIS B O 1
ATOM 4201 N N . PHE B 1 212 ? -32.991 -0.447 -78.576 1.00 11.76 238 PHE B N 1
ATOM 4202 C CA . PHE B 1 212 ? -33.659 -0.929 -79.778 1.00 12.35 238 PHE B CA 1
ATOM 4203 C C . PHE B 1 212 ? -35.100 -0.441 -79.873 1.00 12.09 238 PHE B C 1
ATOM 4204 O O . PHE B 1 212 ? -35.706 -0.099 -78.859 1.00 11.33 238 PHE B O 1
ATOM 4212 N N . PHE B 1 213 ? -35.634 -0.431 -81.098 1.00 12.81 239 PHE B N 1
ATOM 4213 C CA . PHE B 1 213 ? -37.072 -0.316 -81.318 1.00 12.71 239 PHE B CA 1
ATOM 4214 C C . PHE B 1 213 ? -37.607 -1.724 -81.538 1.00 13.30 239 PHE B C 1
ATOM 4215 O O . PHE B 1 213 ? -36.977 -2.537 -82.237 1.00 13.73 239 PHE B O 1
ATOM 4223 N N . VAL B 1 214 ? -38.753 -2.028 -80.938 1.00 13.42 240 VAL B N 1
ATOM 4224 C CA . VAL B 1 214 ? -39.308 -3.370 -81.054 1.00 12.71 240 VAL B CA 1
ATOM 4225 C C . VAL B 1 214 ? -39.404 -3.824 -82.525 1.00 13.96 240 VAL B C 1
ATOM 4226 O O . VAL B 1 214 ? -39.775 -3.047 -83.410 1.00 14.45 240 VAL B O 1
ATOM 4230 N N . GLY B 1 215 ? -39.026 -5.075 -82.777 1.00 14.61 241 GLY B N 1
ATOM 4231 C CA . GLY B 1 215 ? -39.104 -5.664 -84.104 1.00 15.97 241 GLY B CA 1
ATOM 4232 C C . GLY B 1 215 ? -38.020 -5.176 -85.051 1.00 17.80 241 GLY B C 1
ATOM 4233 O O . GLY B 1 215 ? -38.017 -5.511 -86.243 1.00 22.26 241 GLY B O 1
ATOM 4234 N N . GLU B 1 216 ? -37.089 -4.383 -84.532 1.00 16.99 242 GLU B N 1
ATOM 4235 C CA . GLU B 1 216 ? -36.067 -3.803 -85.393 1.00 16.90 242 GLU B CA 1
ATOM 4236 C C . GLU B 1 216 ? -34.663 -4.109 -84.909 1.00 18.36 242 GLU B C 1
ATOM 4237 O O . GLU B 1 216 ? -33.743 -3.319 -85.110 1.00 21.33 242 GLU B O 1
ATOM 4243 N N . LEU B 1 217 ? -34.488 -5.275 -84.298 1.00 17.70 243 LEU B N 1
ATOM 4244 C CA . LEU B 1 217 ? -33.151 -5.723 -83.925 1.00 16.54 243 LEU B CA 1
ATOM 4245 C C . LEU B 1 217 ? -32.374 -6.089 -85.186 1.00 18.80 243 LEU B C 1
ATOM 4246 O O . LEU B 1 217 ? -32.954 -6.542 -86.166 1.00 22.80 243 LEU B O 1
ATOM 4251 N N . PRO B 1 218 ? -31.058 -5.873 -85.177 1.00 20.65 244 PRO B N 1
ATOM 4252 C CA . PRO B 1 218 ? -30.326 -6.278 -86.379 1.00 19.44 244 PRO B CA 1
ATOM 4253 C C . PRO B 1 218 ? -30.365 -7.794 -86.532 1.00 21.60 244 PRO B C 1
ATOM 4254 O O . PRO B 1 218 ? -30.281 -8.514 -85.535 1.00 27.60 244 PRO B O 1
ATOM 4258 N N . PRO B 1 219 ? -30.497 -8.280 -87.763 1.00 21.64 245 PRO B N 1
ATOM 4259 C CA . PRO B 1 219 ? -30.583 -9.729 -87.977 1.00 32.64 245 PRO B CA 1
ATOM 4260 C C . PRO B 1 219 ? -29.254 -10.440 -87.729 1.00 30.26 245 PRO B C 1
ATOM 4261 O O . PRO B 1 219 ? -29.252 -11.661 -87.571 1.00 36.03 245 PRO B O 1
ATOM 4265 N N . ASP B 1 220 ? -28.150 -9.694 -87.696 1.00 23.62 246 ASP B N 1
ATOM 4266 C CA . ASP B 1 220 ? -26.825 -10.292 -87.466 1.00 22.84 246 ASP B CA 1
ATOM 4267 C C . ASP B 1 220 ? -26.215 -9.908 -86.111 1.00 22.44 246 ASP B C 1
ATOM 4268 O O . ASP B 1 220 ? -24.991 -9.805 -85.972 1.00 24.90 246 ASP B O 1
ATOM 4273 N N . LEU B 1 221 ? -27.077 -9.716 -85.116 1.00 20.23 247 LEU B N 1
ATOM 4274 C CA . LEU B 1 221 ? -26.665 -9.413 -83.744 1.00 18.98 247 LEU B CA 1
ATOM 4275 C C . LEU B 1 221 ? -25.633 -10.397 -83.186 1.00 23.37 247 LEU B C 1
ATOM 4276 O O . LEU B 1 221 ? -24.556 -9.989 -82.730 1.00 19.41 247 LEU B O 1
ATOM 4281 N N . GLU B 1 222 ? -25.949 -11.690 -83.211 1.00 20.86 248 GLU B N 1
ATOM 4282 C CA . GLU B 1 222 ? -25.050 -12.686 -82.620 1.00 21.93 248 GLU B CA 1
ATOM 4283 C C . GLU B 1 222 ? -23.731 -12.765 -83.378 1.00 21.11 248 GLU B C 1
ATOM 4284 O O . GLU B 1 222 ? -22.654 -12.872 -82.768 1.00 23.93 248 GLU B O 1
ATOM 4290 N N . GLN B 1 223 ? -23.808 -12.705 -84.703 1.00 22.14 249 GLN B N 1
ATOM 4291 C CA . GLN B 1 223 ? -22.609 -12.711 -85.537 1.00 28.66 249 GLN B CA 1
ATOM 4292 C C . GLN B 1 223 ? -21.722 -11.502 -85.215 1.00 22.25 249 GLN B C 1
ATOM 4293 O O . GLN B 1 223 ? -20.505 -11.618 -85.120 1.00 22.49 249 GLN B O 1
ATOM 4299 N N . ASN B 1 224 ? -22.329 -10.338 -85.029 1.00 22.34 250 ASN B N 1
ATOM 4300 C CA . ASN B 1 224 ? -21.537 -9.164 -84.680 1.00 20.68 250 ASN B CA 1
ATOM 4301 C C . ASN B 1 224 ? -20.901 -9.297 -83.283 1.00 24.17 250 ASN B C 1
ATOM 4302 O O . ASN B 1 224 ? -19.725 -8.972 -83.107 1.00 25.49 250 ASN B O 1
ATOM 4307 N N . PHE B 1 225 ? -21.661 -9.781 -82.299 1.00 26.26 251 PHE B N 1
ATOM 4308 C CA . PHE B 1 225 ? -21.108 -10.016 -80.960 1.00 26.06 251 PHE B CA 1
ATOM 4309 C C . PHE B 1 225 ? -19.895 -10.949 -81.047 1.00 19.24 251 PHE B C 1
ATOM 4310 O O . PHE B 1 225 ? -18.865 -10.716 -80.408 1.00 19.00 251 PHE B O 1
ATOM 4318 N N . ALA B 1 226 ? -20.021 -11.994 -81.859 1.00 20.50 252 ALA B N 1
ATOM 4319 C CA . ALA B 1 226 ? -18.969 -13.010 -81.989 1.00 25.67 252 ALA B CA 1
ATOM 4320 C C . ALA B 1 226 ? -17.662 -12.472 -82.559 1.00 27.47 252 ALA B C 1
ATOM 4321 O O . ALA B 1 226 ? -16.579 -12.901 -82.142 1.00 28.94 252 ALA B O 1
ATOM 4323 N N . ARG B 1 227 ? -17.732 -11.562 -83.527 1.00 25.13 253 ARG B N 1
ATOM 4324 C CA . ARG B 1 227 ? -16.488 -11.064 -84.103 1.00 25.65 253 ARG B CA 1
ATOM 4325 C C . ARG B 1 227 ? -15.776 -10.104 -83.148 1.00 29.76 253 ARG B C 1
ATOM 4326 O O . ARG B 1 227 ? -14.565 -9.935 -83.231 1.00 21.67 253 ARG B O 1
ATOM 4334 N N . PHE B 1 228 ? -16.511 -9.491 -82.223 1.00 25.09 254 PHE B N 1
ATOM 4335 C CA . PHE B 1 228 ? -15.857 -8.670 -81.199 1.00 19.45 254 PHE B CA 1
ATOM 4336 C C . PHE B 1 228 ? -15.169 -9.558 -80.177 1.00 19.40 254 PHE B C 1
ATOM 4337 O O . PHE B 1 228 ? -14.037 -9.299 -79.767 1.00 19.44 254 PHE B O 1
ATOM 4345 N N . VAL B 1 229 ? -15.865 -10.609 -79.767 1.00 21.35 255 VAL B N 1
ATOM 4346 C CA . VAL B 1 229 ? -15.284 -11.601 -78.882 1.00 22.29 255 VAL B CA 1
ATOM 4347 C C . VAL B 1 229 ? -14.052 -12.209 -79.559 1.00 28.63 255 VAL B C 1
ATOM 4348 O O . VAL B 1 229 ? -13.030 -12.436 -78.911 1.00 23.65 255 VAL B O 1
ATOM 4352 N N . ALA B 1 230 ? -14.147 -12.428 -80.873 1.00 23.35 256 ALA B N 1
ATOM 4353 C CA . ALA B 1 230 ? -13.049 -13.003 -81.654 1.00 23.65 256 ALA B CA 1
ATOM 4354 C C . ALA B 1 230 ? -11.823 -12.100 -81.635 1.00 29.25 256 ALA B C 1
ATOM 4355 O O . ALA B 1 230 ? -10.703 -12.567 -81.821 1.00 28.23 256 ALA B O 1
ATOM 4357 N N . ALA B 1 231 ? -12.032 -10.805 -81.415 1.00 26.46 257 ALA B N 1
ATOM 4358 C CA . ALA B 1 231 ? -10.916 -9.867 -81.368 1.00 25.81 257 ALA B CA 1
ATOM 4359 C C . ALA B 1 231 ? -10.290 -9.821 -79.978 1.00 27.83 257 ALA B C 1
ATOM 4360 O O . ALA B 1 231 ? -9.395 -9.019 -79.722 1.00 30.85 257 ALA B O 1
ATOM 4362 N N . GLY B 1 232 ? -10.759 -10.680 -79.081 1.00 22.90 258 GLY B N 1
ATOM 4363 C CA . GLY B 1 232 ? -10.145 -10.799 -77.773 1.00 20.46 258 GLY B CA 1
ATOM 4364 C C . GLY B 1 232 ? -10.681 -9.893 -76.678 1.00 24.86 258 GLY B C 1
ATOM 4365 O O . GLY B 1 232 ? -10.029 -9.703 -75.655 1.00 23.49 258 GLY B O 1
ATOM 4366 N N . VAL B 1 233 ? -11.867 -9.331 -76.862 1.00 26.92 259 VAL B N 1
ATOM 4367 C CA . VAL B 1 233 ? -12.452 -8.558 -75.776 1.00 23.95 259 VAL B CA 1
ATOM 4368 C C . VAL B 1 233 ? -13.637 -9.285 -75.177 1.00 22.12 259 VAL B C 1
ATOM 4369 O O . VAL B 1 233 ? -14.231 -10.156 -75.805 1.00 20.66 259 VAL B O 1
ATOM 4373 N N . GLU B 1 234 ? -13.978 -8.921 -73.953 1.00 19.28 260 GLU B N 1
ATOM 4374 C CA . GLU B 1 234 ? -15.233 -9.358 -73.377 1.00 18.39 260 GLU B CA 1
ATOM 4375 C C . GLU B 1 234 ? -16.289 -8.359 -73.830 1.00 16.29 260 GLU B C 1
ATOM 4376 O O . GLU B 1 234 ? -15.963 -7.260 -74.279 1.00 16.14 260 GLU B O 1
ATOM 4382 N N . ILE B 1 235 ? -17.549 -8.756 -73.767 1.00 16.01 261 ILE B N 1
ATOM 4383 C CA . ILE B 1 235 ? -18.609 -7.839 -74.136 1.00 15.41 261 ILE B CA 1
ATOM 4384 C C . ILE B 1 235 ? -19.700 -7.836 -73.079 1.00 14.87 261 ILE B C 1
ATOM 4385 O O . ILE B 1 235 ? -19.791 -8.743 -72.243 1.00 16.46 261 ILE B O 1
ATOM 4390 N N . ALA B 1 236 ? -20.519 -6.792 -73.125 1.00 14.29 262 ALA B N 1
ATOM 4391 C CA . ALA B 1 236 ? -21.663 -6.649 -72.250 1.00 13.77 262 ALA B CA 1
ATOM 4392 C C . ALA B 1 236 ? -22.726 -5.842 -72.967 1.00 13.31 262 ALA B C 1
ATOM 4393 O O . ALA B 1 236 ? -22.425 -4.954 -73.773 1.00 13.34 262 ALA B O 1
ATOM 4395 N N . VAL B 1 237 ? -23.972 -6.167 -72.664 1.00 12.99 263 VAL B N 1
ATOM 4396 C CA . VAL B 1 237 ? -25.084 -5.342 -73.078 1.00 16.00 263 VAL B CA 1
ATOM 4397 C C . VAL B 1 237 ? -25.287 -4.306 -71.972 1.00 12.64 263 VAL B C 1
ATOM 4398 O O . VAL B 1 237 ? -25.562 -4.663 -70.827 1.00 14.33 263 VAL B O 1
ATOM 4402 N N . THR B 1 238 ? -25.137 -3.029 -72.299 1.00 11.92 264 THR B N 1
ATOM 4403 C CA . THR B 1 238 ? -24.967 -2.033 -71.253 1.00 11.75 264 THR B CA 1
ATOM 4404 C C . THR B 1 238 ? -26.170 -1.135 -70.962 1.00 12.21 264 THR B C 1
ATOM 4405 O O . THR B 1 238 ? -26.268 -0.613 -69.858 1.00 11.37 264 THR B O 1
ATOM 4409 N N . GLU B 1 239 ? -27.066 -0.924 -71.926 1.00 11.10 265 GLU B N 1
ATOM 4410 C CA . GLU B 1 239 ? -28.186 0.017 -71.699 1.00 10.71 265 GLU B CA 1
ATOM 4411 C C . GLU B 1 239 ? -29.495 -0.468 -72.345 1.00 11.48 265 GLU B C 1
ATOM 4412 O O . GLU B 1 239 ? -30.210 0.311 -72.984 1.00 12.59 265 GLU B O 1
ATOM 4418 N N . LEU B 1 240 ? -29.795 -1.749 -72.193 1.00 10.40 266 LEU B N 1
ATOM 4419 C CA . LEU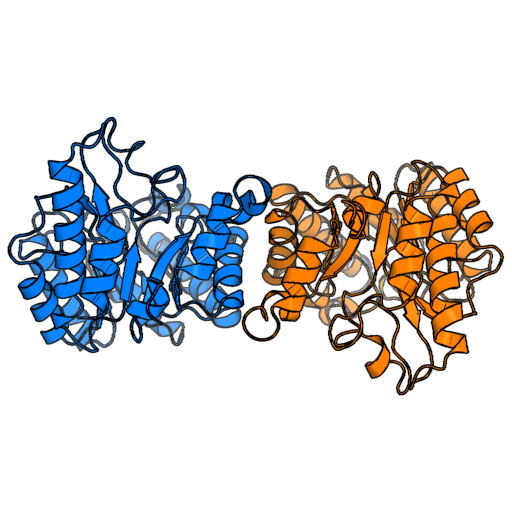 B 1 240 ? -30.888 -2.363 -72.938 1.00 10.32 266 LEU B CA 1
ATOM 4420 C C . LEU B 1 240 ? -32.263 -1.741 -72.640 1.00 9.84 266 LEU B C 1
ATOM 4421 O O . LEU B 1 240 ? -32.671 -1.620 -71.483 1.00 9.73 266 LEU B O 1
ATOM 4426 N N . ASP B 1 241 ? -32.944 -1.320 -73.696 1.00 9.86 267 ASP B N 1
ATOM 4427 C CA . ASP B 1 241 ? -34.390 -1.116 -73.639 1.00 9.49 267 ASP B CA 1
ATOM 4428 C C . ASP B 1 241 ? -34.945 -1.261 -75.049 1.00 9.82 267 ASP B C 1
ATOM 4429 O O . ASP B 1 241 ? -34.244 -1.055 -76.040 1.00 11.44 267 ASP B O 1
ATOM 4434 N N . ILE B 1 242 ? -36.191 -1.695 -75.137 1.00 9.65 268 ILE B N 1
ATOM 4435 C CA . ILE B 1 242 ? -36.769 -2.036 -76.420 1.00 10.11 268 ILE B CA 1
ATOM 4436 C C . ILE B 1 242 ? -38.128 -1.369 -76.517 1.00 9.80 268 ILE B C 1
ATOM 4437 O O . ILE B 1 242 ? -39.121 -1.873 -75.999 1.00 9.49 268 ILE B O 1
ATOM 4442 N N . ARG B 1 243 ? -38.147 -0.219 -77.184 1.00 10.32 269 ARG B N 1
ATOM 4443 C CA . ARG B 1 243 ? -39.282 0.686 -77.097 1.00 9.67 269 ARG B CA 1
ATOM 4444 C C . ARG B 1 243 ? -40.303 0.469 -78.213 1.00 13.93 269 ARG B C 1
ATOM 4445 O O . ARG B 1 243 ? -40.049 -0.238 -79.189 1.00 10.78 269 ARG B O 1
ATOM 4453 N N . MET B 1 244 ? -41.470 1.083 -78.051 1.00 10.62 270 MET B N 1
ATOM 4454 C CA . MET B 1 244 ? -42.581 0.901 -78.985 1.00 10.89 270 MET B CA 1
ATOM 4455 C C . MET B 1 244 ? -43.519 2.088 -78.872 1.00 13.89 270 MET B C 1
ATOM 4456 O O . MET B 1 244 ? -43.470 2.805 -77.878 1.00 11.81 270 MET B O 1
ATOM 4461 N N . ASN B 1 245 ? -44.364 2.300 -79.880 1.00 10.89 271 ASN B N 1
ATOM 4462 C CA . ASN B 1 245 ? -45.415 3.314 -79.783 1.00 13.98 271 ASN B CA 1
ATOM 4463 C C . ASN B 1 245 ? -46.416 2.996 -78.685 1.00 16.35 271 ASN B C 1
ATOM 4464 O O . ASN B 1 245 ? -46.716 1.829 -78.429 1.00 13.33 271 ASN B O 1
ATOM 4469 N N . LEU B 1 246 ? -46.935 4.044 -78.050 1.00 11.45 272 LEU B N 1
ATOM 4470 C CA . LEU B 1 246 ? -47.948 3.908 -77.003 1.00 16.26 272 LEU B CA 1
ATOM 4471 C C . LEU B 1 246 ? -49.335 4.305 -77.539 1.00 12.88 272 LEU B C 1
ATOM 4472 O O . LEU B 1 246 ? -49.434 5.141 -78.430 1.00 17.69 272 LEU B O 1
ATOM 4477 N N . PRO B 1 247 ? -50.403 3.686 -77.023 1.00 12.27 273 PRO B N 1
ATOM 4478 C CA . PRO B 1 247 ? -50.400 2.535 -76.110 1.00 17.36 273 PRO B CA 1
ATOM 4479 C C . PRO B 1 247 ? -49.905 1.274 -76.824 1.00 16.36 273 PRO B C 1
ATOM 4480 O O . PRO B 1 247 ? -50.021 1.180 -78.051 1.00 13.78 273 PRO B O 1
ATOM 4484 N N . PRO B 1 248 ? -49.327 0.332 -76.075 1.00 15.87 274 PRO B N 1
ATOM 4485 C CA . PRO B 1 248 ? -48.681 -0.815 -76.724 1.00 12.24 274 PRO B CA 1
ATOM 4486 C C . PRO B 1 248 ? -49.674 -1.758 -77.396 1.00 15.58 274 PRO B C 1
ATOM 4487 O O . PRO B 1 248 ? -50.692 -2.103 -76.798 1.00 15.30 274 PRO B O 1
ATOM 4491 N N . SER B 1 249 ? -49.387 -2.162 -78.625 1.00 13.21 275 SER B N 1
ATOM 4492 C CA . SER B 1 249 ? -50.208 -3.167 -79.295 1.00 14.30 275 SER B CA 1
ATOM 4493 C C . SER B 1 249 ? -49.854 -4.559 -78.788 1.00 14.76 275 SER B C 1
ATOM 4494 O O . SER B 1 249 ? -48.731 -4.793 -78.326 1.00 12.87 275 SER B O 1
ATOM 4497 N N . GLN B 1 250 ? -50.801 -5.486 -78.897 1.00 15.19 276 GLN B N 1
ATOM 4498 C CA . GLN B 1 250 ? -50.537 -6.878 -78.570 1.00 24.62 276 GLN B CA 1
ATOM 4499 C C . GLN B 1 250 ? -49.378 -7.418 -79.394 1.00 16.89 276 GLN B C 1
ATOM 4500 O O . GLN B 1 250 ? -48.559 -8.187 -78.886 1.00 14.47 276 GLN B O 1
ATOM 4506 N N . ALA B 1 251 ? -49.274 -6.987 -80.647 1.00 15.41 277 ALA B N 1
ATOM 4507 C CA . ALA B 1 251 ? -48.209 -7.499 -81.495 1.00 15.37 277 ALA B CA 1
ATOM 4508 C C . ALA B 1 251 ? -46.850 -7.001 -80.998 1.00 16.41 277 ALA B C 1
ATOM 4509 O O . ALA B 1 251 ? -45.891 -7.775 -80.932 1.00 13.47 277 ALA B O 1
ATOM 4511 N N . ASP B 1 252 ? -46.765 -5.726 -80.625 1.00 12.98 278 ASP B N 1
ATOM 4512 C CA . ASP B 1 252 ? -45.487 -5.174 -80.155 1.00 11.74 278 ASP B CA 1
ATOM 4513 C C . ASP B 1 252 ? -45.101 -5.752 -78.795 1.00 18.14 278 ASP B C 1
ATOM 4514 O O . ASP B 1 252 ? -43.931 -6.000 -78.532 1.00 10.20 278 ASP B O 1
ATOM 4519 N N . ILE B 1 253 ? -46.084 -5.973 -77.933 1.00 11.13 279 ILE B N 1
ATOM 4520 C CA . ILE B 1 253 ? -45.825 -6.607 -76.646 1.00 10.74 279 ILE B CA 1
ATOM 4521 C C . ILE B 1 253 ? -45.196 -8.000 -76.819 1.00 12.63 279 ILE B C 1
ATOM 4522 O O . ILE B 1 253 ? -44.234 -8.345 -76.131 1.00 10.49 279 ILE B O 1
ATOM 4527 N N . GLU B 1 254 ? -45.747 -8.793 -77.728 1.00 12.70 280 GLU B N 1
ATOM 4528 C CA . GLU B 1 254 ? -45.234 -10.146 -77.982 1.00 16.15 280 GLU B CA 1
ATOM 4529 C C . GLU B 1 254 ? -43.875 -10.113 -78.661 1.00 12.39 280 GLU B C 1
ATOM 4530 O O . GLU B 1 254 ? -43.004 -10.885 -78.315 1.00 12.37 280 GLU B O 1
ATOM 4536 N N . GLN B 1 255 ? -43.703 -9.220 -79.632 1.00 12.21 281 GLN B N 1
ATOM 4537 C CA . GLN B 1 255 ? -42.425 -9.089 -80.307 1.00 11.97 281 GLN B CA 1
ATOM 4538 C C . GLN B 1 255 ? -41.341 -8.628 -79.329 1.00 11.69 281 GLN B C 1
ATOM 4539 O O . GLN B 1 255 ? -40.193 -9.076 -79.402 1.00 13.64 281 GLN B O 1
ATOM 4545 N N . GLN B 1 256 ? -41.704 -7.755 -78.392 1.00 9.86 282 GLN B N 1
ATOM 4546 C CA . GLN B 1 256 ? -40.737 -7.298 -77.383 1.00 8.88 282 GLN B CA 1
ATOM 4547 C C . GLN B 1 256 ? -40.216 -8.477 -76.563 1.00 11.46 282 GLN B C 1
ATOM 4548 O O . GLN B 1 256 ? -39.030 -8.549 -76.254 1.00 10.48 282 GLN B O 1
ATOM 4554 N N . ALA B 1 257 ? -41.110 -9.392 -76.203 1.00 11.77 283 ALA B N 1
ATOM 4555 C CA . ALA B 1 257 ? -40.712 -10.597 -75.485 1.00 10.19 283 ALA B CA 1
ATOM 4556 C C . ALA B 1 257 ? -39.706 -11.391 -76.319 1.00 16.32 283 ALA B C 1
ATOM 4557 O O . ALA B 1 257 ? -38.687 -11.838 -75.803 1.00 16.80 283 ALA B O 1
ATOM 4559 N N . ARG B 1 258 ? -39.985 -11.560 -77.610 1.00 11.58 284 ARG B N 1
ATOM 4560 C CA . ARG B 1 258 ? -39.049 -12.278 -78.483 1.00 12.16 284 ARG B CA 1
ATOM 4561 C C . ARG B 1 258 ? -37.709 -11.554 -78.620 1.00 12.35 284 ARG B C 1
ATOM 4562 O O . ARG B 1 258 ? -36.660 -12.203 -78.668 1.00 14.68 284 ARG B O 1
ATOM 4570 N N . ASP B 1 259 ? -37.745 -10.223 -78.670 1.00 11.24 285 ASP B N 1
ATOM 4571 C CA . ASP B 1 259 ? -36.537 -9.404 -78.797 1.00 15.47 285 ASP B CA 1
ATOM 4572 C C . ASP B 1 259 ? -35.643 -9.486 -77.561 1.00 12.51 285 ASP B C 1
ATOM 4573 O O . ASP B 1 259 ? -34.430 -9.636 -77.681 1.00 11.49 285 ASP B O 1
ATOM 4578 N N . TYR B 1 260 ? -36.228 -9.390 -76.370 1.00 11.10 286 TYR B N 1
ATOM 4579 C CA . TYR B 1 260 ? -35.424 -9.589 -75.164 1.00 8.89 286 TYR B CA 1
ATOM 4580 C C . TYR B 1 260 ? -34.762 -10.970 -75.176 1.00 10.94 286 TYR B C 1
ATOM 4581 O O . TYR B 1 260 ? -33.583 -11.092 -74.857 1.00 13.38 286 TYR B O 1
ATOM 4590 N N . ALA B 1 261 ? -35.506 -12.008 -75.561 1.00 10.74 287 ALA B N 1
ATOM 4591 C CA . ALA B 1 261 ? -34.923 -13.352 -75.612 1.00 11.54 287 ALA B CA 1
ATOM 4592 C C . ALA B 1 261 ? -33.820 -13.432 -76.669 1.00 16.66 287 ALA B C 1
ATOM 4593 O O . ALA B 1 261 ? -32.821 -14.129 -76.477 1.00 17.23 287 ALA B O 1
ATOM 4595 N N . THR B 1 262 ? -33.985 -12.710 -77.775 1.00 15.16 288 THR B N 1
ATOM 4596 C CA . THR B 1 262 ? -32.954 -12.701 -78.819 1.00 17.96 288 THR B CA 1
ATOM 4597 C C . THR B 1 262 ? -31.635 -12.116 -78.305 1.00 15.47 288 THR B C 1
ATOM 4598 O O . THR B 1 262 ? -30.550 -12.644 -78.579 1.00 13.02 288 THR B O 1
ATOM 4602 N N . VAL B 1 263 ? -31.742 -11.018 -77.569 1.00 10.91 289 VAL B N 1
ATOM 4603 C CA . VAL B 1 263 ? -30.572 -10.377 -76.994 1.00 10.63 289 VAL B CA 1
ATOM 4604 C C . VAL B 1 263 ? -29.911 -11.307 -75.981 1.00 14.36 289 VAL B C 1
ATOM 4605 O O . VAL B 1 263 ? -28.692 -11.433 -75.967 1.00 14.62 289 VAL B O 1
ATOM 4609 N N . VAL B 1 264 ? -30.709 -11.957 -75.132 1.00 10.91 290 VAL B N 1
ATOM 4610 C CA . VAL B 1 264 ? -30.146 -12.906 -74.162 1.00 11.63 290 VAL B CA 1
ATOM 4611 C C . VAL B 1 264 ? -29.410 -14.039 -74.880 1.00 13.92 290 VAL B C 1
ATOM 4612 O O . VAL B 1 264 ? -28.284 -14.413 -74.507 1.00 13.79 290 VAL B O 1
ATOM 4616 N N . ASN B 1 265 ? -30.031 -14.558 -75.934 1.00 20.20 291 ASN B N 1
ATOM 4617 C CA . ASN B 1 265 ? -29.445 -15.648 -76.697 1.00 15.94 291 ASN B CA 1
ATOM 4618 C C . ASN B 1 265 ? -28.132 -15.243 -77.363 1.00 19.83 291 ASN B C 1
ATOM 4619 O O . ASN B 1 265 ? -27.178 -16.016 -77.376 1.00 22.31 291 ASN B O 1
ATOM 4624 N N . ALA B 1 266 ? -28.076 -14.028 -77.901 1.00 16.13 292 ALA B N 1
ATOM 4625 C CA . ALA B 1 266 ? -26.860 -13.571 -78.567 1.00 19.41 292 ALA B CA 1
ATOM 4626 C C . ALA B 1 266 ? -25.731 -13.442 -77.547 1.00 19.16 292 ALA B C 1
ATOM 4627 O O . ALA B 1 266 ? -24.564 -13.728 -77.850 1.00 18.67 292 ALA B O 1
ATOM 4629 N N . CYS B 1 267 ? -26.090 -13.026 -76.333 1.00 21.17 293 CYS B N 1
ATOM 4630 C CA A CYS B 1 267 ? -25.121 -12.965 -75.234 0.56 22.09 293 CYS B CA 1
ATOM 4631 C CA B CYS B 1 267 ? -25.162 -12.978 -75.211 0.44 23.66 293 CYS B CA 1
ATOM 4632 C C . CYS B 1 267 ? -24.624 -14.359 -74.861 1.00 21.96 293 CYS B C 1
ATOM 4633 O O . CYS B 1 267 ? -23.412 -14.610 -74.884 1.00 22.55 293 CYS B O 1
ATOM 4638 N N . LYS B 1 268 ? -25.543 -15.266 -74.544 1.00 16.12 294 LYS B N 1
ATOM 4639 C CA . LYS B 1 268 ? -25.159 -16.602 -74.090 1.00 24.23 294 LYS B CA 1
ATOM 4640 C C . LYS B 1 268 ? -24.375 -17.371 -75.141 1.00 28.15 294 LYS B C 1
ATOM 4641 O O . LYS B 1 268 ? -23.577 -18.241 -74.799 1.00 28.40 294 LYS B O 1
ATOM 4647 N N . ALA B 1 269 ? -24.581 -17.048 -76.417 1.00 19.34 295 ALA B N 1
ATOM 4648 C CA . ALA B 1 269 ? -23.850 -17.738 -77.473 1.00 23.89 295 ALA B CA 1
ATOM 4649 C C . ALA B 1 269 ? -22.350 -17.431 -77.393 1.00 27.21 295 ALA B C 1
ATOM 4650 O O . ALA B 1 269 ? -21.540 -18.105 -78.017 1.00 23.85 295 ALA B O 1
ATOM 4652 N N . GLN B 1 270 ? -21.987 -16.419 -76.613 1.00 21.99 296 GLN B N 1
ATOM 4653 C CA . GLN B 1 270 ? -20.588 -15.994 -76.502 1.00 23.91 296 GLN B CA 1
ATOM 4654 C C . GLN B 1 270 ? -19.877 -16.630 -75.314 1.00 25.08 296 GLN B C 1
ATOM 4655 O O . GLN B 1 270 ? -18.717 -16.322 -75.038 1.00 27.23 296 GLN B O 1
ATOM 4661 N N . GLY B 1 271 ? -20.586 -17.486 -74.589 1.00 28.36 297 GLY B N 1
ATOM 4662 C CA . GLY B 1 271 ? -20.037 -18.106 -73.400 1.00 28.54 297 GLY B CA 1
ATOM 4663 C C . GLY B 1 271 ? -19.568 -17.109 -72.355 1.00 25.22 297 GLY B C 1
ATOM 4664 O O . GLY B 1 271 ? -20.219 -16.098 -72.087 1.00 25.11 297 GLY B O 1
ATOM 4665 N N . ALA B 1 272 ? -18.409 -17.394 -71.777 1.00 26.05 298 ALA B N 1
ATOM 4666 C CA . ALA B 1 272 ? -17.876 -16.608 -70.674 1.00 25.45 298 ALA B CA 1
ATOM 4667 C C . ALA B 1 272 ? -17.487 -15.186 -71.092 1.00 22.83 298 ALA B C 1
ATOM 4668 O O . ALA B 1 272 ? -17.300 -14.318 -70.243 1.00 25.55 298 ALA B O 1
ATOM 4670 N N . ALA B 1 273 ? -17.376 -14.962 -72.398 1.00 22.87 299 ALA B N 1
ATOM 4671 C CA . ALA B 1 273 ? -16.970 -13.675 -72.956 1.00 22.45 299 ALA B CA 1
ATOM 4672 C C . ALA B 1 273 ? -18.065 -12.610 -72.862 1.00 22.80 299 ALA B C 1
ATOM 4673 O O . ALA B 1 273 ? -17.774 -11.421 -72.898 1.00 21.45 299 ALA B O 1
ATOM 4675 N N . CYS B 1 274 ? -19.322 -13.027 -72.760 1.00 20.89 300 CYS B N 1
ATOM 4676 C CA . CYS B 1 274 ? -20.391 -12.069 -72.486 1.00 17.41 300 CYS B CA 1
ATOM 4677 C C . CYS B 1 274 ? -20.702 -12.121 -70.997 1.00 18.47 300 CYS B C 1
ATOM 4678 O O . CYS B 1 274 ? -21.204 -13.131 -70.500 1.00 21.94 300 CYS B O 1
ATOM 4681 N N . VAL B 1 275 ? -20.401 -11.044 -70.277 1.00 16.75 301 VAL B N 1
ATOM 4682 C CA . VAL B 1 275 ? -20.388 -11.115 -68.825 1.00 17.00 301 VAL B CA 1
ATOM 4683 C C . VAL B 1 275 ? -21.688 -10.664 -68.159 1.00 18.50 301 VAL B C 1
ATOM 4684 O O . VAL B 1 275 ? -21.915 -10.951 -66.986 1.00 16.03 301 VAL B O 1
ATOM 4688 N N . GLY B 1 276 ? -22.538 -9.958 -68.896 1.00 14.40 302 GLY B N 1
ATOM 4689 C CA . GLY B 1 276 ? -23.787 -9.524 -68.317 1.00 13.33 302 GLY B CA 1
ATOM 4690 C C . GLY B 1 276 ? -24.638 -8.613 -69.182 1.00 13.22 302 GLY B C 1
ATOM 4691 O O . GLY B 1 276 ? -24.224 -8.122 -70.234 1.00 13.08 302 GLY B O 1
ATOM 4692 N N . ILE B 1 277 ? -25.850 -8.398 -68.705 1.00 11.31 303 ILE B N 1
ATOM 4693 C CA . ILE B 1 277 ? -26.826 -7.571 -69.371 1.00 10.29 303 ILE B CA 1
ATOM 4694 C C . ILE B 1 277 ? -27.340 -6.547 -68.371 1.00 17.47 303 ILE B C 1
ATOM 4695 O O . ILE B 1 277 ? -27.662 -6.901 -67.229 1.00 14.74 303 ILE B O 1
ATOM 4700 N N . THR B 1 278 ? -27.411 -5.295 -68.807 1.00 9.73 304 THR B N 1
ATOM 4701 C CA . THR B 1 278 ? -27.966 -4.200 -68.002 1.00 9.64 304 THR B CA 1
ATOM 4702 C C . THR B 1 278 ? -29.122 -3.527 -68.749 1.00 13.23 304 THR B C 1
ATOM 4703 O O . THR B 1 278 ? -28.984 -3.182 -69.922 1.00 12.05 304 THR B O 1
ATOM 4707 N N . THR B 1 279 ? -30.264 -3.339 -68.086 1.00 9.97 305 THR B N 1
ATOM 4708 C CA . THR B 1 279 ? -31.359 -2.585 -68.713 1.00 9.69 305 THR B CA 1
ATOM 4709 C C . THR B 1 279 ? -31.233 -1.141 -68.256 1.00 12.67 305 THR B C 1
ATOM 4710 O O . THR B 1 279 ? -30.778 -0.880 -67.139 1.00 9.58 305 THR B O 1
ATOM 4714 N N . TRP B 1 280 ? -31.619 -0.206 -69.119 1.00 11.78 306 TRP B N 1
ATOM 4715 C CA . TRP B 1 280 ? -31.425 1.195 -68.809 1.00 9.47 306 TRP B CA 1
ATOM 4716 C C . TRP B 1 280 ? -32.596 1.712 -67.976 1.00 11.20 306 TRP B C 1
ATOM 4717 O O . TRP B 1 280 ? -33.390 2.535 -68.423 1.00 10.43 306 TRP B O 1
ATOM 4728 N N . GLY B 1 281 ? -32.671 1.211 -66.751 1.00 9.72 307 GLY B N 1
ATOM 4729 C CA . GLY B 1 281 ? -33.755 1.515 -65.838 1.00 10.05 307 GLY B CA 1
ATOM 4730 C C . GLY B 1 281 ? -34.319 0.237 -65.255 1.00 15.66 307 GLY B C 1
ATOM 4731 O O . GLY B 1 281 ? -33.929 -0.880 -65.638 1.00 12.11 307 GLY B O 1
ATOM 4732 N N . ILE B 1 282 ? -35.232 0.413 -64.311 1.00 11.56 308 ILE B N 1
ATOM 4733 C CA . ILE B 1 282 ? -36.005 -0.681 -63.759 1.00 15.01 308 ILE B CA 1
ATOM 4734 C C . ILE B 1 282 ? -37.428 -0.631 -64.314 1.00 16.32 308 ILE B C 1
ATOM 4735 O O . ILE B 1 282 ? -37.859 -1.549 -65.014 1.00 12.90 308 ILE B O 1
ATOM 4740 N N . THR B 1 283 ? -38.134 0.460 -64.031 1.00 14.73 309 THR B N 1
ATOM 4741 C CA . THR B 1 283 ? -39.526 0.608 -64.443 1.00 13.58 309 THR B CA 1
ATOM 4742 C C . THR B 1 283 ? -39.697 1.652 -65.556 1.00 10.20 309 THR B C 1
ATOM 4743 O O . THR B 1 283 ? -38.979 2.660 -65.597 1.00 10.70 309 THR B O 1
ATOM 4747 N N . ASP B 1 284 ? -40.660 1.398 -66.437 1.00 10.04 310 ASP B N 1
ATOM 4748 C CA . ASP B 1 284 ? -41.071 2.314 -67.499 1.00 14.63 310 ASP B CA 1
ATOM 4749 C C . ASP B 1 284 ? -41.345 3.716 -66.950 1.00 10.97 310 ASP B C 1
ATOM 4750 O O . ASP B 1 284 ? -41.221 4.714 -67.663 1.00 14.90 310 ASP B O 1
ATOM 4755 N N . LEU B 1 285 ? -41.739 3.768 -65.684 1.00 11.90 311 LEU B N 1
ATOM 4756 C CA . LEU B 1 285 ? -42.237 4.999 -65.078 1.00 14.21 311 LEU B CA 1
ATOM 4757 C C . LEU B 1 285 ? -41.224 6.122 -65.173 1.00 13.88 311 LEU B C 1
ATOM 4758 O O . LEU B 1 285 ? -41.594 7.289 -65.309 1.00 17.45 311 LEU B O 1
ATOM 4763 N N . TYR B 1 286 ? -39.938 5.761 -65.093 1.00 16.95 312 TYR B N 1
ATOM 4764 C CA . TYR B 1 286 ? -38.847 6.739 -65.059 1.00 14.20 312 TYR B CA 1
ATOM 4765 C C . TYR B 1 286 ? -37.929 6.624 -66.285 1.00 22.02 312 TYR B C 1
ATOM 4766 O O . TYR B 1 286 ? -36.880 7.267 -66.349 1.00 19.85 312 TYR B O 1
ATOM 4775 N N . SER B 1 287 ? -38.314 5.797 -67.246 1.00 18.39 313 SER B N 1
ATOM 4776 C CA . SER B 1 287 ? -37.518 5.620 -68.453 1.00 14.67 313 SER B CA 1
ATOM 4777 C C . SER B 1 287 ? -37.292 6.953 -69.158 1.00 14.17 313 SER B C 1
ATOM 4778 O O . SER B 1 287 ? -38.181 7.783 -69.196 1.00 13.58 313 SER B O 1
ATOM 4781 N N . TRP B 1 288 ? -36.108 7.148 -69.734 1.00 14.46 314 TRP B N 1
ATOM 4782 C CA . TRP B 1 288 ? -35.811 8.352 -70.516 1.00 14.46 314 TRP B CA 1
ATOM 4783 C C . TRP B 1 288 ? -36.638 8.410 -71.814 1.00 18.87 314 TRP B C 1
ATOM 4784 O O . TRP B 1 288 ? -36.763 9.462 -72.438 1.00 15.79 314 TRP B O 1
ATOM 4795 N N . ILE B 1 289 ? -37.200 7.281 -72.232 1.00 15.98 315 ILE B N 1
ATOM 4796 C CA . ILE B 1 289 ? -37.789 7.244 -73.576 1.00 21.05 315 ILE B CA 1
ATOM 4797 C C . ILE B 1 289 ? -39.007 8.174 -73.806 1.00 14.02 315 ILE B C 1
ATOM 4798 O O . ILE B 1 289 ? -38.976 8.975 -74.743 1.00 22.00 315 ILE B O 1
ATOM 4803 N N . PRO B 1 290 ? -40.051 8.115 -72.953 1.00 17.62 316 PRO B N 1
ATOM 4804 C CA . PRO B 1 290 ? -41.214 8.978 -73.234 1.00 24.32 316 PRO B CA 1
ATOM 4805 C C . PRO B 1 290 ? -40.896 10.466 -73.332 1.00 28.00 316 PRO B C 1
ATOM 4806 O O . PRO B 1 290 ? -41.623 11.196 -74.003 1.00 27.37 316 PRO B O 1
ATOM 4810 N N . SER B 1 291 ? -39.844 10.922 -72.662 1.00 32.18 317 SER B N 1
ATOM 4811 C CA . SER B 1 291 ? -39.542 12.349 -72.682 1.00 34.88 317 SER B CA 1
ATOM 4812 C C . SER B 1 291 ? -38.627 12.714 -73.853 1.00 28.74 317 SER B C 1
ATOM 4813 O O . SER B 1 291 ? -38.505 13.874 -74.214 1.00 38.67 317 SER B O 1
ATOM 4816 N N . THR B 1 292 ? -37.985 11.714 -74.438 1.00 26.53 318 THR B N 1
ATOM 4817 C CA . THR B 1 292 ? -37.158 11.927 -75.617 1.00 28.68 318 THR B CA 1
ATOM 4818 C C . THR B 1 292 ? -37.958 11.686 -76.897 1.00 35.46 318 THR B C 1
ATOM 4819 O O . THR B 1 292 ? -37.987 12.535 -77.781 1.00 40.52 318 THR B O 1
ATOM 4823 N N . TYR B 1 293 ? -38.606 10.526 -76.988 1.00 25.68 319 TYR B N 1
ATOM 4824 C CA . TYR B 1 293 ? -39.471 10.208 -78.121 1.00 26.14 319 TYR B CA 1
ATOM 4825 C C . TYR B 1 293 ? -40.939 10.233 -77.705 1.00 26.03 319 TYR B C 1
ATOM 4826 O O . TYR B 1 293 ? -41.472 9.220 -77.257 1.00 26.52 319 TYR B O 1
ATOM 4835 N N . PRO B 1 294 ? -41.595 11.390 -77.831 1.00 31.72 320 PRO B N 1
ATOM 4836 C CA . PRO B 1 294 ? -42.984 11.487 -77.376 1.00 31.41 320 PRO B CA 1
ATOM 4837 C C . PRO B 1 294 ? -43.888 10.459 -78.055 1.00 28.46 320 PRO B C 1
ATOM 4838 O O . PRO B 1 294 ? -43.795 10.236 -79.264 1.00 30.04 320 PRO B O 1
ATOM 4842 N N . GLY B 1 295 ? -44.742 9.821 -77.266 1.00 22.92 321 GLY B N 1
ATOM 4843 C CA . GLY B 1 295 ? -45.608 8.785 -77.790 1.00 22.07 321 GLY B CA 1
ATOM 4844 C C . GLY B 1 295 ? -44.965 7.408 -77.835 1.00 21.40 321 GLY B C 1
ATOM 4845 O O . GLY B 1 295 ? -45.572 6.456 -78.338 1.00 15.03 321 GLY B O 1
ATOM 4846 N N . GLU B 1 296 ? -43.738 7.294 -77.327 1.00 14.76 322 GLU B N 1
ATOM 4847 C CA . GLU B 1 296 ? -43.081 5.982 -77.243 1.00 13.20 322 GLU B CA 1
ATOM 4848 C C . GLU B 1 296 ? -42.775 5.624 -75.798 1.00 12.84 322 GLU B C 1
ATOM 4849 O O . GLU B 1 296 ? -42.667 6.507 -74.946 1.00 14.97 322 GLU B O 1
ATOM 4855 N N . GLY B 1 297 ? -42.626 4.333 -75.516 1.00 11.99 323 GLY B N 1
ATOM 4856 C CA . GLY B 1 297 ? -42.339 3.907 -74.160 1.00 11.87 323 GLY B CA 1
ATOM 4857 C C . GLY B 1 297 ? -42.441 2.409 -74.008 1.00 12.03 323 GLY B C 1
ATOM 4858 O O . GLY B 1 297 ? -42.095 1.671 -74.933 1.00 9.54 323 GLY B O 1
ATOM 4859 N N . TYR B 1 298 ? -42.907 1.973 -72.837 1.00 9.71 324 TYR B N 1
ATOM 4860 C CA . TYR B 1 298 ? -43.079 0.557 -72.524 1.00 13.21 324 TYR B CA 1
ATOM 4861 C C . TYR B 1 298 ? -41.828 -0.259 -72.865 1.00 9.11 324 TYR B C 1
ATOM 4862 O O . TYR B 1 298 ? -41.924 -1.365 -73.387 1.00 12.63 324 TYR B O 1
ATOM 4871 N N . ALA B 1 299 ? -40.655 0.281 -72.569 1.00 10.69 325 ALA B N 1
ATOM 4872 C CA . ALA B 1 299 ? -39.418 -0.301 -73.104 1.00 9.66 325 ALA B CA 1
ATOM 4873 C C . ALA B 1 299 ? -38.666 -1.241 -72.161 1.00 11.14 325 ALA B C 1
ATOM 4874 O O . ALA B 1 299 ? -37.748 -1.968 -72.606 1.00 9.47 325 ALA B O 1
ATOM 4876 N N . LEU B 1 300 ? -38.987 -1.190 -70.867 1.00 7.04 326 LEU B N 1
ATOM 4877 C CA . LEU B 1 300 ? -38.189 -1.911 -69.872 1.00 9.95 326 LEU B CA 1
ATOM 4878 C C . LEU B 1 300 ? -38.896 -3.206 -69.510 1.00 15.11 326 LEU B C 1
ATOM 4879 O O . LEU B 1 300 ? -39.805 -3.605 -70.209 1.00 12.49 326 LEU B O 1
ATOM 4884 N N . LEU B 1 301 ? -38.477 -3.883 -68.442 1.00 11.73 327 LEU B N 1
ATOM 4885 C CA . LEU B 1 301 ? -39.111 -5.159 -68.100 1.00 9.47 327 LEU B CA 1
ATOM 4886 C C . LEU B 1 301 ? -40.226 -5.033 -67.062 1.00 9.58 327 LEU B C 1
ATOM 4887 O O . LEU B 1 301 ? -40.954 -5.992 -66.819 1.00 12.15 327 LEU B O 1
ATOM 4892 N N . PHE B 1 302 ? -40.355 -3.864 -66.445 1.00 9.11 328 PHE B N 1
ATOM 4893 C CA . PHE B 1 302 ? -41.376 -3.639 -65.421 1.00 9.87 328 PHE B CA 1
ATOM 4894 C C . PHE B 1 302 ? -42.180 -2.406 -65.801 1.00 11.95 328 PHE B C 1
ATOM 4895 O O . PHE B 1 302 ? -41.605 -1.382 -66.187 1.00 11.55 328 PHE B O 1
ATOM 4903 N N . ASP B 1 303 ? -43.505 -2.489 -65.696 1.00 15.13 329 ASP B N 1
ATOM 4904 C CA . ASP B 1 303 ? -44.323 -1.379 -66.165 1.00 12.09 329 ASP B CA 1
ATOM 4905 C C . ASP B 1 303 ? -44.475 -0.306 -65.093 1.00 16.88 329 ASP B C 1
ATOM 4906 O O . ASP B 1 303 ? -43.832 -0.367 -64.028 1.00 14.28 329 ASP B O 1
ATOM 4911 N N . ASP B 1 304 ? -45.358 0.654 -65.363 1.00 14.32 330 ASP B N 1
ATOM 4912 C CA . ASP B 1 304 ? -45.578 1.789 -64.459 1.00 19.09 330 ASP B CA 1
ATOM 4913 C C . ASP B 1 304 ? -45.988 1.392 -63.036 1.00 26.80 330 ASP B C 1
ATOM 4914 O O . ASP B 1 304 ? -45.782 2.156 -62.090 1.00 26.45 330 ASP B O 1
ATOM 4919 N N . ASN B 1 305 ? -46.573 0.210 -62.879 1.00 19.25 331 ASN B N 1
ATOM 4920 C CA . ASN B 1 305 ? -46.967 -0.281 -61.557 1.00 20.63 331 ASN B CA 1
ATOM 4921 C C . ASN B 1 305 ? -46.053 -1.402 -61.039 1.00 22.71 331 ASN B C 1
ATOM 4922 O O . ASN B 1 305 ? -46.396 -2.093 -60.080 1.00 23.83 331 ASN B O 1
ATOM 4927 N N . TYR B 1 306 ? -44.896 -1.554 -61.680 1.00 18.38 332 TYR B N 1
ATOM 4928 C CA . TYR B 1 306 ? -43.884 -2.579 -61.369 1.00 23.51 332 TYR B CA 1
ATOM 4929 C C . TYR B 1 306 ? -44.368 -4.002 -61.650 1.00 24.67 332 TYR B C 1
ATOM 4930 O O . TYR B 1 306 ? -43.802 -4.972 -61.156 1.00 23.80 332 TYR B O 1
ATOM 4939 N N . VAL B 1 307 ? -45.413 -4.114 -62.454 1.00 22.46 333 VAL B N 1
ATOM 4940 C CA . VAL B 1 307 ? -45.855 -5.403 -62.960 1.00 20.92 333 VAL B CA 1
ATOM 4941 C C . VAL B 1 307 ? -44.970 -5.764 -64.143 1.00 18.10 333 VAL B C 1
ATOM 4942 O O . VAL B 1 307 ? -44.780 -4.955 -65.046 1.00 15.99 333 VAL B O 1
ATOM 4946 N N . PRO B 1 308 ? -44.403 -6.973 -64.134 1.00 16.89 334 PRO B N 1
ATOM 4947 C CA . PRO B 1 308 ? -43.495 -7.367 -65.220 1.00 14.72 334 PRO B CA 1
ATOM 4948 C C . PRO B 1 308 ? -44.199 -7.411 -66.570 1.00 13.11 334 PRO B C 1
ATOM 4949 O O . PRO B 1 308 ? -45.362 -7.827 -66.614 1.00 14.58 334 PRO B O 1
ATOM 4953 N N . HIS B 1 309 ? -43.532 -6.946 -67.626 1.00 13.79 335 HIS B N 1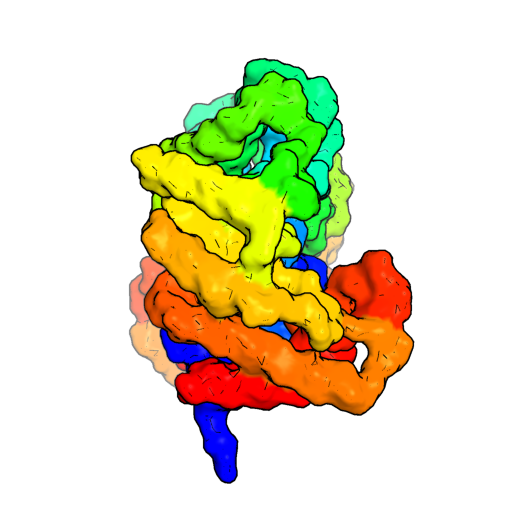
ATOM 4954 C CA . HIS B 1 309 ? -43.955 -7.189 -69.012 1.00 11.42 335 HIS B CA 1
ATOM 4955 C C . HIS B 1 309 ? -43.933 -8.685 -69.286 1.00 15.94 335 HIS B C 1
ATOM 4956 O O . HIS B 1 309 ? -43.249 -9.418 -68.585 1.00 16.24 335 HIS B O 1
ATOM 4963 N N . PRO B 1 310 ? -44.646 -9.140 -70.335 1.00 17.05 336 PRO B N 1
ATOM 4964 C CA . PRO B 1 310 ? -44.457 -10.521 -70.805 1.00 14.45 336 PRO B CA 1
ATOM 4965 C C . PRO B 1 310 ? -43.002 -10.807 -71.177 1.00 15.15 336 PRO B C 1
ATOM 4966 O O . PRO B 1 310 ? -42.543 -11.946 -71.031 1.00 18.05 336 PRO B O 1
ATOM 4970 N N . ALA B 1 311 ? -42.284 -9.787 -71.639 1.00 10.19 337 ALA B N 1
ATOM 4971 C CA . ALA B 1 311 ? -40.845 -9.911 -71.903 1.00 14.12 337 ALA B CA 1
ATOM 4972 C C . ALA B 1 311 ? -40.026 -10.375 -70.691 1.00 15.53 337 ALA B C 1
ATOM 4973 O O . ALA B 1 311 ? -38.923 -10.898 -70.852 1.00 13.51 337 ALA B O 1
ATOM 4975 N N . PHE B 1 312 ? -40.548 -10.160 -69.487 1.00 13.97 338 PHE B N 1
ATOM 4976 C CA . PHE B 1 312 ? -39.875 -10.629 -68.271 1.00 13.68 338 PHE B CA 1
ATOM 4977 C C . PHE B 1 312 ? -39.861 -12.154 -68.251 1.00 12.21 338 PHE B C 1
ATOM 4978 O O . PHE B 1 312 ? -38.814 -12.756 -68.055 1.00 12.51 338 PHE B O 1
ATOM 4986 N N . ASN B 1 313 ? -41.022 -12.778 -68.439 1.00 13.28 339 ASN B N 1
ATOM 4987 C CA . ASN B 1 313 ? -41.073 -14.242 -68.538 1.00 22.02 339 ASN B CA 1
ATOM 4988 C C . ASN B 1 313 ? -40.146 -14.794 -69.633 1.00 19.36 339 ASN B C 1
ATOM 4989 O O . ASN B 1 313 ? -39.450 -15.787 -69.428 1.00 15.72 339 ASN B O 1
ATOM 4994 N N . ALA B 1 314 ? -40.143 -14.141 -70.793 1.00 16.61 340 ALA B N 1
ATOM 4995 C CA . ALA B 1 314 ? -39.324 -14.580 -71.919 1.00 21.93 340 ALA B CA 1
ATOM 4996 C C . ALA B 1 314 ? -37.835 -14.432 -71.623 1.00 16.06 340 ALA B C 1
ATOM 4997 O O . ALA B 1 314 ? -37.027 -15.247 -72.057 1.00 14.86 340 ALA B O 1
ATOM 4999 N N . THR B 1 315 ? -37.476 -13.389 -70.883 1.00 11.76 341 THR B N 1
ATOM 5000 C CA . THR B 1 315 ? -36.076 -13.175 -70.531 1.00 17.04 341 THR B CA 1
ATOM 5001 C C . THR B 1 315 ? -35.588 -14.246 -69.569 1.00 12.70 341 THR B C 1
ATOM 5002 O O . THR B 1 315 ? -34.502 -14.796 -69.754 1.00 13.17 341 THR B O 1
ATOM 5006 N N . ILE B 1 316 ? -36.386 -14.533 -68.542 1.00 13.55 342 ILE B N 1
ATOM 5007 C CA . ILE B 1 316 ? -36.072 -15.604 -67.598 1.00 19.74 342 ILE B CA 1
ATOM 5008 C C . ILE B 1 316 ? -35.901 -16.955 -68.311 1.00 21.26 342 ILE B C 1
ATOM 5009 O O . ILE B 1 316 ? -34.961 -17.706 -68.036 1.00 20.10 342 ILE B O 1
ATOM 5014 N N . GLN B 1 317 ? -36.828 -17.276 -69.208 1.00 16.97 343 GLN B N 1
ATOM 5015 C CA . GLN B 1 317 ? -36.769 -18.566 -69.899 1.00 20.39 343 GLN B CA 1
ATOM 5016 C C . GLN B 1 317 ? -35.519 -18.651 -70.761 1.00 19.72 343 GLN B C 1
ATOM 5017 O O . GLN B 1 317 ? -34.887 -19.702 -70.838 1.00 21.06 343 GLN B O 1
ATOM 5023 N N . ALA B 1 318 ? -35.148 -17.537 -71.393 1.00 18.10 344 ALA B N 1
ATOM 5024 C CA . ALA B 1 318 ? -33.960 -17.520 -72.238 1.00 18.39 344 ALA B CA 1
ATOM 5025 C C . ALA B 1 318 ? -32.685 -17.617 -71.398 1.00 24.56 344 ALA B C 1
ATOM 5026 O O . ALA B 1 318 ? -31.744 -18.304 -71.776 1.00 18.72 344 ALA B O 1
ATOM 5028 N N . LEU B 1 319 ? -32.644 -16.922 -70.267 1.00 18.16 345 LEU B N 1
ATOM 5029 C CA . LEU B 1 319 ? -31.505 -17.067 -69.358 1.00 18.14 345 LEU B CA 1
ATOM 5030 C C . LEU B 1 319 ? -31.353 -18.510 -68.872 1.00 20.12 345 LEU B C 1
ATOM 5031 O O . LEU B 1 319 ? -30.238 -18.999 -68.719 1.00 19.71 345 LEU B O 1
ATOM 5036 N N . LEU B 1 320 ? -32.466 -19.202 -68.648 1.00 19.56 346 LEU B N 1
ATOM 5037 C CA . LEU B 1 320 ? -32.411 -20.568 -68.119 1.00 26.90 346 LEU B CA 1
ATOM 5038 C C . LEU B 1 320 ? -32.073 -21.628 -69.163 1.00 39.14 346 LEU B C 1
ATOM 5039 O O . LEU B 1 320 ? -31.565 -22.691 -68.827 1.00 43.57 346 LEU B O 1
ATOM 5044 N N . ALA B 1 321 ? -32.361 -21.349 -70.428 1.00 29.67 347 ALA B N 1
ATOM 5045 C CA . ALA B 1 321 ? -32.205 -22.362 -71.465 1.00 36.77 347 ALA B CA 1
ATOM 5046 C C . ALA B 1 321 ? -30.784 -22.379 -72.010 1.00 47.22 347 ALA B C 1
ATOM 5047 O O . ALA B 1 321 ? -29.820 -22.188 -71.266 1.00 56.78 347 ALA B O 1
#

Foldseek 3Di:
DQPAQQNLQPPFFEAAADEPVVCVCCPVCVCQLVNRLPHGQEYEHLQQLEACNQPQDQPDGDCPRVVVRQVSNVVSVGAYEYDAQAELPSHHPVLQPDAAPRSVVSSLCRLLVSLLVCLVPGAHQAYQYAEAQADQQLHGDPGRCCVHPNPVVVLVSLVSNVVSVGNHFYEHEYEPLQADGNNVVNVLVVLLVSVVVVRHAEYEYAAAEEFPDDHPHRLVSLQVSVVSPHAYEHAAHWYKYFPPDDPVRLVSLLVVLLVNLLSQVVSPVSYRYYYHHGAEQLPDPPCVVPPRMTPIHQAYPVRHGGNSRVSNSVSSND/DDDPLLAQQNLQPPFWEAAADEVVQVVCCVPCVCQLVNRLRHGAAYEHLQCLDACNQPQDQPDGDCVGVVVRQVSNVVSVHAYEYDAQAEQPSHRPVLLVDAAPRSVVSSLCRLLVSLLVCLPPGDHQAYQYAEAQADLQLHGDPGSCCVRPNPCSVLVSLVSNVVSVGNYFYEHEYENLQADHNNVVNVLVVLLVSVVVVRHAEYEYQAAEEQPDGHPRRLVSLQVSVVSPHAYEHAAHWYKYFPPDDPVSLVSLLVVLLVNLLSQCVSPVSYRYYYHHGQEQLPDPPCVVPPRMTPIHQAYPVRHGRNSSVSNSVSSND

Radius of gyration: 28.08 Å; Cα contacts (8 Å, |Δi|>4): 1333; chains: 2; bounding box: 51×60×82 Å